Protein AF-A0A7C2PEN8-F1 (afdb_monomer)

Secondary structure (DSSP, 8-state):
--GGGSSSGGGT--TT--EEEEEEES--HHHHHHHHHTTGGG-SS-EEEEEESSS----TTEEEEEEEESSTHHHHHHHHHHHHTT-EEEEEEESS-TTHHHHTTPPEEEEEEEEPPPHHHHHHHHS---HHHHHHHHHHHHHHHTTTTEEEEE--SSEEEEEESS-HHHHHHHTTGGGGTTS--SEEEEEE---S--TTHHHHS-S-EEETTEEEEEEE--TTHHHHHHHHHHTT---SS--HHHHHHHHHHHHHHTT--HHHHHHHHH---HHHHHTS-HHHHHHHHHHHHSTTGGG----SSEEEEEEETTEEEEEE-TT--S--EEEE-SSEEEEESSHHHHHHHHHHHT---EEE-PPTT-EEEEEEETTEEEEPPTT-----

Solvent-accessible surface area (backbone atoms only — not comparable to full-atom values): 19687 Å² total; per-residue (Å²): 134,56,76,74,74,42,81,13,57,100,80,62,56,40,90,50,42,37,22,42,36,32,42,35,9,69,72,58,52,66,36,45,51,58,19,45,55,73,36,44,88,37,26,67,41,7,4,17,34,32,34,32,38,74,37,76,80,85,53,87,49,41,28,30,35,31,36,39,24,66,45,80,75,47,49,64,56,50,51,51,51,42,43,73,73,46,42,44,77,81,41,78,44,73,51,47,52,80,66,39,40,70,79,66,68,47,61,53,40,35,35,30,38,34,30,60,51,59,48,68,55,35,34,71,77,68,73,35,66,52,51,65,61,46,48,46,50,51,52,36,52,47,23,57,75,32,63,86,44,36,40,71,48,13,43,5,48,26,35,46,46,48,73,33,50,39,43,56,70,54,37,40,58,43,52,46,52,72,80,55,51,89,47,76,44,40,33,39,38,40,26,26,31,34,67,91,59,68,72,69,44,35,77,57,62,32,31,41,50,42,55,33,57,31,37,28,44,66,31,54,54,51,79,28,34,67,48,29,44,51,35,32,49,76,70,70,48,79,75,50,76,78,45,48,60,57,41,53,44,50,50,53,50,50,41,42,80,65,42,41,25,47,52,55,48,26,49,41,32,38,53,71,55,73,70,58,51,70,68,43,54,73,68,56,39,51,53,50,49,54,50,55,63,35,81,50,45,53,29,39,47,48,41,47,37,24,27,38,41,34,34,49,73,52,37,37,43,32,38,36,12,49,81,46,68,34,62,51,26,36,26,37,44,85,43,34,35,28,42,17,43,40,57,66,39,35,51,43,25,30,57,64,68,73,50,82,55,57,71,50,60,78,57,58,23,38,65,51,40,32,39,52,55,95,41,28,41,40,78,58,60,54,82,46,49,52,76,134

Nearest PDB structures (foldseek):
  6s6s-assembly1_C  TM=6.925E-01  e=1.659E-14  Azospirillum brasilense
  1gph-assembly1_1  TM=7.525E-01  e=3.246E-08  Bacillus subtilis
  1ao0-assembly1_A  TM=6.985E-01  e=8.978E-09  Bacillus subtilis
  1mbz-assembly1_A  TM=6.688E-01  e=8.425E-04  Streptomyces clavuligerus
  1mbz-assembly2_B  TM=5.431E-01  e=5.597E-04  Streptomyces clavuligerus

Structure (mmCIF, N/CA/C/O backbone):
data_AF-A0A7C2PEN8-F1
#
_entry.id   AF-A0A7C2PEN8-F1
#
loop_
_atom_site.group_PDB
_atom_site.id
_atom_site.type_symbol
_atom_site.label_atom_id
_atom_site.label_alt_id
_atom_site.label_comp_id
_atom_site.label_asym_id
_atom_site.label_entity_id
_atom_site.label_seq_id
_atom_site.pdbx_PDB_ins_code
_atom_site.Cartn_x
_atom_site.Cartn_y
_atom_site.Cartn_z
_atom_site.occupancy
_atom_site.B_iso_or_equiv
_atom_site.auth_seq_id
_atom_site.auth_comp_id
_atom_site.auth_asym_id
_atom_site.auth_atom_id
_atom_site.pdbx_PDB_model_num
ATOM 1 N N . MET A 1 1 ? 34.109 -19.626 6.515 1.00 43.69 1 MET A N 1
ATOM 2 C CA . MET A 1 1 ? 32.708 -19.527 6.976 1.00 43.69 1 MET A CA 1
ATOM 3 C C . MET A 1 1 ? 31.931 -20.636 6.295 1.00 43.69 1 MET A C 1
ATOM 5 O O . MET A 1 1 ? 32.072 -20.780 5.089 1.00 43.69 1 MET A O 1
ATOM 9 N N . ASP A 1 2 ? 31.216 -21.450 7.067 1.00 35.22 2 ASP A N 1
ATOM 10 C CA . ASP A 1 2 ? 30.315 -22.501 6.573 1.00 35.22 2 ASP A CA 1
ATOM 11 C C . ASP A 1 2 ? 29.058 -21.840 5.971 1.00 35.22 2 ASP A C 1
ATOM 13 O O . ASP A 1 2 ? 28.597 -20.821 6.486 1.00 35.22 2 ASP A O 1
ATOM 17 N N . VAL A 1 3 ? 28.484 -22.410 4.911 1.00 39.25 3 VAL A N 1
ATOM 18 C CA . VAL A 1 3 ? 27.187 -21.993 4.347 1.00 39.25 3 VAL A CA 1
ATOM 19 C C . VAL A 1 3 ? 26.079 -22.006 5.408 1.00 39.25 3 VAL A C 1
ATOM 21 O O . VAL A 1 3 ? 25.191 -21.166 5.364 1.00 39.25 3 VAL A O 1
ATOM 24 N N . ARG A 1 4 ? 26.175 -22.874 6.425 1.00 40.88 4 ARG A N 1
ATOM 25 C CA . ARG A 1 4 ? 25.249 -22.906 7.578 1.00 40.88 4 ARG A CA 1
ATOM 26 C C . ARG A 1 4 ? 25.415 -21.725 8.540 1.00 40.88 4 ARG A C 1
ATOM 28 O O . ARG A 1 4 ? 24.554 -21.476 9.372 1.00 40.88 4 ARG A O 1
ATOM 35 N N . THR A 1 5 ? 26.533 -21.007 8.436 1.00 43.69 5 THR A N 1
ATOM 36 C CA . THR A 1 5 ? 26.801 -19.749 9.157 1.00 43.69 5 THR A CA 1
ATOM 37 C C . THR A 1 5 ? 26.599 -18.514 8.278 1.00 43.69 5 THR A C 1
ATOM 39 O O . THR A 1 5 ? 26.733 -17.391 8.759 1.00 43.69 5 THR A O 1
ATOM 42 N N . PHE A 1 6 ? 26.277 -18.706 6.995 1.00 39.22 6 PHE A N 1
ATOM 43 C CA . PHE A 1 6 ? 25.885 -17.636 6.086 1.00 39.22 6 PHE A CA 1
ATOM 44 C C . PHE A 1 6 ? 24.429 -17.241 6.388 1.00 39.22 6 PHE A C 1
ATOM 46 O O . PHE A 1 6 ? 23.617 -18.091 6.740 1.00 39.22 6 PHE A O 1
ATOM 53 N N . SER A 1 7 ? 24.130 -15.940 6.342 1.00 43.09 7 SER A N 1
ATOM 54 C CA . SER A 1 7 ? 22.918 -15.302 6.890 1.00 43.09 7 SER A CA 1
ATOM 55 C C . SER A 1 7 ? 21.627 -16.133 6.773 1.00 43.09 7 SER A C 1
ATOM 57 O O . SER A 1 7 ? 21.144 -16.367 5.667 1.00 43.09 7 SER A O 1
ATOM 59 N N . GLY A 1 8 ? 21.039 -16.522 7.911 1.00 47.31 8 GLY A N 1
ATOM 60 C CA . GLY A 1 8 ? 19.825 -17.346 7.922 1.00 47.31 8 GLY A CA 1
ATOM 61 C C . GLY A 1 8 ? 19.482 -18.049 9.242 1.00 47.31 8 GLY A C 1
ATOM 62 O O . GLY A 1 8 ? 18.342 -18.448 9.456 1.00 47.31 8 GLY A O 1
ATOM 63 N N . GLY A 1 9 ? 20.453 -18.220 10.143 1.00 48.16 9 GLY A N 1
ATOM 64 C CA . GLY A 1 9 ? 20.255 -19.075 11.321 1.00 48.16 9 GLY A CA 1
ATOM 65 C C . GLY A 1 9 ? 20.032 -20.547 10.940 1.00 48.16 9 GLY A C 1
ATOM 66 O O . GLY A 1 9 ? 20.192 -20.920 9.779 1.00 48.16 9 GLY A O 1
ATOM 67 N N . GLU A 1 10 ? 19.664 -21.387 11.913 1.00 43.03 10 GLU A N 1
ATOM 68 C CA . GLU A 1 10 ? 19.486 -22.842 11.724 1.00 43.03 10 GLU A CA 1
ATOM 69 C C . GLU A 1 10 ? 18.451 -23.217 10.646 1.00 43.03 10 GLU A C 1
ATOM 71 O O . GLU A 1 10 ? 18.551 -24.289 10.056 1.00 43.03 10 GLU A O 1
ATOM 76 N N . GLU A 1 11 ? 17.501 -22.326 10.345 1.00 54.38 11 GLU A N 1
ATOM 77 C CA . GLU A 1 11 ? 16.441 -22.541 9.347 1.00 54.38 11 GLU A CA 1
ATOM 78 C C . GLU A 1 11 ? 16.718 -21.866 7.989 1.00 54.38 11 GLU A C 1
ATOM 80 O O . GLU A 1 11 ? 15.897 -21.954 7.078 1.00 54.38 11 GLU A O 1
ATOM 85 N N . GLY A 1 12 ? 17.853 -21.175 7.823 1.00 50.31 12 GLY A N 1
ATOM 86 C CA . GLY A 1 12 ? 18.184 -20.483 6.569 1.00 50.31 12 GLY A CA 1
ATOM 87 C C . GLY A 1 12 ? 17.328 -19.240 6.271 1.00 50.31 12 GLY A C 1
ATOM 88 O O . GLY A 1 12 ? 17.309 -18.768 5.136 1.00 50.31 12 GLY A O 1
ATOM 89 N N . LEU A 1 13 ? 16.631 -18.687 7.269 1.00 51.97 13 LEU A N 1
ATOM 90 C CA . LEU A 1 13 ? 15.812 -17.478 7.160 1.00 51.97 13 LEU A CA 1
ATOM 91 C C . LEU A 1 13 ? 16.583 -16.243 7.643 1.00 51.97 13 LEU A C 1
ATOM 93 O O . LEU A 1 13 ? 16.791 -16.068 8.848 1.00 51.97 13 LEU A O 1
ATOM 97 N N . PRO A 1 14 ? 17.039 -15.355 6.741 1.00 50.53 14 PRO A N 1
ATOM 98 C CA . PRO A 1 14 ? 17.752 -14.163 7.167 1.00 50.53 14 PRO A CA 1
ATOM 99 C C . PRO A 1 14 ? 16.828 -13.288 8.035 1.00 50.53 14 PRO A C 1
ATOM 101 O O . PRO A 1 14 ? 15.656 -13.104 7.680 1.00 50.53 14 PRO A O 1
ATOM 104 N N . PRO A 1 15 ? 17.329 -12.718 9.149 1.00 52.47 15 PRO A N 1
ATOM 105 C CA . PRO A 1 15 ? 16.596 -11.720 9.922 1.00 52.47 15 PRO A CA 1
ATOM 106 C C . PRO A 1 15 ? 16.022 -10.637 8.997 1.00 52.47 15 PRO A C 1
ATOM 108 O O . PRO A 1 15 ? 16.726 -10.127 8.126 1.00 52.47 15 PRO A O 1
ATOM 111 N N . GLY A 1 16 ? 14.738 -10.304 9.154 1.00 60.62 16 GLY A N 1
ATOM 112 C CA . GLY A 1 16 ? 14.060 -9.327 8.293 1.00 60.62 16 GLY A CA 1
ATOM 113 C C . GLY A 1 16 ? 13.452 -9.898 7.006 1.00 60.62 16 GLY A C 1
ATOM 114 O O . GLY A 1 16 ? 13.086 -9.129 6.120 1.00 60.62 16 GLY A O 1
ATOM 115 N N . ALA A 1 17 ? 13.345 -11.221 6.844 1.00 68.94 17 ALA A N 1
ATOM 116 C CA . ALA A 1 17 ? 12.368 -11.784 5.908 1.00 68.94 17 ALA A CA 1
ATOM 117 C C . ALA A 1 17 ? 10.949 -11.395 6.356 1.00 68.94 17 ALA A C 1
ATOM 119 O O . ALA A 1 17 ? 10.693 -11.317 7.549 1.00 68.94 17 ALA A O 1
ATOM 120 N N . CYS A 1 18 ? 10.049 -11.107 5.416 1.00 87.12 18 CYS A N 1
ATOM 121 C CA . CYS A 1 18 ? 8.628 -10.875 5.681 1.00 87.12 18 CYS A CA 1
ATOM 122 C C . CYS A 1 18 ? 7.778 -11.790 4.795 1.00 87.12 18 CYS A C 1
ATOM 124 O O . CYS A 1 18 ? 8.170 -12.132 3.671 1.00 87.12 18 CYS A O 1
ATOM 126 N N . GLY A 1 19 ? 6.615 -12.190 5.299 1.00 92.81 19 GLY A N 1
ATOM 127 C CA . GLY A 1 19 ? 5.589 -12.870 4.515 1.00 92.81 19 GLY A CA 1
ATOM 128 C C . GLY A 1 19 ? 4.660 -11.841 3.885 1.00 92.81 19 GLY A C 1
ATOM 129 O O . GLY A 1 19 ? 4.230 -10.926 4.579 1.00 92.81 19 GLY A O 1
ATOM 130 N N . LEU A 1 20 ? 4.355 -11.976 2.596 1.00 96.06 20 LEU A N 1
ATOM 131 C CA . LEU A 1 20 ? 3.268 -11.226 1.971 1.00 96.06 20 LEU A CA 1
ATOM 132 C C . LEU A 1 20 ? 2.483 -12.116 1.011 1.00 96.06 20 LEU A C 1
ATOM 134 O O . LEU A 1 20 ? 3.065 -12.967 0.334 1.00 96.06 20 LEU A O 1
ATOM 138 N N . LEU A 1 21 ? 1.169 -11.915 0.975 1.00 98.38 21 LEU A N 1
ATOM 139 C CA . LEU A 1 21 ? 0.254 -12.516 0.009 1.00 98.38 21 LEU A CA 1
ATOM 140 C C . LEU A 1 21 ? -0.832 -11.494 -0.320 1.00 98.38 21 LEU A C 1
ATOM 142 O O . LEU A 1 21 ? -1.573 -11.071 0.562 1.00 98.38 21 LEU A O 1
ATOM 146 N N . THR A 1 22 ? -0.935 -11.126 -1.590 1.00 98.69 22 THR A N 1
ATOM 147 C CA . THR A 1 22 ? -2.035 -10.323 -2.120 1.00 98.69 22 THR A CA 1
ATOM 148 C C . THR A 1 22 ? -2.874 -11.178 -3.055 1.00 98.69 22 THR A C 1
ATOM 150 O O . THR A 1 22 ? -2.320 -11.846 -3.927 1.00 98.69 22 THR A O 1
ATOM 153 N N . ALA A 1 23 ? -4.194 -11.133 -2.906 1.00 98.50 23 ALA A N 1
ATOM 154 C CA . ALA A 1 23 ? -5.132 -11.645 -3.896 1.00 98.50 23 ALA A CA 1
ATOM 155 C C . ALA A 1 23 ? -5.961 -10.486 -4.451 1.00 98.50 23 ALA A C 1
ATOM 157 O O . ALA A 1 23 ? -6.425 -9.640 -3.687 1.00 98.50 23 ALA A O 1
ATOM 158 N N . ILE A 1 24 ? -6.147 -10.461 -5.767 1.00 98.12 24 ILE A N 1
ATOM 159 C CA . ILE A 1 24 ? -7.039 -9.534 -6.464 1.00 98.12 24 ILE A CA 1
ATOM 160 C C . ILE A 1 24 ? -7.975 -10.309 -7.387 1.00 98.12 24 ILE A C 1
ATOM 162 O O . ILE A 1 24 ? -7.590 -11.339 -7.947 1.00 98.12 24 ILE A O 1
ATOM 166 N N . GLY A 1 25 ? -9.190 -9.800 -7.561 1.00 96.62 25 GLY A N 1
ATOM 167 C CA . GLY A 1 25 ? -10.213 -10.415 -8.400 1.00 96.62 25 GLY A CA 1
ATOM 168 C C . GLY A 1 25 ? -11.212 -11.265 -7.615 1.00 96.62 25 GLY A C 1
ATOM 169 O O . GLY A 1 25 ? -11.560 -10.940 -6.483 1.00 96.62 25 GLY A O 1
ATOM 170 N N . GLN A 1 26 ? -11.676 -12.368 -8.203 1.00 95.19 26 GLN A N 1
ATOM 171 C CA . GLN A 1 26 ? -12.711 -13.233 -7.623 1.00 95.19 26 GLN A CA 1
ATOM 172 C C . GLN A 1 26 ? -12.131 -14.313 -6.697 1.00 95.19 26 GLN A C 1
ATOM 174 O O . GLN A 1 26 ? -11.996 -15.471 -7.091 1.00 95.19 26 GLN A O 1
ATOM 179 N N . PHE A 1 27 ? -11.799 -13.964 -5.455 1.00 96.12 27 PHE A N 1
ATOM 180 C CA . PHE A 1 27 ? -11.234 -14.912 -4.486 1.00 96.12 27 PHE A CA 1
ATOM 181 C C . PHE A 1 27 ? -12.193 -15.242 -3.335 1.00 96.12 27 PHE A C 1
ATOM 183 O O . PHE A 1 27 ? -13.106 -14.490 -3.006 1.00 96.12 27 PHE A O 1
ATOM 190 N N . LYS A 1 28 ? -11.946 -16.377 -2.669 1.00 96.62 28 LYS A N 1
ATOM 191 C CA . LYS A 1 28 ? -12.572 -16.718 -1.384 1.00 96.62 28 LYS A CA 1
ATOM 192 C C . LYS A 1 28 ? -11.660 -16.260 -0.253 1.00 96.62 28 LYS A C 1
ATOM 194 O O . LYS A 1 28 ? -10.567 -16.809 -0.104 1.00 96.62 28 LYS A O 1
ATOM 199 N N . LEU A 1 29 ? -12.110 -15.300 0.561 1.00 97.88 29 LEU A N 1
ATOM 200 C CA . LEU A 1 29 ? -11.296 -14.708 1.633 1.00 97.88 29 LEU A CA 1
ATOM 201 C C . LEU A 1 29 ? -10.659 -15.777 2.530 1.00 97.88 29 LEU A C 1
ATOM 203 O O . LEU A 1 29 ? -9.445 -15.777 2.707 1.00 97.88 29 LEU A O 1
ATOM 207 N N . GLY A 1 30 ? -11.446 -16.737 3.024 1.00 97.12 30 GLY A N 1
ATOM 208 C CA . GLY A 1 30 ? -10.927 -17.786 3.904 1.00 97.12 30 GLY A CA 1
ATOM 209 C C . GLY A 1 30 ? -9.836 -18.658 3.270 1.00 97.12 30 GLY A C 1
ATOM 210 O O . GLY A 1 30 ? -8.869 -19.005 3.943 1.00 97.12 30 GLY A O 1
ATOM 211 N N . SER A 1 31 ? -9.927 -18.952 1.968 1.00 97.06 31 SER A N 1
ATOM 212 C CA . SER A 1 31 ? -8.880 -19.691 1.248 1.00 97.06 31 SER A CA 1
ATOM 213 C C . SER A 1 31 ? -7.574 -18.895 1.185 1.00 97.06 31 SER A C 1
ATOM 215 O O . SER A 1 31 ? -6.500 -19.461 1.386 1.00 97.06 31 SER A O 1
ATOM 217 N N . VAL A 1 32 ? -7.658 -17.581 0.950 1.00 98.00 32 VAL A N 1
ATOM 218 C CA . VAL A 1 32 ? -6.484 -16.698 0.906 1.00 98.00 32 VAL A CA 1
ATOM 219 C C . VAL A 1 32 ? -5.868 -16.524 2.294 1.00 98.00 32 VAL A C 1
ATOM 221 O O . VAL A 1 32 ? -4.650 -16.601 2.421 1.00 98.00 32 VAL A O 1
ATOM 224 N N . LEU A 1 33 ? -6.683 -16.349 3.341 1.00 97.62 33 LEU A N 1
ATOM 225 C CA . LEU A 1 33 ? -6.193 -16.240 4.719 1.00 97.62 33 LEU A CA 1
ATOM 226 C C . LEU A 1 33 ? -5.444 -17.507 5.144 1.00 97.62 33 LEU A C 1
ATOM 228 O O . LEU A 1 33 ? -4.307 -17.408 5.598 1.00 97.62 33 LEU A O 1
ATOM 232 N N . ASN A 1 34 ? -6.019 -18.689 4.908 1.00 95.75 34 ASN A N 1
ATOM 233 C CA . ASN A 1 34 ? -5.360 -19.964 5.209 1.00 95.75 34 ASN A CA 1
ATOM 234 C C . ASN A 1 34 ? -4.034 -20.124 4.445 1.00 95.75 34 ASN A C 1
ATOM 236 O O . ASN A 1 34 ? -3.044 -20.595 4.999 1.00 95.75 34 ASN A O 1
ATOM 240 N N . ALA A 1 35 ? -3.981 -19.699 3.180 1.00 97.38 35 ALA A N 1
ATOM 241 C CA . ALA A 1 35 ? -2.743 -19.726 2.404 1.00 97.38 35 ALA A CA 1
ATOM 242 C C . ALA A 1 35 ? -1.695 -18.723 2.922 1.00 97.38 35 ALA A C 1
ATOM 244 O O . ALA A 1 35 ? -0.504 -19.039 2.960 1.00 97.38 35 ALA A O 1
ATOM 245 N N . ALA A 1 36 ? -2.118 -17.535 3.368 1.00 97.06 36 ALA A N 1
ATOM 246 C CA . ALA A 1 36 ? -1.229 -16.541 3.968 1.00 97.06 36 ALA A CA 1
ATOM 247 C C . ALA A 1 36 ? -0.573 -17.069 5.255 1.00 97.06 36 ALA A C 1
ATOM 249 O O . ALA A 1 36 ? 0.606 -16.802 5.492 1.00 97.06 36 ALA A O 1
ATOM 250 N N . GLN A 1 37 ? -1.280 -17.881 6.048 1.00 93.25 37 GLN A N 1
ATOM 251 C CA . GLN A 1 37 ? -0.739 -18.492 7.270 1.00 93.25 37 GLN A CA 1
ATOM 252 C C . GLN A 1 37 ? 0.480 -19.383 7.008 1.00 93.25 37 GLN A C 1
ATOM 254 O O . GLN A 1 37 ? 1.372 -19.460 7.852 1.00 93.25 37 GLN A O 1
ATOM 259 N N . CYS A 1 38 ? 0.605 -19.988 5.819 1.00 93.06 38 CYS A N 1
ATOM 260 C CA . CYS A 1 38 ? 1.808 -20.745 5.462 1.00 93.06 38 CYS A CA 1
ATOM 261 C C . CYS A 1 38 ? 3.079 -19.880 5.527 1.00 93.06 38 CYS A C 1
ATOM 263 O O . CYS A 1 38 ? 4.166 -20.394 5.793 1.00 93.06 38 CYS A O 1
ATOM 265 N N . LEU A 1 39 ? 2.957 -18.566 5.319 1.00 93.38 39 LEU A N 1
ATOM 266 C CA . LEU A 1 39 ? 4.057 -17.604 5.373 1.00 93.38 39 LEU A CA 1
ATOM 267 C C . LEU A 1 39 ? 4.324 -17.066 6.794 1.00 93.38 39 LEU A C 1
ATOM 269 O O . LEU A 1 39 ? 5.260 -16.287 6.961 1.00 93.38 39 LEU A O 1
ATOM 273 N N . GLN A 1 40 ? 3.562 -17.473 7.820 1.00 91.25 40 GLN A N 1
ATOM 274 C CA . GLN A 1 40 ? 3.685 -16.941 9.187 1.00 91.25 40 GLN A CA 1
ATOM 275 C C . GLN A 1 40 ? 5.089 -17.117 9.774 1.00 91.25 40 GLN A C 1
ATOM 277 O O . GLN A 1 40 ? 5.578 -16.224 10.452 1.00 91.25 40 GLN A O 1
ATOM 282 N N . TYR A 1 41 ? 5.773 -18.220 9.477 1.00 88.81 41 TYR A N 1
ATOM 283 C CA . TYR A 1 41 ? 7.158 -18.462 9.904 1.00 88.81 41 TYR A CA 1
ATOM 284 C C . TYR A 1 41 ? 8.171 -17.403 9.407 1.00 88.81 41 TYR A C 1
ATOM 286 O O . TYR A 1 41 ? 9.252 -17.277 9.974 1.00 88.81 41 TYR A O 1
ATOM 294 N N . ARG A 1 42 ? 7.822 -16.590 8.394 1.00 89.31 42 ARG A N 1
ATOM 295 C CA . ARG A 1 42 ? 8.624 -15.434 7.950 1.00 89.31 42 ARG A CA 1
ATOM 296 C C . ARG A 1 42 ? 8.377 -14.181 8.777 1.00 89.31 42 ARG A C 1
ATOM 298 O O . ARG A 1 42 ? 9.016 -13.175 8.526 1.00 89.31 42 ARG A O 1
ATOM 305 N N . GLY A 1 43 ? 7.438 -14.189 9.711 1.00 86.62 43 GLY A N 1
ATOM 306 C CA . GLY A 1 43 ? 7.149 -13.061 10.585 1.00 86.62 43 GLY A CA 1
ATOM 307 C C . GLY A 1 43 ? 7.181 -13.478 12.047 1.00 86.62 43 GLY A C 1
ATOM 308 O O . GLY A 1 43 ? 6.966 -14.637 12.394 1.00 86.62 43 GLY A O 1
ATOM 309 N N . ARG A 1 44 ? 7.427 -12.513 12.929 1.00 82.31 44 ARG A N 1
ATOM 310 C CA . ARG A 1 44 ? 7.367 -12.736 14.380 1.00 82.31 44 ARG A CA 1
ATOM 311 C C . ARG A 1 44 ? 6.370 -11.829 15.069 1.00 82.31 44 ARG A C 1
ATOM 313 O O . ARG A 1 44 ? 5.615 -12.300 15.912 1.00 82.31 44 ARG A O 1
ATOM 320 N N . THR A 1 45 ? 6.390 -10.544 14.736 1.00 84.56 45 THR A N 1
ATOM 321 C CA . THR A 1 45 ? 5.703 -9.513 15.515 1.00 84.56 45 THR A CA 1
ATOM 322 C C . THR A 1 45 ? 5.303 -8.386 14.573 1.00 84.56 45 THR A C 1
ATOM 324 O O . THR A 1 45 ? 6.152 -7.783 13.916 1.00 84.56 45 THR A O 1
ATOM 327 N N . GLY A 1 46 ? 4.008 -8.109 14.492 1.00 90.81 46 GLY A N 1
ATOM 328 C CA . GLY A 1 46 ? 3.449 -7.205 13.501 1.00 90.81 46 GLY A CA 1
ATOM 329 C C . GLY A 1 46 ? 2.882 -7.979 12.322 1.00 90.81 46 GLY A C 1
ATOM 330 O O . GLY A 1 46 ? 3.630 -8.549 11.527 1.00 90.81 46 GLY A O 1
ATOM 331 N N . ALA A 1 47 ? 1.566 -7.960 12.194 1.00 95.12 47 ALA A N 1
ATOM 332 C CA . ALA A 1 47 ? 0.865 -8.512 11.052 1.00 95.12 47 ALA A CA 1
ATOM 333 C C . ALA A 1 47 ? -0.346 -7.647 10.729 1.00 95.12 47 ALA A C 1
ATOM 335 O O . ALA A 1 47 ? -0.865 -6.915 11.582 1.00 95.12 47 ALA A O 1
ATOM 336 N N . GLY A 1 48 ? -0.789 -7.735 9.485 1.00 96.88 48 GLY A N 1
ATOM 337 C CA . GLY A 1 48 ? -1.924 -6.960 9.043 1.00 96.88 48 GLY A CA 1
ATOM 338 C C . GLY A 1 48 ? -2.548 -7.438 7.758 1.00 96.88 48 GLY A C 1
ATOM 339 O O . GLY A 1 48 ? -1.984 -8.239 7.008 1.00 96.88 48 GLY A O 1
ATOM 340 N N . LEU A 1 49 ? -3.746 -6.911 7.541 1.00 98.19 49 LEU A N 1
ATOM 341 C CA . LEU A 1 49 ? -4.598 -7.177 6.400 1.00 98.19 49 LEU A CA 1
ATOM 342 C C . LEU A 1 49 ? -5.194 -5.863 5.901 1.00 98.19 49 LEU A C 1
ATOM 344 O O . LEU A 1 49 ? -5.723 -5.102 6.705 1.00 98.19 49 LEU A O 1
ATOM 348 N N . THR A 1 50 ? -5.188 -5.621 4.597 1.00 98.56 50 THR A N 1
ATOM 349 C CA . THR A 1 50 ? -6.055 -4.608 3.977 1.00 98.56 50 THR A CA 1
ATOM 350 C C . THR A 1 50 ? -7.052 -5.315 3.087 1.00 98.56 50 THR A C 1
ATOM 352 O O . THR A 1 50 ? -6.654 -6.124 2.253 1.00 98.56 50 THR A O 1
ATOM 355 N N . LEU A 1 51 ? -8.334 -5.016 3.273 1.00 98.19 51 LEU A N 1
ATOM 356 C CA . LEU A 1 51 ? -9.434 -5.525 2.461 1.00 98.19 51 LEU A CA 1
ATOM 357 C C . LEU A 1 51 ? -10.041 -4.370 1.669 1.00 98.19 51 LEU A C 1
ATOM 359 O O . LEU A 1 51 ? -10.409 -3.358 2.269 1.00 98.19 51 LEU A O 1
ATOM 363 N N . LYS A 1 52 ? -10.181 -4.526 0.350 1.00 96.62 52 LYS A N 1
ATOM 364 C CA . LYS A 1 52 ? -10.946 -3.604 -0.502 1.00 96.62 52 LYS A CA 1
ATOM 365 C C . LYS A 1 52 ? -12.316 -4.189 -0.831 1.00 96.62 52 LYS A C 1
ATOM 367 O O . LYS A 1 52 ? -12.413 -5.371 -1.155 1.00 96.62 52 LYS A O 1
ATOM 372 N N . GLY A 1 53 ? -13.357 -3.361 -0.751 1.00 95.00 53 GLY A N 1
ATOM 373 C CA . GLY A 1 53 ? -14.762 -3.770 -0.847 1.00 95.00 53 GLY A CA 1
ATOM 374 C C . GLY A 1 53 ? -15.351 -4.230 0.491 1.00 95.00 53 GLY A C 1
ATOM 375 O O . GLY A 1 53 ? -16.421 -4.837 0.525 1.00 95.00 53 GLY A O 1
ATOM 376 N N . VAL A 1 54 ? -14.647 -3.983 1.604 1.00 95.50 54 VAL A N 1
ATOM 377 C CA . VAL A 1 54 ? -15.112 -4.357 2.951 1.00 95.50 54 VAL A CA 1
ATOM 378 C C . VAL A 1 54 ? -16.239 -3.442 3.429 1.00 95.50 54 VAL A C 1
ATOM 380 O O . VAL A 1 54 ? -17.146 -3.884 4.138 1.00 95.50 54 VAL A O 1
ATOM 383 N N . TYR A 1 55 ? -16.205 -2.187 2.982 1.00 94.94 55 TYR A N 1
ATOM 384 C CA . TYR A 1 55 ? -17.249 -1.197 3.192 1.00 94.94 55 TYR A CA 1
ATOM 385 C C . TYR A 1 55 ? -17.967 -0.908 1.873 1.00 94.94 55 TYR A C 1
ATOM 387 O O . TYR A 1 55 ? -17.325 -0.922 0.821 1.00 94.94 55 TYR A O 1
ATOM 395 N N . PRO A 1 56 ? -19.293 -0.683 1.896 1.00 89.00 56 PRO A N 1
ATOM 396 C CA . PRO A 1 56 ? -19.997 -0.240 0.705 1.00 89.00 56 PRO A CA 1
ATOM 397 C C . PRO A 1 56 ? -19.481 1.144 0.310 1.00 89.00 56 PRO A C 1
ATOM 399 O O . PRO A 1 56 ? -19.344 2.024 1.155 1.00 89.00 56 PRO A O 1
ATOM 402 N N . TYR A 1 57 ? -19.221 1.343 -0.977 1.00 86.31 57 TYR A N 1
ATOM 403 C CA . TYR A 1 57 ? -18.992 2.685 -1.488 1.00 86.31 57 TYR A CA 1
ATOM 404 C C . TYR A 1 57 ? -20.341 3.414 -1.548 1.00 86.31 57 TYR A C 1
ATOM 406 O O . TYR A 1 57 ? -21.238 3.004 -2.286 1.00 86.31 57 TYR A O 1
ATOM 414 N N . GLU A 1 58 ? -20.496 4.458 -0.733 1.00 88.12 58 GLU A N 1
ATOM 415 C CA . GLU A 1 58 ? -21.762 5.193 -0.597 1.00 88.12 58 GLU A CA 1
ATOM 416 C C . GLU A 1 58 ? -21.686 6.614 -1.175 1.00 88.12 58 GLU A C 1
ATOM 418 O O . GLU A 1 58 ? -22.636 7.057 -1.818 1.00 88.12 58 GLU A O 1
ATOM 423 N N . ALA A 1 59 ? -20.576 7.332 -0.962 1.00 88.31 59 ALA A N 1
ATOM 424 C CA . ALA A 1 59 ? -20.391 8.705 -1.432 1.00 88.31 59 ALA A CA 1
ATOM 425 C C . ALA A 1 59 ? -18.907 9.103 -1.507 1.00 88.31 59 ALA A C 1
ATOM 427 O O . ALA A 1 59 ? -18.079 8.606 -0.741 1.00 88.31 59 ALA A O 1
ATOM 428 N N . ASP A 1 60 ? -18.586 10.074 -2.367 1.00 87.44 60 ASP A N 1
ATOM 429 C CA . ASP A 1 60 ? -17.221 10.594 -2.547 1.00 87.44 60 ASP A CA 1
ATOM 430 C C . ASP A 1 60 ? -16.619 11.226 -1.289 1.00 87.44 60 ASP A C 1
ATOM 432 O O . ASP A 1 60 ? -15.408 11.203 -1.084 1.00 87.44 60 ASP A O 1
ATOM 436 N N . ASN A 1 61 ? -17.460 11.801 -0.435 1.00 92.25 61 ASN A N 1
ATOM 437 C CA . ASN A 1 61 ? -17.031 12.489 0.773 1.00 92.25 61 ASN A CA 1
ATOM 438 C C . ASN A 1 61 ? -17.110 11.619 2.034 1.00 92.25 61 ASN A C 1
ATOM 440 O O . ASN A 1 61 ? -16.797 12.136 3.104 1.00 92.25 61 ASN A O 1
ATOM 444 N N . LEU A 1 62 ? -17.531 10.351 1.936 1.00 96.38 62 LEU A N 1
ATOM 445 C CA . LEU A 1 62 ? -17.637 9.426 3.066 1.00 96.38 62 LEU A CA 1
ATOM 446 C C . LEU A 1 62 ? -16.425 8.489 3.126 1.00 96.38 62 LEU A C 1
ATOM 448 O O . LEU A 1 62 ? -16.092 7.814 2.157 1.00 96.38 62 LEU A O 1
ATOM 452 N N . PHE A 1 63 ? -15.813 8.405 4.304 1.00 97.50 63 PHE A N 1
ATOM 453 C CA . PHE A 1 63 ? -14.607 7.629 4.567 1.00 97.50 63 PHE A CA 1
ATOM 454 C C . PHE A 1 63 ? -14.741 6.783 5.833 1.00 97.50 63 PHE A C 1
ATOM 456 O O . PHE A 1 63 ? -15.523 7.078 6.741 1.00 97.50 63 PHE A O 1
ATOM 463 N N . HIS A 1 64 ? -13.939 5.725 5.905 1.00 97.88 64 HIS A N 1
ATOM 464 C CA . HIS A 1 64 ? -13.936 4.753 6.988 1.00 97.88 64 HIS A CA 1
ATOM 465 C C . HIS A 1 64 ? -12.605 4.796 7.730 1.00 97.88 64 HIS A C 1
ATOM 467 O O . HIS A 1 64 ? -11.560 4.375 7.228 1.00 97.88 64 HIS A O 1
ATOM 473 N N . PHE A 1 65 ? -12.641 5.331 8.948 1.00 98.44 65 PHE A N 1
ATOM 474 C CA . PHE A 1 65 ? -11.453 5.525 9.767 1.00 98.44 65 PHE A CA 1
ATOM 475 C C . PHE A 1 65 ? -11.302 4.386 10.752 1.00 98.44 65 PHE A C 1
ATOM 477 O O . PHE A 1 65 ? -12.219 4.099 11.518 1.00 98.44 65 PHE A O 1
ATOM 484 N N . HIS A 1 66 ? -10.130 3.761 10.767 1.00 98.44 66 HIS A N 1
ATOM 485 C CA . HIS A 1 66 ? -9.722 2.910 11.877 1.00 98.44 66 HIS A CA 1
ATOM 486 C C . HIS A 1 66 ? -8.708 3.682 12.703 1.00 98.44 66 HIS A C 1
ATOM 488 O O . HIS A 1 66 ? -7.619 3.998 12.215 1.00 98.44 66 HIS A O 1
ATOM 494 N N . ILE A 1 67 ? -9.083 4.000 13.939 1.00 98.06 67 ILE A N 1
ATOM 495 C CA . ILE A 1 67 ? -8.249 4.780 14.850 1.00 98.06 67 ILE A CA 1
ATOM 496 C C . ILE A 1 67 ? -7.905 3.920 16.053 1.00 98.06 67 ILE A C 1
ATOM 498 O O . ILE A 1 67 ? -8.796 3.338 16.674 1.00 98.06 67 ILE A O 1
ATOM 502 N N . MET A 1 68 ? -6.616 3.846 16.373 1.00 96.56 68 MET A N 1
ATOM 503 C CA . MET A 1 68 ? -6.128 3.314 17.640 1.00 96.56 68 MET A CA 1
ATOM 504 C C . MET A 1 68 ? -5.745 4.466 18.565 1.00 96.56 68 MET A C 1
ATOM 506 O O . MET A 1 68 ? -5.123 5.427 18.119 1.00 96.56 68 MET A O 1
ATOM 510 N N . PHE A 1 69 ? -6.088 4.345 19.841 1.00 95.88 69 PHE A N 1
ATOM 511 C CA . PHE A 1 69 ? -5.782 5.315 20.887 1.00 95.88 69 PHE A CA 1
ATOM 512 C C . PHE A 1 69 ? -4.926 4.661 21.965 1.00 95.88 69 PHE A C 1
ATOM 514 O O . PHE A 1 69 ? -5.171 3.508 22.341 1.00 95.88 69 PHE A O 1
ATOM 521 N N . ARG A 1 70 ? -3.959 5.415 22.495 1.00 90.56 70 ARG A N 1
ATOM 522 C CA . ARG A 1 70 ? -3.081 4.987 23.589 1.00 90.56 70 ARG A CA 1
ATOM 523 C C . ARG A 1 70 ? -3.886 4.563 24.813 1.00 90.56 70 ARG A C 1
ATOM 525 O O . ARG A 1 70 ? -3.623 3.513 25.388 1.00 90.56 70 ARG A O 1
ATOM 532 N N . ASP A 1 71 ? -4.884 5.357 25.188 1.00 87.56 71 ASP A N 1
ATOM 533 C CA . ASP A 1 71 ? -5.793 5.046 26.284 1.00 87.56 71 ASP A CA 1
ATOM 534 C C . ASP A 1 71 ? -7.157 5.736 26.100 1.00 87.56 71 ASP A C 1
ATOM 536 O O . ASP A 1 71 ? -7.406 6.434 25.117 1.00 87.56 71 ASP A O 1
ATOM 540 N N . SER A 1 72 ? -8.079 5.500 27.039 1.00 90.31 72 SER A N 1
ATOM 541 C CA . SER A 1 72 ? -9.460 5.988 26.916 1.00 90.31 72 SER A CA 1
ATOM 542 C C . SER A 1 72 ? -9.596 7.505 27.084 1.00 90.31 72 SER A C 1
ATOM 544 O O . SER A 1 72 ? -10.603 8.053 26.645 1.00 90.31 72 SER A O 1
ATOM 546 N N . SER A 1 73 ? -8.617 8.184 27.694 1.00 92.50 73 SER A N 1
ATOM 547 C CA . SER A 1 73 ? -8.648 9.643 27.862 1.00 92.50 73 SER A CA 1
ATOM 548 C C . SER A 1 73 ? -8.448 10.377 26.535 1.00 92.50 73 SER A C 1
ATOM 550 O O . SER A 1 73 ? -9.062 11.416 26.313 1.00 92.50 73 SER A O 1
ATOM 552 N N . MET A 1 74 ? -7.685 9.779 25.614 1.00 95.88 74 MET A N 1
ATOM 553 C CA . MET A 1 74 ? -7.394 10.357 24.298 1.00 95.88 74 MET A CA 1
ATOM 554 C C . MET A 1 74 ? -8.588 10.320 23.341 1.00 95.88 74 MET A C 1
ATOM 556 O O . MET A 1 74 ? -8.623 11.086 22.386 1.00 95.88 74 MET A O 1
ATOM 560 N N . ILE A 1 75 ? -9.578 9.454 23.583 1.00 95.75 75 ILE A N 1
ATOM 561 C CA . ILE A 1 75 ? -10.712 9.272 22.667 1.00 95.75 75 ILE A CA 1
ATOM 562 C C . ILE A 1 75 ? -11.504 10.576 22.539 1.00 95.75 75 ILE A C 1
ATOM 564 O O . ILE A 1 75 ? -11.590 11.130 21.450 1.00 95.75 75 ILE A O 1
ATOM 568 N N . THR A 1 76 ? -12.044 11.087 23.648 1.00 95.06 76 THR A N 1
ATOM 569 C CA . THR A 1 76 ? -12.885 12.294 23.632 1.00 95.06 76 THR A CA 1
ATOM 570 C C . THR A 1 76 ? -12.097 13.529 23.201 1.00 95.06 76 THR A C 1
ATOM 572 O O . THR A 1 76 ? -12.616 14.365 22.465 1.00 95.06 76 THR A O 1
ATOM 575 N N . GLU A 1 77 ? -10.842 13.650 23.641 1.00 95.94 77 GLU A N 1
ATOM 576 C CA . GLU A 1 77 ? -9.982 14.779 23.282 1.00 95.94 77 GLU A CA 1
ATOM 577 C C . GLU A 1 77 ? -9.746 14.842 21.770 1.00 95.94 77 GLU A C 1
ATOM 579 O O . GLU A 1 77 ? -9.970 15.877 21.142 1.00 95.94 77 GLU A O 1
ATOM 584 N N . LEU A 1 78 ? -9.331 13.726 21.171 1.00 97.38 78 LEU A N 1
ATOM 585 C CA . LEU A 1 78 ? -8.959 13.688 19.761 1.00 97.38 78 LEU A CA 1
ATOM 586 C C . LEU A 1 78 ? -10.172 13.607 18.831 1.00 97.38 78 LEU A C 1
ATOM 588 O O . LEU A 1 78 ? -10.095 14.103 17.710 1.00 97.38 78 LEU A O 1
ATOM 592 N N . GLU A 1 79 ? -11.305 13.071 19.292 1.00 96.31 79 GLU A N 1
ATOM 593 C CA . GLU A 1 79 ? -12.594 13.243 18.608 1.00 96.31 79 GLU A CA 1
ATOM 594 C C . GLU A 1 79 ? -12.953 14.728 18.506 1.00 96.31 79 GLU A C 1
ATOM 596 O O . GLU A 1 79 ? -13.229 15.202 17.408 1.00 96.31 79 GLU A O 1
ATOM 601 N N . GLY A 1 80 ? -12.828 15.487 19.600 1.00 95.88 80 GLY A N 1
ATOM 602 C CA . GLY A 1 80 ? -13.054 16.934 19.582 1.00 95.88 80 GLY A CA 1
ATOM 603 C C . GLY A 1 80 ? -12.074 17.686 18.675 1.00 95.88 80 GLY A C 1
ATOM 604 O O . GLY A 1 80 ? -12.457 18.642 18.002 1.00 95.88 80 GLY A O 1
ATOM 605 N N . VAL A 1 81 ? -10.809 17.256 18.593 1.00 95.62 81 VAL A N 1
ATOM 606 C CA . VAL A 1 81 ? -9.845 17.809 17.622 1.00 95.62 81 VAL A CA 1
ATOM 607 C C . VAL A 1 81 ? -10.307 17.567 16.186 1.00 95.62 81 VAL A C 1
ATOM 609 O O . VAL A 1 81 ? -10.273 18.498 15.382 1.00 95.62 81 VAL A O 1
ATOM 612 N N . LEU A 1 82 ? -10.733 16.345 15.861 1.00 94.75 82 LEU A N 1
ATOM 613 C CA . LEU A 1 82 ? -11.220 16.007 14.525 1.00 94.75 82 LEU A CA 1
ATOM 614 C C . LEU A 1 82 ? -12.502 16.788 14.202 1.00 94.75 82 LEU A C 1
ATOM 616 O O . LEU A 1 82 ? -12.586 17.400 13.146 1.00 94.75 82 LEU A O 1
ATOM 620 N N . GLU A 1 83 ? -13.460 16.899 15.116 1.00 94.56 83 GLU A N 1
ATOM 621 C CA . GLU A 1 83 ? -14.652 17.737 14.905 1.00 94.56 83 GLU A CA 1
ATOM 622 C C . GLU A 1 83 ? -14.287 19.209 14.660 1.00 94.56 83 GLU A C 1
ATOM 624 O O . GLU A 1 83 ? -14.811 19.837 13.740 1.00 94.56 83 GLU A O 1
ATOM 629 N N . ASN A 1 84 ? -13.317 19.748 15.406 1.00 92.81 84 ASN A N 1
ATOM 630 C CA . ASN A 1 84 ? -12.810 21.110 15.207 1.00 92.81 84 ASN A CA 1
ATOM 631 C C . ASN A 1 84 ? -12.098 21.305 13.861 1.00 92.81 84 ASN A C 1
ATOM 633 O O . ASN A 1 84 ? -12.028 22.423 13.356 1.00 92.81 84 ASN A O 1
ATOM 637 N N . TRP A 1 85 ? -11.564 20.237 13.266 1.00 91.12 85 TRP A N 1
ATOM 638 C CA . TRP A 1 85 ? -11.027 20.249 11.902 1.00 91.12 85 TRP A CA 1
ATOM 639 C C . TRP A 1 85 ? -12.130 20.108 10.835 1.00 91.12 85 TRP A C 1
ATOM 641 O O . TRP A 1 85 ? -11.823 20.025 9.648 1.00 91.12 85 TRP A O 1
ATOM 651 N N . GLY A 1 86 ? -13.402 20.081 11.249 1.00 88.12 86 GLY A N 1
ATOM 652 C CA . GLY A 1 86 ? -14.586 20.066 10.389 1.00 88.12 86 GLY A CA 1
ATOM 653 C C . GLY A 1 86 ? -15.097 18.670 10.025 1.00 88.12 86 GLY A C 1
ATOM 654 O O . GLY A 1 86 ? -15.990 18.539 9.185 1.00 88.12 86 GLY A O 1
ATOM 655 N N . TRP A 1 87 ? -14.552 17.620 10.636 1.00 90.94 87 TRP A N 1
ATOM 656 C CA . TRP A 1 87 ? -14.976 16.247 10.383 1.00 90.94 87 TRP A CA 1
ATOM 657 C C . TRP A 1 87 ? -16.333 15.975 11.018 1.00 90.94 87 TRP A C 1
ATOM 659 O O . TRP A 1 87 ? -16.605 16.418 12.134 1.00 90.94 87 TRP A O 1
ATOM 669 N N . ARG A 1 88 ? -17.179 15.201 10.332 1.00 92.56 88 ARG A N 1
ATOM 670 C CA . ARG A 1 88 ? -18.474 14.780 10.880 1.00 92.56 88 ARG A CA 1
ATOM 671 C C . ARG A 1 88 ? -18.509 13.273 11.041 1.00 92.56 88 ARG A C 1
ATOM 673 O O . ARG A 1 88 ? -18.388 12.542 10.061 1.00 92.56 88 ARG A O 1
ATOM 680 N N . PHE A 1 89 ? -18.689 12.819 12.274 1.00 95.00 89 PHE A N 1
ATOM 681 C CA . PHE A 1 89 ? -18.842 11.406 12.588 1.00 95.00 89 PHE A CA 1
ATOM 682 C C . PHE A 1 89 ? -20.295 10.971 12.384 1.00 95.00 89 PHE A C 1
ATOM 684 O O . PHE A 1 89 ? -21.186 11.383 13.121 1.00 95.00 89 PHE A O 1
ATOM 691 N N . GLU A 1 90 ? -20.536 10.110 11.398 1.00 94.81 90 GLU A N 1
ATOM 692 C CA . GLU A 1 90 ? -21.856 9.510 11.153 1.00 94.81 90 GLU A CA 1
ATOM 693 C C . GLU A 1 90 ? -22.073 8.224 11.958 1.00 94.81 90 GLU A C 1
ATOM 695 O O . GLU A 1 90 ? -23.198 7.761 12.135 1.00 94.81 90 GLU A O 1
ATOM 700 N N . GLY A 1 91 ? -20.991 7.614 12.438 1.00 95.00 91 GLY A N 1
ATOM 701 C CA . GLY A 1 91 ? -21.056 6.406 13.244 1.00 95.00 91 GLY A CA 1
ATOM 702 C C . GLY A 1 91 ? -19.715 6.060 13.868 1.00 95.00 91 GLY A C 1
ATOM 703 O O . GLY A 1 91 ? -18.663 6.384 13.319 1.00 95.00 91 GLY A O 1
ATOM 704 N N . LYS A 1 92 ? -19.775 5.376 15.011 1.00 96.50 92 LYS A N 1
ATOM 705 C CA . LYS A 1 92 ? -18.627 4.889 15.780 1.00 96.50 92 LYS A CA 1
ATOM 706 C C . LYS A 1 92 ? -18.938 3.493 16.301 1.00 96.50 92 LYS A C 1
ATOM 708 O O . LYS A 1 92 ? -19.907 3.317 17.036 1.00 96.50 92 LYS A O 1
ATOM 713 N N . ASN A 1 93 ? -18.094 2.523 15.973 1.00 96.25 93 ASN A N 1
ATOM 714 C CA . ASN A 1 93 ? -18.210 1.146 16.443 1.00 96.25 93 ASN A CA 1
ATOM 715 C C . ASN A 1 93 ? -16.858 0.655 16.977 1.00 96.25 93 ASN A C 1
ATOM 717 O O . ASN A 1 93 ? -15.821 1.007 16.413 1.00 96.25 93 ASN A O 1
ATOM 721 N N . PRO A 1 94 ? -16.815 -0.156 18.048 1.00 95.62 94 PRO A N 1
ATOM 722 C CA . PRO A 1 94 ? -15.590 -0.851 18.429 1.00 95.62 94 PRO A CA 1
ATOM 723 C C . PRO A 1 94 ? -15.083 -1.702 17.262 1.00 95.62 94 PRO A C 1
ATOM 725 O O . PRO A 1 94 ? -15.852 -2.463 16.681 1.00 95.62 94 PRO A O 1
ATOM 728 N N . LEU A 1 95 ? -13.797 -1.586 16.934 1.00 95.25 95 LEU A N 1
ATOM 729 C CA . LEU A 1 95 ? -13.205 -2.322 15.812 1.00 95.25 95 LEU A CA 1
ATOM 730 C C . LEU A 1 95 ? -12.862 -3.775 16.180 1.00 95.25 95 LEU A C 1
ATOM 732 O O . LEU A 1 95 ? -12.775 -4.632 15.306 1.00 95.25 95 LEU A O 1
ATOM 736 N N . ILE A 1 96 ? -12.661 -4.051 17.473 1.00 94.44 96 ILE A N 1
ATOM 737 C CA . ILE A 1 96 ? -12.319 -5.382 17.990 1.00 94.44 96 ILE A CA 1
ATOM 738 C C . ILE A 1 96 ? -13.311 -5.847 19.053 1.00 94.44 96 ILE A C 1
ATOM 740 O O . ILE A 1 96 ? -13.939 -5.042 19.754 1.00 94.44 96 ILE A O 1
ATOM 744 N N . GLN A 1 97 ? -13.419 -7.166 19.212 1.00 89.88 97 GLN A N 1
ATOM 745 C CA . GLN A 1 97 ? -14.298 -7.775 20.207 1.00 89.88 97 GLN A CA 1
ATOM 746 C C . GLN A 1 97 ? -13.856 -7.413 21.633 1.00 89.88 97 GLN A C 1
ATOM 748 O O . GLN A 1 97 ? -12.667 -7.401 21.953 1.00 89.88 97 GLN A O 1
ATOM 753 N N . LYS A 1 98 ? -14.822 -7.193 22.538 1.00 90.19 98 LYS A N 1
ATOM 754 C CA . LYS A 1 98 ? -14.545 -6.739 23.916 1.00 90.19 98 LYS A CA 1
ATOM 755 C C . LYS A 1 98 ? -13.551 -7.636 24.670 1.00 90.19 98 LYS A C 1
ATOM 757 O O . LYS A 1 98 ? -12.745 -7.129 25.444 1.00 90.19 98 LYS A O 1
ATOM 762 N N . LYS A 1 99 ? -13.604 -8.952 24.444 1.00 92.50 99 LYS A N 1
ATOM 763 C CA . LYS A 1 99 ? -12.703 -9.932 25.074 1.00 92.50 99 LYS A CA 1
ATOM 764 C C . LYS A 1 99 ? -11.230 -9.719 24.686 1.00 92.50 99 LYS A C 1
ATOM 766 O O . LYS A 1 99 ? -10.357 -9.857 25.537 1.00 92.50 99 LYS A O 1
ATOM 771 N N . CYS A 1 100 ? -10.972 -9.290 23.448 1.00 93.12 100 CYS A N 1
ATOM 772 C CA . CYS A 1 100 ? -9.626 -9.147 22.899 1.00 93.12 100 CYS A CA 1
ATOM 773 C C . CYS A 1 100 ? -8.846 -7.991 23.537 1.00 93.12 100 CYS A C 1
ATOM 775 O O . CYS A 1 100 ? -7.624 -8.058 23.582 1.00 93.12 100 CYS A O 1
ATOM 777 N N . TYR A 1 101 ? -9.525 -6.977 24.095 1.00 91.00 101 TYR A N 1
ATOM 778 C CA . TYR A 1 101 ? -8.849 -5.921 24.863 1.00 91.00 101 TYR A CA 1
ATOM 779 C C . TYR A 1 101 ? -8.062 -6.472 26.050 1.00 91.00 101 TYR A C 1
ATOM 781 O O . TYR A 1 101 ? -6.974 -5.988 26.316 1.00 91.00 101 TYR A O 1
ATOM 789 N N . ASN A 1 102 ? -8.594 -7.483 26.740 1.00 89.94 102 ASN A N 1
ATOM 790 C CA . ASN A 1 102 ? -7.937 -8.053 27.915 1.00 89.94 102 ASN A CA 1
ATOM 791 C C . ASN A 1 102 ? -7.019 -9.222 27.541 1.00 89.94 102 ASN A C 1
ATOM 793 O O . ASN A 1 102 ? -5.951 -9.362 28.118 1.00 89.94 102 ASN A O 1
ATOM 797 N N . GLU A 1 103 ? -7.440 -10.066 26.593 1.00 92.38 103 GLU A N 1
ATOM 798 C CA . GLU A 1 103 ? -6.686 -11.260 26.182 1.00 92.38 103 GLU A CA 1
ATOM 799 C C . GLU A 1 103 ? -5.351 -10.910 25.510 1.00 92.38 103 GLU A C 1
ATOM 801 O O . GLU A 1 103 ? -4.355 -11.592 25.730 1.00 92.38 103 GLU A O 1
ATOM 806 N N . TYR A 1 104 ? -5.331 -9.821 24.739 1.00 89.00 104 TYR A N 1
ATOM 807 C CA . TYR A 1 104 ? -4.178 -9.391 23.950 1.00 89.00 104 TYR A CA 1
ATOM 808 C C . TYR A 1 104 ? -3.616 -8.030 24.387 1.00 89.00 104 TYR A C 1
ATOM 810 O O . TYR A 1 104 ? -2.757 -7.495 23.697 1.00 89.00 104 TYR A O 1
ATOM 818 N N . ASP A 1 105 ? -4.107 -7.443 25.486 1.00 90.00 105 ASP A N 1
ATOM 819 C CA . ASP A 1 105 ? -3.730 -6.085 25.927 1.00 90.00 105 ASP A CA 1
ATOM 820 C C . ASP A 1 105 ? -3.823 -5.047 24.785 1.00 90.00 105 ASP A C 1
ATOM 822 O O . ASP A 1 105 ? -2.895 -4.296 24.480 1.00 90.00 105 ASP A O 1
ATOM 826 N N . MET A 1 106 ? -4.946 -5.073 24.057 1.00 92.06 106 MET A N 1
ATOM 827 C CA . MET A 1 106 ? -5.110 -4.246 22.859 1.00 92.06 106 MET A CA 1
ATOM 828 C C . MET A 1 106 ? -5.357 -2.775 23.218 1.00 92.06 106 MET A C 1
ATOM 830 O O . MET A 1 106 ? -6.177 -2.489 24.103 1.00 92.06 106 MET A O 1
ATOM 834 N N . PRO A 1 107 ? -4.785 -1.824 22.454 1.00 92.31 107 PRO A N 1
ATOM 835 C CA . PRO A 1 107 ? -5.183 -0.425 22.544 1.00 92.31 107 PRO A CA 1
ATOM 836 C C . PRO A 1 107 ? -6.659 -0.262 22.161 1.00 92.31 107 PRO A C 1
ATOM 838 O O . PRO A 1 107 ? -7.262 -1.119 21.506 1.00 92.31 107 PRO A O 1
ATOM 841 N N . LYS A 1 108 ? -7.264 0.863 22.552 1.00 94.12 108 LYS A N 1
ATOM 842 C CA . LYS A 1 108 ? -8.651 1.152 22.170 1.00 94.12 108 LYS A CA 1
ATOM 843 C C . LYS A 1 108 ? -8.712 1.420 20.674 1.00 94.12 108 LYS A C 1
ATOM 845 O O . LYS A 1 108 ? -8.044 2.330 20.198 1.00 94.12 108 LYS A O 1
ATOM 850 N N . MET A 1 109 ? -9.503 0.631 19.949 1.00 96.50 109 MET A N 1
ATOM 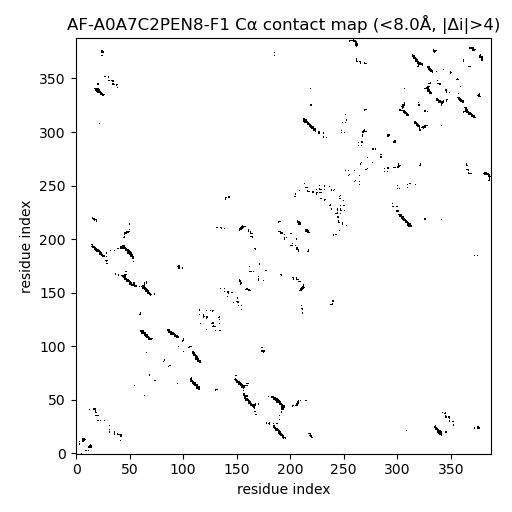851 C CA . MET A 1 109 ? -9.623 0.734 18.498 1.00 96.50 109 MET A CA 1
ATOM 852 C C . MET A 1 109 ? -11.080 0.890 18.085 1.00 96.50 109 MET A C 1
ATOM 854 O O . MET A 1 109 ? -11.940 0.100 18.485 1.00 96.50 109 MET A O 1
ATOM 858 N N . PHE A 1 110 ? -11.345 1.887 17.252 1.00 97.75 110 PHE A N 1
ATOM 859 C CA . PHE A 1 110 ? -12.686 2.196 16.775 1.00 97.75 110 PHE A CA 1
ATOM 860 C C . PHE A 1 110 ? -12.702 2.359 15.260 1.00 97.75 110 PHE A C 1
ATOM 862 O O . PHE A 1 110 ? -11.779 2.914 14.663 1.00 97.75 110 PHE A O 1
ATOM 869 N N . HIS A 1 111 ? -13.783 1.859 14.669 1.00 97.88 111 HIS A N 1
ATOM 870 C CA . HIS A 1 111 ? -14.213 2.170 13.318 1.00 97.88 111 HIS A CA 1
ATOM 871 C C . HIS A 1 111 ? -15.126 3.391 13.366 1.00 97.88 111 HIS A C 1
ATOM 873 O O . HIS A 1 111 ? -16.135 3.381 14.075 1.00 97.88 111 HIS A O 1
ATOM 879 N N . TYR A 1 112 ? -14.798 4.409 12.583 1.00 98.00 112 TYR A N 1
ATOM 880 C CA . TYR A 1 112 ? -15.638 5.575 12.372 1.00 98.00 112 TYR A CA 1
ATOM 881 C C . TYR A 1 112 ? -16.072 5.669 10.914 1.00 98.00 112 TYR A C 1
ATOM 883 O O . TYR A 1 112 ? -15.259 5.479 10.010 1.00 98.00 112 TYR A O 1
ATOM 891 N N . ARG A 1 113 ? -17.341 6.013 10.692 1.00 97.75 113 ARG A N 1
ATOM 892 C CA . ARG A 1 113 ? -17.818 6.547 9.410 1.00 97.75 113 ARG A CA 1
ATOM 893 C C . ARG A 1 113 ? -17.734 8.061 9.498 1.00 97.75 113 ARG A C 1
ATOM 895 O O . ARG A 1 113 ? -18.307 8.639 10.424 1.00 97.75 113 ARG A O 1
ATOM 902 N N . VAL A 1 114 ? -16.984 8.678 8.595 1.00 96.38 114 VAL A N 1
ATOM 903 C CA . VAL A 1 114 ? -16.636 10.097 8.683 1.00 96.38 114 VAL A CA 1
ATOM 904 C C . VAL A 1 114 ? -16.835 10.767 7.339 1.00 96.38 114 VAL A C 1
ATOM 906 O O . VAL A 1 114 ? -16.338 10.263 6.336 1.00 96.38 114 VAL A O 1
ATOM 909 N N . THR A 1 115 ? -17.510 11.912 7.316 1.00 96.31 115 THR A N 1
ATOM 910 C CA . THR A 1 115 ? -17.554 12.753 6.118 1.00 96.31 115 THR A CA 1
ATOM 911 C C . THR A 1 115 ? -16.596 13.926 6.228 1.00 96.31 115 THR A C 1
ATOM 913 O O . THR A 1 115 ? -16.435 14.506 7.310 1.00 96.31 115 THR A O 1
ATOM 916 N N . THR A 1 116 ? -16.000 14.315 5.103 1.00 94.50 116 THR A N 1
ATOM 917 C CA . THR A 1 116 ? -15.225 15.559 5.020 1.00 94.50 116 THR A CA 1
ATOM 918 C C . THR A 1 116 ? -16.128 16.787 5.201 1.00 94.50 116 THR A C 1
ATOM 920 O O . THR A 1 116 ? -17.349 16.693 5.010 1.00 94.50 116 THR A O 1
ATOM 923 N N . PRO A 1 117 ? -15.553 17.961 5.527 1.00 93.69 117 PRO A N 1
ATOM 924 C CA . PRO A 1 117 ? -16.270 19.223 5.402 1.00 93.69 117 PRO A CA 1
ATOM 925 C C . PRO A 1 117 ? -16.790 19.438 3.966 1.00 93.69 117 PRO A C 1
ATOM 927 O O . PRO A 1 117 ? -16.299 18.803 3.023 1.00 93.69 117 PRO A O 1
ATOM 930 N N . PRO A 1 118 ? -17.760 20.347 3.769 1.00 91.94 118 PRO A N 1
ATOM 931 C CA . PRO A 1 118 ? -18.117 20.851 2.446 1.00 91.94 118 PRO A CA 1
ATOM 932 C C . PRO A 1 118 ? -16.891 21.333 1.655 1.00 91.94 118 PRO A C 1
ATOM 934 O O . PRO A 1 118 ? -15.936 21.856 2.227 1.00 91.94 118 PRO A O 1
ATOM 937 N N . ALA A 1 119 ? -16.935 21.207 0.326 1.00 92.12 119 ALA A N 1
ATOM 938 C CA . ALA A 1 119 ? -15.818 21.586 -0.546 1.00 92.12 119 ALA A CA 1
ATOM 939 C C . ALA A 1 119 ? -15.393 23.056 -0.397 1.00 92.12 119 ALA A C 1
ATOM 941 O O . ALA A 1 119 ? -14.208 23.358 -0.490 1.00 92.12 119 ALA A O 1
ATOM 942 N N . GLU A 1 120 ? -16.340 23.957 -0.128 1.00 92.88 120 GLU A N 1
ATOM 943 C CA . GLU A 1 120 ? -16.068 25.378 0.119 1.00 92.88 120 GLU A CA 1
ATOM 944 C C . GLU A 1 120 ? -15.221 25.587 1.383 1.00 92.88 120 GLU A C 1
ATOM 946 O O . GLU A 1 120 ? -14.252 26.346 1.352 1.00 92.88 120 GLU A O 1
ATOM 951 N N . ASP A 1 121 ? -15.530 24.856 2.458 1.00 92.62 121 ASP A N 1
ATOM 952 C CA . ASP A 1 121 ? -14.785 24.918 3.717 1.00 92.62 121 ASP A CA 1
ATOM 953 C C . ASP A 1 121 ? -13.375 24.343 3.536 1.00 92.62 121 ASP A C 1
ATOM 955 O O . ASP A 1 121 ? -12.399 24.980 3.927 1.00 92.62 121 ASP A O 1
ATOM 959 N N . MET A 1 122 ? -13.252 23.185 2.871 1.00 94.44 122 MET A N 1
ATOM 960 C CA . MET A 1 122 ? -11.949 22.577 2.563 1.00 94.44 122 MET A CA 1
ATOM 961 C C . MET A 1 122 ? -11.082 23.493 1.684 1.00 94.44 122 MET A C 1
ATOM 963 O O . MET A 1 122 ? -9.873 23.619 1.902 1.00 94.44 122 MET A O 1
ATOM 967 N N . LEU A 1 123 ? -11.688 24.175 0.708 1.00 93.38 123 LEU A N 1
ATOM 968 C CA . LEU A 1 123 ? -10.985 25.125 -0.149 1.00 93.38 123 LEU A CA 1
ATOM 969 C C . LEU A 1 123 ? -10.530 26.357 0.644 1.00 93.38 123 LEU A C 1
ATOM 971 O O . LEU A 1 123 ? -9.409 26.824 0.451 1.00 93.38 123 LEU A O 1
ATOM 975 N N . TYR A 1 124 ? -11.365 26.858 1.554 1.00 93.06 124 TYR A N 1
ATOM 976 C CA . TYR A 1 124 ? -11.043 28.009 2.393 1.00 93.06 124 TYR A CA 1
ATOM 977 C C . TYR A 1 124 ? -9.914 27.715 3.393 1.00 93.06 124 TYR A C 1
ATOM 979 O O . TYR A 1 124 ? -9.003 28.531 3.542 1.00 93.06 124 TYR A O 1
ATOM 987 N N . THR A 1 125 ? -9.944 26.561 4.068 1.00 91.12 125 THR A N 1
ATOM 988 C CA . THR A 1 125 ? -8.967 26.229 5.120 1.00 91.12 125 THR A CA 1
ATOM 989 C C . THR A 1 125 ? -7.677 25.632 4.579 1.00 91.12 125 THR A C 1
ATOM 991 O O . THR A 1 125 ? -6.601 25.887 5.120 1.00 91.12 125 THR A O 1
ATOM 994 N N . ASP A 1 126 ? -7.771 24.823 3.524 1.00 92.94 126 ASP A N 1
ATOM 995 C CA . ASP A 1 126 ? -6.684 23.951 3.087 1.00 92.94 126 ASP A CA 1
ATOM 996 C C . ASP A 1 126 ? -6.318 24.097 1.611 1.00 92.94 126 ASP A C 1
ATOM 998 O O . ASP A 1 126 ? -5.330 23.488 1.196 1.00 92.94 126 ASP A O 1
ATOM 1002 N N . GLN A 1 127 ? -7.058 24.919 0.854 1.00 94.50 127 GLN A N 1
ATOM 1003 C CA . GLN A 1 127 ? -6.905 25.107 -0.594 1.00 94.50 127 GLN A CA 1
ATOM 1004 C C . GLN A 1 127 ? -7.048 23.796 -1.380 1.00 94.50 127 GLN A C 1
ATOM 1006 O O . GLN A 1 127 ? -6.400 23.591 -2.405 1.00 94.50 127 GLN A O 1
ATOM 1011 N N . ILE A 1 128 ? -7.904 22.897 -0.889 1.00 93.56 128 ILE A N 1
ATOM 1012 C CA . ILE A 1 128 ? -8.174 21.588 -1.485 1.00 93.56 128 ILE A CA 1
ATOM 1013 C C . ILE A 1 128 ? -9.679 21.450 -1.689 1.00 93.56 128 ILE A C 1
ATOM 1015 O O . ILE A 1 128 ? -10.446 21.612 -0.747 1.00 93.56 128 ILE A O 1
ATOM 1019 N N . SER A 1 129 ? -10.101 21.120 -2.907 1.00 91.00 129 SER A N 1
ATOM 1020 C CA . SER A 1 129 ? -11.503 20.810 -3.218 1.00 91.00 129 SER A CA 1
ATOM 1021 C C . SER A 1 129 ? -11.788 19.308 -3.287 1.00 91.00 129 SER A C 1
ATOM 1023 O O . SER A 1 129 ? -12.935 18.905 -3.117 1.00 91.00 129 SER A O 1
ATOM 1025 N N . ASP A 1 130 ? -10.761 18.488 -3.528 1.00 94.12 130 ASP A N 1
ATOM 1026 C CA . ASP A 1 130 ? -10.877 17.034 -3.623 1.00 94.12 130 ASP A CA 1
ATOM 1027 C C . ASP A 1 130 ? -10.916 16.385 -2.223 1.00 94.12 130 ASP A C 1
ATOM 1029 O O . ASP A 1 130 ? -9.941 16.504 -1.468 1.00 94.12 130 ASP A O 1
ATOM 1033 N N . PRO A 1 131 ? -12.002 15.670 -1.860 1.00 95.00 131 PRO A N 1
ATOM 1034 C CA . PRO A 1 131 ? -12.115 15.022 -0.557 1.00 95.00 131 PRO A CA 1
ATOM 1035 C C . PRO A 1 131 ? -10.962 14.055 -0.271 1.00 95.00 131 PRO A C 1
ATOM 1037 O O . PRO A 1 131 ? -10.411 14.072 0.826 1.00 95.00 131 PRO A O 1
ATOM 1040 N N . MET A 1 132 ? -10.530 13.250 -1.248 1.00 94.62 132 MET A N 1
ATOM 1041 C CA . MET A 1 132 ? -9.459 12.266 -1.044 1.00 94.62 132 MET A CA 1
ATOM 1042 C C . MET A 1 132 ? -8.121 12.936 -0.700 1.00 94.62 132 MET A C 1
ATOM 1044 O O . MET A 1 132 ? -7.412 12.505 0.213 1.00 94.62 132 MET A O 1
ATOM 1048 N N . MET A 1 133 ? -7.764 14.012 -1.397 1.00 94.62 133 MET A N 1
ATOM 1049 C CA . MET A 1 133 ? -6.573 14.807 -1.117 1.00 94.62 133 MET A CA 1
ATOM 1050 C C . MET A 1 133 ? -6.653 15.454 0.271 1.00 94.62 133 MET A C 1
ATOM 1052 O O . MET A 1 133 ? -5.656 15.447 1.001 1.00 94.62 133 MET A O 1
ATOM 1056 N N . PHE A 1 134 ? -7.836 15.932 0.676 1.00 95.44 134 PHE A N 1
ATOM 1057 C CA . PHE A 1 134 ? -8.070 16.461 2.021 1.00 95.44 134 PHE A CA 1
ATOM 1058 C C . PHE A 1 134 ? -7.852 15.382 3.092 1.00 95.44 134 PHE A C 1
ATOM 1060 O O . PHE A 1 134 ? -7.096 15.609 4.041 1.00 95.44 134 PHE A O 1
ATOM 1067 N N . ILE A 1 135 ? -8.413 14.178 2.904 1.00 95.88 135 ILE A N 1
ATOM 1068 C CA . ILE A 1 135 ? -8.191 13.026 3.792 1.00 95.88 135 ILE A CA 1
ATOM 1069 C C . ILE A 1 135 ? -6.702 12.720 3.922 1.00 95.88 135 ILE A C 1
ATOM 1071 O O . ILE A 1 135 ? -6.182 12.637 5.035 1.00 95.88 135 ILE A O 1
ATOM 1075 N N . ARG A 1 136 ? -5.995 12.572 2.795 1.00 95.88 136 ARG A N 1
ATOM 1076 C CA . ARG A 1 136 ? -4.564 12.231 2.782 1.00 95.88 136 ARG A CA 1
ATOM 1077 C C . ARG A 1 136 ? -3.739 13.261 3.559 1.00 95.88 136 ARG A C 1
ATOM 1079 O O . ARG A 1 136 ? -2.883 12.865 4.354 1.00 95.88 136 ARG A O 1
ATOM 1086 N N . LYS A 1 137 ? -4.021 14.557 3.379 1.00 95.44 137 LYS A N 1
ATOM 1087 C CA . LYS A 1 137 ? -3.357 15.651 4.104 1.00 95.44 137 LYS A CA 1
ATOM 1088 C C . LYS A 1 137 ? -3.659 15.596 5.601 1.00 95.44 137 LYS A C 1
ATOM 1090 O O . LYS A 1 137 ? -2.739 15.495 6.408 1.00 95.44 137 LYS A O 1
ATOM 1095 N N . LYS A 1 138 ? -4.935 15.601 5.985 1.00 96.69 138 LYS A N 1
ATOM 1096 C CA . LYS A 1 138 ? -5.337 15.705 7.393 1.00 96.69 138 LYS A CA 1
ATOM 1097 C C . LYS A 1 138 ? -5.026 14.459 8.215 1.00 96.69 138 LYS A C 1
ATOM 1099 O O . LYS A 1 138 ? -4.631 14.584 9.368 1.00 96.69 138 LYS A O 1
ATOM 1104 N N . VAL A 1 139 ? -5.130 13.264 7.636 1.00 97.81 139 VAL A N 1
ATOM 1105 C CA . VAL A 1 139 ? -4.700 12.026 8.308 1.00 97.81 139 VAL A CA 1
ATOM 1106 C C . VAL A 1 139 ? -3.189 12.031 8.542 1.00 97.81 139 VAL A C 1
ATOM 1108 O O . VAL A 1 139 ? -2.730 11.616 9.605 1.00 97.81 139 VAL A O 1
ATOM 1111 N N . THR A 1 140 ? -2.413 12.543 7.581 1.00 96.38 140 THR A N 1
ATOM 1112 C CA . THR A 1 140 ? -0.962 12.721 7.738 1.00 96.38 140 THR A CA 1
ATOM 1113 C C . THR A 1 140 ? -0.655 13.711 8.866 1.00 96.38 140 THR A C 1
ATOM 1115 O O . THR A 1 140 ? 0.105 13.374 9.771 1.00 96.38 140 THR A O 1
ATOM 1118 N N . GLU A 1 141 ? -1.301 14.883 8.878 1.00 96.69 141 GLU A N 1
ATOM 1119 C CA . GLU A 1 141 ? -1.166 15.884 9.951 1.00 96.69 141 GLU A CA 1
ATOM 1120 C C . GLU A 1 141 ? -1.531 15.311 11.329 1.00 96.69 141 GLU A C 1
ATOM 1122 O O . GLU A 1 141 ? -0.780 15.492 12.288 1.00 96.69 141 GLU A O 1
ATOM 1127 N N . PHE A 1 142 ? -2.650 14.585 11.429 1.00 97.94 142 PHE A N 1
ATOM 1128 C CA . PHE A 1 142 ? -3.097 13.948 12.669 1.00 97.94 142 PHE A CA 1
ATOM 1129 C C . PHE A 1 142 ? -2.056 12.957 13.194 1.00 97.94 142 PHE A C 1
ATOM 1131 O O . PHE A 1 142 ? -1.629 13.055 14.342 1.00 97.94 142 PHE A O 1
ATOM 1138 N N . ASN A 1 143 ? -1.616 12.027 12.346 1.00 96.56 143 ASN A N 1
ATOM 1139 C CA . ASN A 1 143 ? -0.683 10.973 12.735 1.00 96.56 143 ASN A CA 1
ATOM 1140 C C . ASN A 1 143 ? 0.691 11.521 13.145 1.00 96.56 143 ASN A C 1
ATOM 1142 O O . ASN A 1 143 ? 1.307 10.980 14.058 1.00 96.56 143 ASN A O 1
ATOM 1146 N N . ILE A 1 144 ? 1.156 12.603 12.512 1.00 94.12 144 ILE A N 1
ATOM 1147 C CA . ILE A 1 144 ? 2.396 13.284 12.908 1.00 94.12 144 ILE A CA 1
ATOM 1148 C C . ILE A 1 144 ? 2.211 13.989 14.256 1.00 94.12 144 ILE A C 1
ATOM 1150 O O . ILE A 1 144 ? 3.055 13.865 15.143 1.00 94.12 144 ILE A O 1
ATOM 1154 N N . LYS A 1 145 ? 1.113 14.735 14.420 1.00 96.50 145 LYS A N 1
ATOM 1155 C CA . LYS A 1 145 ? 0.879 15.568 15.605 1.00 96.50 145 LYS A CA 1
ATOM 1156 C C . LYS A 1 145 ? 0.602 14.749 16.866 1.00 96.50 145 LYS A C 1
ATOM 1158 O O . LYS A 1 145 ? 1.032 15.148 17.943 1.00 96.50 145 LYS A O 1
ATOM 1163 N N . TYR A 1 146 ? -0.092 13.622 16.728 1.00 96.00 146 TYR A N 1
ATOM 1164 C CA . TYR A 1 146 ? -0.546 12.777 17.836 1.00 96.00 146 TYR A CA 1
ATOM 1165 C C . TYR A 1 146 ? 0.164 11.420 17.869 1.00 96.00 146 TYR A C 1
ATOM 1167 O O . TYR A 1 146 ? -0.399 10.442 18.352 1.00 96.00 146 TYR A O 1
ATOM 1175 N N . LEU A 1 147 ? 1.409 11.363 17.383 1.00 91.25 147 LEU A N 1
ATOM 1176 C CA . LEU A 1 147 ? 2.220 10.146 17.231 1.00 91.25 147 LEU A CA 1
ATOM 1177 C C . LEU A 1 147 ? 2.254 9.245 18.485 1.00 91.25 147 LEU A C 1
ATOM 1179 O O . LEU A 1 147 ? 2.334 8.019 18.375 1.00 91.25 147 LEU A O 1
ATOM 1183 N N . ASP A 1 148 ? 2.207 9.852 19.671 1.00 90.44 148 ASP A N 1
ATOM 1184 C CA . ASP A 1 148 ? 2.275 9.158 20.959 1.00 90.44 148 ASP A CA 1
ATOM 1185 C C . ASP A 1 148 ? 0.906 8.850 21.579 1.00 90.44 148 ASP A C 1
ATOM 1187 O O . ASP A 1 148 ? 0.832 8.113 22.560 1.00 90.44 148 ASP A O 1
ATOM 1191 N N . ASP A 1 149 ? -0.181 9.353 20.994 1.00 94.75 149 ASP A N 1
ATOM 1192 C CA . ASP A 1 149 ? -1.518 9.317 21.589 1.00 94.75 149 ASP A CA 1
ATOM 1193 C C . ASP A 1 149 ? -2.540 8.575 20.731 1.00 94.75 149 ASP A C 1
ATOM 1195 O O . ASP A 1 149 ? -3.398 7.872 21.273 1.00 94.75 149 ASP A O 1
ATOM 1199 N N . ALA A 1 150 ? -2.449 8.681 19.405 1.00 96.19 150 ALA A N 1
ATOM 1200 C CA . ALA A 1 150 ? -3.335 7.978 18.493 1.00 96.19 150 ALA A CA 1
ATOM 1201 C C . ALA A 1 150 ? -2.744 7.793 17.095 1.00 96.19 150 ALA A C 1
ATOM 1203 O O . ALA A 1 150 ? -1.835 8.496 16.659 1.00 96.19 150 ALA A O 1
ATOM 1204 N N . ARG A 1 151 ? -3.326 6.850 16.355 1.00 96.50 151 ARG A N 1
ATOM 1205 C CA . ARG A 1 151 ? -3.013 6.620 14.946 1.00 96.50 151 ARG A CA 1
ATOM 1206 C C . ARG A 1 151 ? -4.274 6.283 14.173 1.00 96.50 151 ARG A C 1
ATOM 1208 O O . ARG A 1 151 ? -4.956 5.312 14.493 1.00 96.50 151 ARG A O 1
ATOM 1215 N N . ILE A 1 152 ? -4.524 7.029 13.105 1.00 98.12 152 ILE A N 1
ATOM 1216 C CA . ILE A 1 152 ? -5.441 6.647 12.034 1.00 98.12 152 ILE A CA 1
ATOM 1217 C C . ILE A 1 152 ? -4.652 5.744 11.081 1.00 98.12 152 ILE A C 1
ATOM 1219 O O . ILE A 1 152 ? -3.730 6.201 10.403 1.00 98.12 152 ILE A O 1
ATOM 1223 N N . PHE A 1 153 ? -4.969 4.452 11.065 1.00 97.75 153 PHE A N 1
ATOM 1224 C CA . PHE A 1 153 ? -4.234 3.442 10.292 1.00 97.75 153 PHE A CA 1
ATOM 1225 C C . PHE A 1 153 ? -5.020 2.870 9.104 1.00 97.75 153 PHE A C 1
ATOM 1227 O O . PHE A 1 153 ? -4.482 2.088 8.326 1.00 97.75 153 PHE A O 1
ATOM 1234 N N . SER A 1 154 ? -6.280 3.275 8.958 1.00 98.19 154 SER A N 1
ATOM 1235 C CA . SER A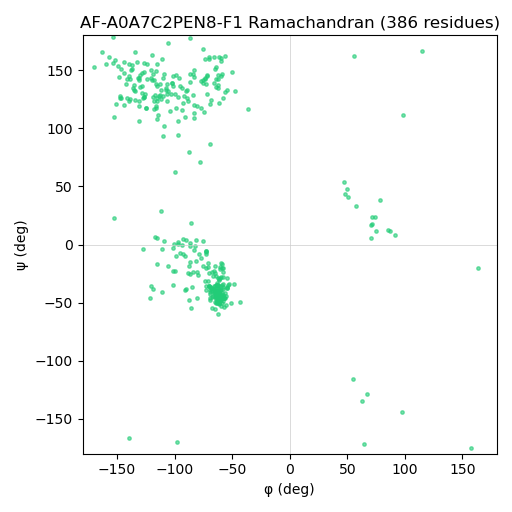 1 154 ? -7.112 3.061 7.773 1.00 98.19 154 SER A CA 1
ATOM 1236 C C . SER A 1 154 ? -7.954 4.310 7.559 1.00 98.19 154 SER A C 1
ATOM 1238 O O . SER A 1 154 ? -8.447 4.860 8.544 1.00 98.19 154 SER A O 1
ATOM 1240 N N . SER A 1 155 ? -8.105 4.758 6.312 1.00 97.75 155 SER A N 1
ATOM 1241 C CA . SER A 1 155 ? -8.842 5.988 5.985 1.00 97.75 155 SER A CA 1
ATOM 1242 C C . SER A 1 155 ? -9.461 6.006 4.579 1.00 97.75 155 SER A C 1
ATOM 1244 O O . SER A 1 155 ? -9.675 7.082 4.026 1.00 97.75 155 SER A O 1
ATOM 1246 N N . GLY A 1 156 ? -9.714 4.844 3.970 1.00 96.69 156 GLY A N 1
ATOM 1247 C CA . GLY A 1 156 ? -10.308 4.757 2.630 1.00 96.69 156 GLY A CA 1
ATOM 1248 C C . GLY A 1 156 ? -11.834 4.784 2.622 1.00 96.69 156 GLY A C 1
ATOM 1249 O O . GLY A 1 156 ? -12.473 4.849 3.672 1.00 96.69 156 GLY A O 1
ATOM 1250 N N . GLN A 1 157 ? -12.416 4.755 1.424 1.00 95.69 157 GLN A N 1
ATOM 1251 C CA . GLN A 1 157 ? -13.874 4.808 1.229 1.00 95.69 157 GLN A CA 1
ATOM 1252 C C . GLN A 1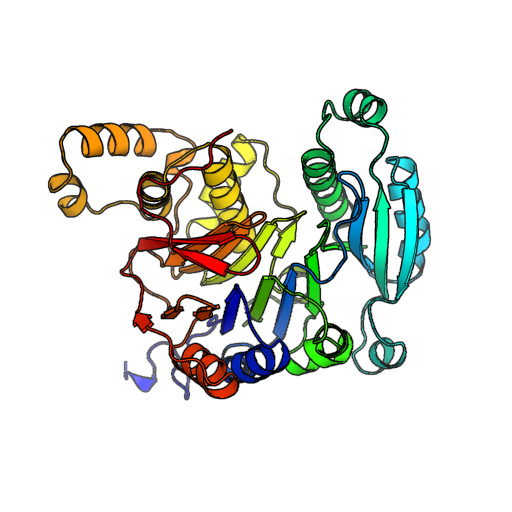 157 ? -14.498 3.412 1.287 1.00 95.69 157 GLN A C 1
ATOM 1254 O O . GLN A 1 157 ? -15.457 3.185 2.014 1.00 95.69 157 GLN A O 1
ATOM 1259 N N . ASP A 1 158 ? -13.909 2.459 0.566 1.00 94.94 158 ASP A N 1
ATOM 1260 C CA . ASP A 1 158 ? -14.340 1.059 0.499 1.00 94.94 158 ASP A CA 1
ATOM 1261 C C . ASP A 1 158 ? -13.293 0.090 1.084 1.00 94.94 158 ASP A C 1
ATOM 1263 O O . ASP A 1 158 ? -13.453 -1.135 1.021 1.00 94.94 158 ASP A O 1
ATOM 1267 N N . THR A 1 159 ? -12.211 0.625 1.661 1.00 95.44 159 THR A N 1
ATOM 1268 C CA . THR A 1 159 ? -11.088 -0.146 2.204 1.00 95.44 159 THR A CA 1
ATOM 1269 C C . THR A 1 159 ? -11.031 -0.119 3.729 1.00 95.44 159 THR A C 1
ATOM 1271 O O . THR A 1 159 ? -11.343 0.874 4.388 1.00 95.44 159 THR A O 1
ATOM 1274 N N . GLY A 1 160 ? -10.577 -1.232 4.302 1.00 97.81 160 GLY A N 1
ATOM 1275 C CA . GLY A 1 160 ? -10.313 -1.373 5.728 1.00 97.81 160 GLY A CA 1
ATOM 1276 C C . GLY A 1 160 ? -8.976 -2.060 5.951 1.00 97.81 160 GLY A C 1
ATOM 1277 O O . GLY A 1 160 ? -8.748 -3.157 5.444 1.00 97.81 160 GLY A O 1
ATOM 1278 N N . THR A 1 161 ? -8.097 -1.415 6.712 1.00 98.44 161 THR A N 1
ATOM 1279 C CA . THR A 1 161 ? -6.800 -1.966 7.121 1.00 98.44 161 THR A CA 1
ATOM 1280 C C . THR A 1 161 ? -6.848 -2.374 8.586 1.00 98.44 161 THR A C 1
ATOM 1282 O O . THR A 1 161 ? -7.304 -1.608 9.428 1.00 98.44 161 THR A O 1
ATOM 1285 N N . PHE A 1 162 ? -6.387 -3.579 8.897 1.00 97.88 162 PHE A N 1
ATOM 1286 C CA . PHE A 1 162 ? -6.454 -4.232 10.199 1.00 97.88 162 PHE A CA 1
ATOM 1287 C C . PHE A 1 162 ? -5.039 -4.636 10.598 1.00 97.88 162 PHE A C 1
ATOM 1289 O O . PHE A 1 162 ? -4.404 -5.407 9.886 1.00 97.88 162 PHE A O 1
ATOM 1296 N N . LEU A 1 163 ? -4.521 -4.089 11.698 1.00 95.50 163 LEU A N 1
ATOM 1297 C CA . LEU A 1 163 ? -3.113 -4.220 12.081 1.00 95.50 163 LEU A CA 1
ATOM 1298 C C . LEU A 1 163 ? -3.005 -4.550 13.562 1.00 95.50 163 LEU A C 1
ATOM 1300 O O . LEU A 1 163 ? -3.664 -3.919 14.391 1.00 95.50 163 LEU A O 1
ATOM 1304 N N . THR A 1 164 ? -2.123 -5.480 13.907 1.00 94.56 164 THR A N 1
ATOM 1305 C CA . THR A 1 164 ? -1.698 -5.671 15.295 1.00 94.56 164 THR A CA 1
ATOM 1306 C C . THR A 1 164 ? -0.186 -5.814 15.393 1.00 94.56 164 THR A C 1
ATOM 1308 O O . THR A 1 164 ? 0.491 -6.066 14.397 1.00 94.56 164 THR A O 1
ATOM 1311 N N . ALA A 1 165 ? 0.346 -5.703 16.611 1.00 92.00 165 ALA A N 1
ATOM 1312 C CA . ALA A 1 165 ? 1.717 -6.100 16.919 1.00 92.00 165 ALA A CA 1
ATOM 1313 C C . ALA A 1 165 ? 1.898 -7.634 17.014 1.00 92.00 165 ALA A C 1
ATOM 1315 O O . ALA A 1 165 ? 2.995 -8.098 17.307 1.00 92.00 165 ALA A O 1
ATOM 1316 N N . PHE A 1 166 ? 0.864 -8.439 16.763 1.00 92.75 166 PHE A N 1
ATOM 1317 C CA . PHE A 1 166 ? 0.891 -9.896 16.917 1.00 92.75 166 PHE A CA 1
ATOM 1318 C C . PHE A 1 166 ? 1.141 -10.616 15.589 1.00 92.75 166 PHE A C 1
ATOM 1320 O O . PHE A 1 166 ? 1.523 -10.010 14.586 1.00 92.75 166 PHE A O 1
ATOM 1327 N N . GLN A 1 167 ? 0.981 -11.937 15.608 1.00 93.81 167 GLN A N 1
ATOM 1328 C CA . GLN A 1 167 ? 1.015 -12.781 14.421 1.00 93.81 167 GLN A CA 1
ATOM 1329 C C . GLN A 1 167 ? -0.283 -12.647 13.609 1.00 93.81 167 GLN A C 1
ATOM 1331 O O . GLN A 1 167 ? -1.272 -12.062 14.064 1.00 93.81 167 GLN A O 1
ATOM 1336 N N . LEU A 1 168 ? -0.284 -13.181 12.386 1.00 95.50 168 LEU A N 1
ATOM 1337 C CA . LEU A 1 168 ? -1.427 -13.103 11.481 1.00 95.50 168 LEU A CA 1
ATOM 1338 C C . LEU A 1 168 ? -2.660 -13.792 12.074 1.00 95.50 168 LEU A C 1
ATOM 1340 O O . LEU A 1 168 ? -3.743 -13.222 12.021 1.00 95.50 168 LEU A O 1
ATOM 1344 N N . ASP A 1 169 ? -2.501 -14.964 12.689 1.00 95.19 169 ASP A N 1
ATOM 1345 C CA . ASP A 1 169 ? -3.615 -15.715 13.285 1.00 95.19 169 ASP A CA 1
ATOM 1346 C C . ASP A 1 169 ? -4.324 -14.925 14.380 1.00 95.19 169 ASP A C 1
ATOM 1348 O O . ASP A 1 169 ? -5.553 -14.881 14.430 1.00 95.19 169 ASP A O 1
ATOM 1352 N N . ASP A 1 170 ? -3.551 -14.272 15.243 1.00 95.62 170 ASP A N 1
ATOM 1353 C CA . ASP A 1 170 ? -4.095 -13.422 16.293 1.00 95.62 170 ASP A CA 1
ATOM 1354 C C . ASP A 1 170 ? -4.722 -12.161 15.707 1.00 95.62 170 ASP A C 1
ATOM 1356 O O . ASP A 1 170 ? -5.815 -11.786 16.112 1.00 95.62 170 ASP A O 1
ATOM 1360 N N . THR A 1 171 ? -4.109 -11.562 14.683 1.00 96.56 171 THR A N 1
ATOM 1361 C CA . THR A 1 171 ? -4.699 -10.430 13.948 1.00 96.56 171 THR A CA 1
ATOM 1362 C C . THR A 1 171 ? -6.059 -10.804 13.354 1.00 96.56 171 THR A C 1
ATOM 1364 O O . THR A 1 171 ? -7.033 -10.072 13.528 1.00 96.56 171 THR A O 1
ATOM 1367 N N . ILE A 1 172 ? -6.159 -11.972 12.713 1.00 97.00 172 ILE A N 1
ATOM 1368 C CA . ILE A 1 172 ? -7.404 -12.493 12.137 1.00 97.00 172 ILE A CA 1
ATOM 1369 C C . ILE A 1 172 ? -8.473 -12.679 13.219 1.00 97.00 172 ILE A C 1
ATOM 1371 O O . ILE A 1 172 ? -9.624 -12.303 12.999 1.00 97.00 172 ILE A O 1
ATOM 1375 N N . LYS A 1 173 ? -8.106 -13.228 14.385 1.00 96.19 173 LYS A N 1
ATOM 1376 C CA . LYS A 1 173 ? -9.029 -13.450 15.511 1.00 96.19 173 LYS A CA 1
ATOM 1377 C C . LYS A 1 173 ? -9.477 -12.147 16.169 1.00 96.19 173 LYS A C 1
ATOM 1379 O O . LYS A 1 173 ? -10.663 -11.983 16.439 1.00 96.19 173 LYS A O 1
ATOM 1384 N N . VAL A 1 174 ? -8.544 -11.232 16.430 1.00 96.94 174 VAL A N 1
ATOM 1385 C CA . VAL A 1 174 ? -8.785 -9.958 17.127 1.00 96.94 174 VAL A CA 1
ATOM 1386 C C . VAL A 1 174 ? -9.799 -9.097 16.375 1.00 96.94 174 VAL A C 1
ATOM 1388 O O . VAL A 1 174 ? -10.711 -8.541 16.990 1.00 96.94 174 VAL A O 1
ATOM 1391 N N . PHE A 1 175 ? -9.664 -9.025 15.049 1.00 97.00 175 PHE A N 1
ATOM 1392 C CA . PHE A 1 175 ? -10.563 -8.267 14.176 1.00 97.00 175 PHE A CA 1
ATOM 1393 C C . PHE A 1 175 ? -11.711 -9.098 13.596 1.00 97.00 175 PHE A C 1
ATOM 1395 O O . PHE A 1 175 ? -12.523 -8.563 12.844 1.00 97.00 175 PHE A O 1
ATOM 1402 N N . ASP A 1 176 ? -11.778 -10.391 13.927 1.00 96.44 176 ASP A N 1
ATOM 1403 C CA . ASP A 1 176 ? -12.766 -11.336 13.402 1.00 96.44 176 ASP A CA 1
ATOM 1404 C C . ASP A 1 176 ? -12.908 -11.233 11.875 1.00 96.44 176 ASP A C 1
ATOM 1406 O O . ASP A 1 176 ? -13.981 -10.983 11.331 1.00 96.44 176 ASP A O 1
ATOM 1410 N N . ILE A 1 177 ? -11.783 -11.342 11.162 1.00 97.50 177 ILE A N 1
ATOM 1411 C CA . ILE A 1 177 ? -11.714 -11.031 9.724 1.00 97.50 177 ILE A CA 1
ATOM 1412 C C . ILE A 1 177 ? -12.645 -11.930 8.895 1.00 97.50 177 ILE A C 1
ATOM 1414 O O . ILE A 1 177 ? -13.168 -11.506 7.863 1.00 97.50 177 ILE A O 1
ATOM 1418 N N . TYR A 1 178 ? -12.904 -13.156 9.355 1.00 96.31 178 TYR A N 1
ATOM 1419 C CA . TYR A 1 178 ? -13.807 -14.085 8.679 1.00 96.31 178 TYR A CA 1
ATOM 1420 C C . TYR A 1 178 ? -15.242 -13.558 8.553 1.00 96.31 178 TYR A C 1
ATOM 1422 O O . TYR A 1 178 ? -15.937 -13.984 7.629 1.00 96.31 178 TYR A O 1
ATOM 1430 N N . GLN A 1 179 ? -15.665 -12.591 9.379 1.00 95.56 179 GLN A N 1
ATOM 1431 C CA . GLN A 1 179 ? -16.973 -11.934 9.253 1.00 95.56 179 GLN A CA 1
ATOM 1432 C C . GLN A 1 179 ? -17.175 -11.236 7.892 1.00 95.56 179 GLN A C 1
ATOM 1434 O O . GLN A 1 179 ? -18.306 -10.971 7.489 1.00 95.56 179 GLN A O 1
ATOM 1439 N N . TYR A 1 180 ? -16.089 -10.939 7.168 1.00 96.00 180 TYR A N 1
ATOM 1440 C CA . TYR A 1 180 ? -16.127 -10.296 5.854 1.00 96.00 180 TYR A CA 1
ATOM 1441 C C . TYR A 1 180 ? -16.139 -11.291 4.683 1.00 96.00 180 TYR A C 1
ATOM 1443 O O . TYR A 1 180 ? -16.085 -10.865 3.533 1.00 96.00 180 TYR A O 1
ATOM 1451 N N . SER A 1 181 ? -16.217 -12.602 4.940 1.00 94.44 181 SER A N 1
ATOM 1452 C CA . SER A 1 181 ? -16.107 -13.632 3.891 1.00 94.44 181 SER A CA 1
ATOM 1453 C C . SER A 1 181 ? -17.233 -13.595 2.854 1.00 94.44 181 SER A C 1
ATOM 1455 O O . SER A 1 181 ? -17.003 -13.986 1.714 1.00 94.44 181 SER A O 1
ATOM 1457 N N . ASP A 1 182 ? -18.416 -13.103 3.233 1.00 91.31 182 ASP A N 1
ATOM 1458 C CA . ASP A 1 182 ? -19.582 -12.977 2.345 1.00 91.31 182 ASP A CA 1
ATOM 1459 C C . ASP A 1 182 ? -19.634 -11.623 1.609 1.00 91.31 182 ASP A C 1
ATOM 1461 O O . ASP A 1 182 ? -20.603 -11.316 0.913 1.00 91.31 182 ASP A O 1
ATOM 1465 N N . ARG A 1 183 ? -18.617 -10.768 1.783 1.00 91.75 183 ARG A N 1
ATOM 1466 C CA . ARG A 1 183 ? -18.517 -9.477 1.090 1.00 91.75 183 ARG A CA 1
ATOM 1467 C C . ARG A 1 183 ? -17.927 -9.669 -0.307 1.00 91.75 183 ARG A C 1
ATOM 1469 O O . ARG A 1 183 ? -17.071 -10.523 -0.524 1.00 91.75 183 ARG A O 1
ATOM 1476 N N . ASN A 1 184 ? -18.324 -8.801 -1.236 1.00 90.44 184 ASN A N 1
ATOM 1477 C CA . ASN A 1 184 ? -17.731 -8.720 -2.573 1.00 90.44 184 ASN A CA 1
ATOM 1478 C C . ASN A 1 184 ? -16.388 -7.981 -2.511 1.00 90.44 184 ASN A C 1
ATOM 1480 O O . ASN A 1 184 ? -16.276 -6.832 -2.936 1.00 90.44 184 ASN A O 1
ATOM 1484 N N . LEU A 1 185 ? -15.383 -8.634 -1.932 1.00 95.75 185 LEU A N 1
ATOM 1485 C CA . LEU A 1 185 ? -14.035 -8.088 -1.858 1.00 95.75 185 LEU A CA 1
ATOM 1486 C C . LEU A 1 185 ? -13.374 -8.129 -3.236 1.00 95.75 185 LEU A C 1
ATOM 1488 O O . LEU A 1 185 ? -13.474 -9.121 -3.954 1.00 95.75 185 LEU A O 1
ATOM 1492 N N . SER A 1 186 ? -12.672 -7.058 -3.589 1.00 95.81 186 SER A N 1
ATOM 1493 C CA . SER A 1 186 ? -11.927 -6.961 -4.849 1.00 95.81 186 SER A CA 1
ATOM 1494 C C . SER A 1 186 ? -10.431 -7.194 -4.661 1.00 95.81 186 SER A C 1
ATOM 1496 O O . SER A 1 186 ? -9.748 -7.625 -5.595 1.00 95.81 186 SER A O 1
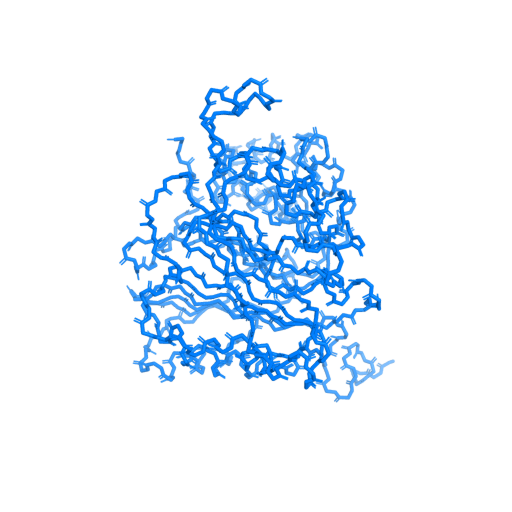ATOM 1498 N N . SER A 1 187 ? -9.927 -6.978 -3.442 1.00 97.69 187 SER A N 1
ATOM 1499 C CA . SER A 1 187 ? -8.576 -7.360 -3.053 1.00 97.69 187 SER A CA 1
ATOM 1500 C C . SER A 1 187 ? -8.415 -7.629 -1.558 1.00 97.69 187 SER A C 1
ATOM 1502 O O . SER A 1 187 ? -9.161 -7.120 -0.716 1.00 97.69 187 SER A O 1
ATOM 1504 N N . VAL A 1 188 ? -7.398 -8.427 -1.237 1.00 98.38 188 VAL A N 1
ATOM 1505 C CA . VAL A 1 188 ? -6.854 -8.602 0.111 1.00 98.38 188 VAL A CA 1
ATOM 1506 C C . VAL A 1 188 ? -5.334 -8.558 0.047 1.00 98.38 188 VAL A C 1
ATOM 1508 O O . VAL A 1 188 ? -4.736 -9.234 -0.786 1.00 98.38 188 VAL A O 1
ATOM 1511 N N . GLN A 1 189 ? -4.707 -7.794 0.937 1.00 98.56 189 GLN A N 1
ATOM 1512 C CA . GLN A 1 189 ? -3.259 -7.774 1.142 1.00 98.56 189 GLN A CA 1
ATOM 1513 C C . GLN A 1 189 ? -2.953 -8.261 2.553 1.00 98.56 189 GLN A C 1
ATOM 1515 O O . GLN A 1 189 ? -3.364 -7.609 3.505 1.00 98.56 189 GLN A O 1
ATOM 1520 N N . ALA A 1 190 ? -2.230 -9.367 2.697 1.00 98.12 190 ALA A N 1
ATOM 1521 C CA . ALA A 1 190 ? -1.736 -9.877 3.972 1.00 98.12 190 ALA A CA 1
ATOM 1522 C C . ALA A 1 190 ? -0.228 -9.640 4.090 1.00 98.12 190 ALA A C 1
ATOM 1524 O O . ALA A 1 190 ? 0.514 -9.871 3.130 1.00 98.12 190 ALA A O 1
ATOM 1525 N N . HIS A 1 191 ? 0.232 -9.222 5.269 1.00 97.12 191 HIS A N 1
ATOM 1526 C CA . HIS A 1 191 ? 1.655 -9.051 5.563 1.00 97.12 191 HIS A CA 1
ATOM 1527 C C . HIS A 1 191 ? 2.004 -9.491 6.981 1.00 97.12 191 HIS A C 1
ATOM 1529 O O . HIS A 1 191 ? 1.239 -9.278 7.921 1.00 97.12 191 HIS A O 1
ATOM 1535 N N . MET A 1 192 ? 3.182 -10.099 7.120 1.00 93.62 192 MET A N 1
ATOM 1536 C CA . MET A 1 192 ? 3.763 -10.509 8.392 1.00 93.62 192 MET A CA 1
ATOM 1537 C C . MET A 1 192 ? 5.199 -10.026 8.457 1.00 93.62 192 MET A C 1
ATOM 1539 O O . MET A 1 192 ? 6.033 -10.360 7.609 1.00 93.62 192 MET A O 1
ATOM 1543 N N . ARG A 1 193 ? 5.486 -9.265 9.506 1.00 87.06 193 ARG A N 1
ATOM 1544 C CA . ARG A 1 193 ? 6.747 -8.570 9.698 1.00 87.06 193 ARG A CA 1
ATOM 1545 C C . ARG A 1 193 ? 7.679 -9.341 10.624 1.00 87.06 193 ARG A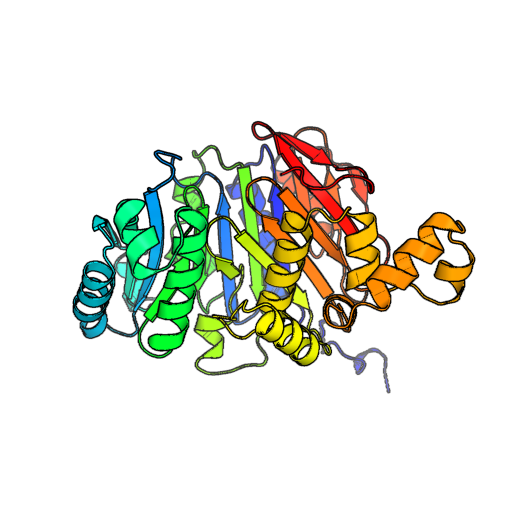 C 1
ATOM 1547 O O . ARG A 1 193 ? 7.270 -9.945 11.620 1.00 87.06 193 ARG A O 1
ATOM 1554 N N . TRP A 1 194 ? 8.972 -9.233 10.340 1.00 81.38 194 TRP A N 1
ATOM 1555 C CA . TRP A 1 194 ? 10.038 -9.568 11.276 1.00 81.38 194 TRP A CA 1
ATOM 1556 C C . TRP A 1 194 ? 10.749 -8.289 11.727 1.00 81.38 194 TRP A C 1
ATOM 1558 O O . TRP A 1 194 ? 11.644 -7.801 11.033 1.00 81.38 194 TRP A O 1
ATOM 1568 N N . PRO A 1 195 ? 10.339 -7.679 12.850 1.00 71.25 195 PRO A N 1
ATOM 1569 C CA . PRO A 1 195 ? 10.870 -6.386 13.233 1.00 71.25 195 PRO A CA 1
ATOM 1570 C C . PRO A 1 195 ? 12.287 -6.521 13.783 1.00 71.25 195 PRO A C 1
ATOM 1572 O O . PRO A 1 195 ? 12.588 -7.407 14.579 1.00 71.25 195 PRO A O 1
ATOM 1575 N N . THR A 1 196 ? 13.141 -5.579 13.400 1.00 63.75 196 THR A N 1
ATOM 1576 C CA . THR A 1 196 ? 14.403 -5.272 14.091 1.00 63.75 196 THR A CA 1
ATOM 1577 C C . THR A 1 196 ? 14.225 -4.159 15.133 1.00 63.75 196 THR A C 1
ATOM 1579 O O . THR A 1 196 ? 15.130 -3.891 15.916 1.00 63.75 196 THR A O 1
ATOM 1582 N N . SER A 1 197 ? 13.051 -3.517 15.157 1.00 61.38 197 SER A N 1
ATOM 1583 C CA . SER A 1 197 ? 12.688 -2.402 16.039 1.00 61.38 197 SER A CA 1
ATOM 1584 C C . SER A 1 197 ? 11.922 -2.861 17.284 1.00 61.38 197 SER A C 1
ATOM 1586 O O . SER A 1 197 ? 11.029 -3.700 17.169 1.00 61.38 197 SER A O 1
ATOM 1588 N N . SER A 1 198 ? 12.167 -2.224 18.430 1.00 60.62 198 SER A N 1
ATOM 1589 C CA . SER A 1 198 ? 11.371 -2.352 19.662 1.00 60.62 198 SER A CA 1
ATOM 1590 C C . SER A 1 198 ? 10.494 -1.108 19.916 1.00 60.62 198 SER A C 1
ATOM 1592 O O . SER A 1 198 ? 10.577 -0.109 19.198 1.00 60.62 198 SER A O 1
ATOM 1594 N N . GLY A 1 199 ? 9.617 -1.160 20.928 1.00 67.94 199 GLY A N 1
ATOM 1595 C CA . GLY A 1 199 ? 8.825 -0.004 21.373 1.00 67.94 199 GLY A CA 1
ATOM 1596 C C . GLY A 1 199 ? 7.795 0.473 20.342 1.00 67.94 199 GLY A C 1
ATOM 1597 O O . GLY A 1 199 ? 7.016 -0.328 19.830 1.00 67.94 199 GLY A O 1
ATOM 1598 N N . ARG A 1 200 ? 7.794 1.777 20.016 1.00 67.44 200 ARG A N 1
ATOM 1599 C CA . ARG A 1 200 ? 6.827 2.413 19.088 1.00 67.44 200 ARG A CA 1
ATOM 1600 C C . ARG A 1 200 ? 6.732 1.697 17.736 1.00 67.44 200 ARG A C 1
ATOM 1602 O O . ARG A 1 200 ? 5.650 1.581 17.164 1.00 67.44 200 ARG A O 1
ATOM 1609 N N . GLY A 1 201 ? 7.850 1.145 17.259 1.00 66.19 201 GLY A N 1
ATOM 1610 C CA . GLY A 1 201 ? 7.913 0.402 16.001 1.00 66.19 201 GLY A CA 1
ATOM 1611 C C . GLY A 1 201 ? 7.006 -0.834 15.945 1.00 66.19 201 GLY A C 1
ATOM 1612 O O . GLY A 1 201 ? 6.754 -1.326 14.848 1.00 66.19 201 GLY A O 1
ATOM 1613 N N . LEU A 1 202 ? 6.496 -1.325 17.082 1.00 78.00 202 LEU A N 1
ATOM 1614 C CA . LEU A 1 202 ? 5.578 -2.468 17.154 1.00 78.00 202 LEU A CA 1
ATOM 1615 C C . LEU A 1 202 ? 4.167 -2.152 16.652 1.00 78.00 202 LEU A C 1
ATOM 1617 O O . LEU A 1 202 ? 3.560 -3.009 16.023 1.00 78.00 202 LEU A O 1
ATOM 1621 N N . TRP A 1 203 ? 3.668 -0.937 16.889 1.00 85.38 203 TRP A N 1
ATOM 1622 C CA . TRP A 1 203 ? 2.314 -0.520 16.493 1.00 85.38 203 TRP A CA 1
ATOM 1623 C C . TRP A 1 203 ? 2.303 0.431 15.297 1.00 85.38 203 TRP A C 1
ATOM 1625 O O . TRP A 1 203 ? 1.286 0.544 14.620 1.00 85.38 203 TRP A O 1
ATOM 1635 N N . TRP A 1 204 ? 3.439 1.068 14.997 1.00 85.81 204 TRP A N 1
ATOM 1636 C CA . TRP A 1 204 ? 3.616 1.907 13.809 1.00 85.81 204 TRP A CA 1
ATOM 1637 C C . TRP A 1 204 ? 4.120 1.120 12.594 1.00 85.81 204 TRP A C 1
ATOM 1639 O O . TRP A 1 204 ? 3.651 1.337 11.481 1.00 85.81 204 TRP A O 1
ATOM 1649 N N . GLY A 1 205 ? 5.024 0.162 12.807 1.00 82.81 205 GLY A N 1
ATOM 1650 C CA . GLY A 1 205 ? 5.679 -0.586 11.735 1.00 82.81 205 GLY A CA 1
ATOM 1651 C C . GLY A 1 205 ? 4.937 -1.774 11.094 1.00 82.81 205 GLY A C 1
ATOM 1652 O O . GLY A 1 205 ? 5.431 -2.222 10.058 1.00 82.81 205 GLY A O 1
ATOM 1653 N N . PRO A 1 206 ? 3.838 -2.347 11.639 1.00 91.81 206 PRO A N 1
ATOM 1654 C CA . PRO A 1 206 ? 3.075 -3.370 10.922 1.00 91.81 206 PRO A CA 1
ATOM 1655 C C . PRO A 1 206 ? 2.542 -2.848 9.586 1.00 91.81 206 PRO A C 1
ATOM 1657 O O . PRO A 1 206 ? 2.196 -1.670 9.469 1.00 91.81 206 PRO A O 1
ATOM 1660 N N . GLN A 1 207 ? 2.465 -3.740 8.600 1.00 94.69 207 GLN A N 1
ATOM 1661 C CA . GLN A 1 207 ? 1.901 -3.469 7.279 1.00 94.69 207 GLN A CA 1
ATOM 1662 C C . GLN A 1 207 ? 0.706 -4.413 7.028 1.00 94.69 207 GLN A C 1
ATOM 1664 O O . GLN A 1 207 ? 0.593 -5.414 7.739 1.00 94.69 207 GLN A O 1
ATOM 1669 N N . PRO A 1 208 ? -0.176 -4.143 6.047 1.00 97.50 208 PRO A N 1
ATOM 1670 C CA . PRO A 1 208 ? -0.100 -3.069 5.054 1.00 97.50 208 PRO A CA 1
ATOM 1671 C C . PRO A 1 208 ? -0.121 -1.650 5.642 1.00 97.50 208 PRO A C 1
ATOM 1673 O O . PRO A 1 208 ? -0.769 -1.401 6.655 1.00 97.50 208 PRO A O 1
ATOM 1676 N N . ILE A 1 209 ? 0.600 -0.715 5.020 1.00 97.06 209 ILE A N 1
ATOM 1677 C CA . ILE A 1 209 ? 0.480 0.718 5.339 1.00 97.06 209 ILE A CA 1
ATOM 1678 C C . ILE A 1 209 ? -0.563 1.305 4.398 1.00 97.06 209 ILE A C 1
ATOM 1680 O O . ILE A 1 209 ? -0.436 1.121 3.188 1.00 97.06 209 ILE A O 1
ATOM 1684 N N . ALA A 1 210 ? -1.561 2.005 4.942 1.00 97.25 210 ALA A N 1
ATOM 1685 C CA . ALA A 1 210 ? -2.664 2.563 4.171 1.00 97.25 210 ALA A CA 1
ATOM 1686 C C . ALA A 1 210 ? -2.921 4.048 4.467 1.00 97.25 210 ALA A C 1
ATOM 1688 O O . ALA A 1 210 ? -2.778 4.501 5.604 1.00 97.25 210 ALA A O 1
ATOM 1689 N N . LEU A 1 211 ? -3.330 4.785 3.430 1.00 97.50 211 LEU A N 1
ATOM 1690 C CA . LEU A 1 211 ? -3.726 6.192 3.491 1.00 97.50 211 LEU A CA 1
ATOM 1691 C C . LEU A 1 211 ? -4.736 6.495 2.370 1.00 97.50 211 LEU A C 1
ATOM 1693 O O . LEU A 1 211 ? -4.384 6.527 1.188 1.00 97.50 211 LEU A O 1
ATOM 1697 N N . GLY A 1 212 ? -5.998 6.732 2.732 1.00 96.00 212 GLY A N 1
ATOM 1698 C CA . GLY A 1 212 ? -7.087 6.811 1.757 1.00 96.00 212 GLY A CA 1
ATOM 1699 C C . GLY A 1 212 ? -7.274 5.472 1.036 1.00 96.00 212 GLY A C 1
ATOM 1700 O O . GLY A 1 212 ? -7.211 4.410 1.654 1.00 96.00 212 GLY A O 1
ATOM 1701 N N . ASN A 1 213 ? -7.430 5.518 -0.287 1.00 94.75 213 ASN A N 1
ATOM 1702 C CA . ASN A 1 213 ? -7.545 4.325 -1.140 1.00 94.75 213 ASN A CA 1
ATOM 1703 C C . ASN A 1 213 ? -6.186 3.743 -1.584 1.00 94.75 213 ASN A C 1
ATOM 1705 O O . ASN A 1 213 ? -6.114 3.007 -2.570 1.00 94.75 213 ASN A O 1
ATOM 1709 N N . VAL A 1 214 ? -5.100 4.095 -0.890 1.00 97.56 214 VAL A N 1
ATOM 1710 C CA . VAL A 1 214 ? -3.759 3.554 -1.143 1.00 97.56 214 VAL A CA 1
ATOM 1711 C C . VAL A 1 214 ? -3.391 2.605 -0.021 1.00 97.56 214 VAL A C 1
ATOM 1713 O O . VAL A 1 214 ? -3.522 2.971 1.147 1.00 97.56 214 VAL A O 1
ATOM 1716 N N . SER A 1 215 ? -2.885 1.424 -0.358 1.00 98.19 215 SER A N 1
ATOM 1717 C CA . SER A 1 215 ? -2.320 0.487 0.608 1.00 98.19 215 SER A CA 1
ATOM 1718 C C . SER A 1 215 ? -1.120 -0.247 0.027 1.00 98.19 215 SER A C 1
ATOM 1720 O O . SER A 1 215 ? -1.064 -0.512 -1.170 1.00 98.19 215 SER A O 1
ATOM 1722 N N . GLY A 1 216 ? -0.136 -0.588 0.853 1.00 98.12 216 GLY A N 1
ATOM 1723 C CA . GLY A 1 216 ? 1.052 -1.278 0.367 1.00 98.12 216 GLY A CA 1
ATOM 1724 C C . GLY A 1 216 ? 1.659 -2.255 1.355 1.00 98.12 216 GLY A C 1
ATOM 1725 O O . GLY A 1 216 ? 1.581 -2.070 2.571 1.00 98.12 216 GLY A O 1
ATOM 1726 N N . THR A 1 217 ? 2.299 -3.286 0.809 1.00 97.81 217 THR A N 1
ATOM 1727 C CA . THR A 1 217 ? 3.127 -4.246 1.542 1.00 97.81 217 THR A CA 1
ATOM 1728 C C . THR A 1 217 ? 4.527 -4.304 0.943 1.00 97.81 217 THR A C 1
ATOM 1730 O O . THR A 1 217 ? 4.703 -4.211 -0.268 1.00 97.81 217 THR A O 1
ATOM 1733 N N . HIS A 1 218 ? 5.532 -4.445 1.799 1.00 95.12 218 HIS A N 1
ATOM 1734 C CA . HIS A 1 218 ? 6.945 -4.457 1.450 1.00 95.12 218 HIS A CA 1
ATOM 1735 C C . HIS A 1 218 ? 7.663 -5.535 2.269 1.00 95.12 218 HIS A C 1
ATOM 1737 O O . HIS A 1 218 ? 7.591 -5.584 3.499 1.00 95.12 218 HIS A O 1
ATOM 1743 N N . ASN A 1 219 ? 8.349 -6.431 1.570 1.00 92.44 219 ASN A N 1
ATOM 1744 C CA . ASN A 1 219 ? 9.259 -7.419 2.124 1.00 92.44 219 ASN A CA 1
ATOM 1745 C C . ASN A 1 219 ? 10.678 -7.008 1.747 1.00 92.44 219 ASN A C 1
ATOM 1747 O O . ASN A 1 219 ? 11.101 -7.225 0.611 1.00 92.44 219 ASN A O 1
ATOM 1751 N N . GLY A 1 220 ? 11.402 -6.420 2.694 1.00 89.38 220 GLY A N 1
ATOM 1752 C CA . GLY A 1 220 ? 12.684 -5.831 2.371 1.00 89.38 220 GLY A CA 1
ATOM 1753 C C . GLY A 1 220 ? 13.150 -4.764 3.342 1.00 89.38 220 GLY A C 1
ATOM 1754 O O . GLY A 1 220 ? 12.530 -4.529 4.377 1.00 89.38 220 GLY A O 1
ATOM 1755 N N . HIS A 1 221 ? 14.270 -4.152 2.981 1.00 88.19 221 HIS A N 1
ATOM 1756 C CA . HIS A 1 221 ? 14.762 -2.932 3.599 1.00 88.19 221 HIS A CA 1
ATOM 1757 C C . HIS A 1 221 ? 15.500 -2.112 2.543 1.00 88.19 221 HIS A C 1
ATOM 1759 O O . HIS A 1 221 ? 16.419 -2.625 1.894 1.00 88.19 221 HIS A O 1
ATOM 1765 N N . LEU A 1 222 ? 15.106 -0.852 2.384 1.00 89.00 222 LEU A N 1
ATOM 1766 C CA . LEU A 1 222 ? 15.749 0.049 1.437 1.00 89.00 222 LEU A CA 1
ATOM 1767 C C . LEU A 1 222 ? 16.928 0.756 2.100 1.00 89.00 222 LEU A C 1
ATOM 1769 O O . LEU A 1 222 ? 16.763 1.472 3.080 1.00 89.00 222 LEU A O 1
ATOM 1773 N N . SER A 1 223 ? 18.113 0.629 1.510 1.00 89.56 223 SER A N 1
ATOM 1774 C CA . SER A 1 223 ? 19.273 1.455 1.863 1.00 89.56 223 SER A CA 1
ATOM 1775 C C . SER A 1 223 ? 19.199 2.865 1.266 1.00 89.56 223 SER A C 1
ATOM 1777 O O . SER A 1 223 ? 19.980 3.739 1.640 1.00 89.56 223 SER A O 1
ATOM 1779 N N . SER A 1 224 ? 18.268 3.097 0.336 1.00 90.44 224 SER A N 1
ATOM 1780 C CA . SER A 1 224 ? 17.943 4.407 -0.236 1.00 90.44 224 SER A CA 1
ATOM 1781 C C . SER A 1 224 ? 16.910 5.202 0.573 1.00 90.44 224 SER A C 1
ATOM 1783 O O . SER A 1 224 ? 16.590 6.324 0.185 1.00 90.44 224 SER A O 1
ATOM 1785 N N . ASP A 1 225 ? 16.431 4.677 1.704 1.00 87.94 225 ASP A N 1
ATOM 1786 C CA . ASP A 1 225 ? 15.356 5.239 2.535 1.00 87.94 225 ASP A CA 1
ATOM 17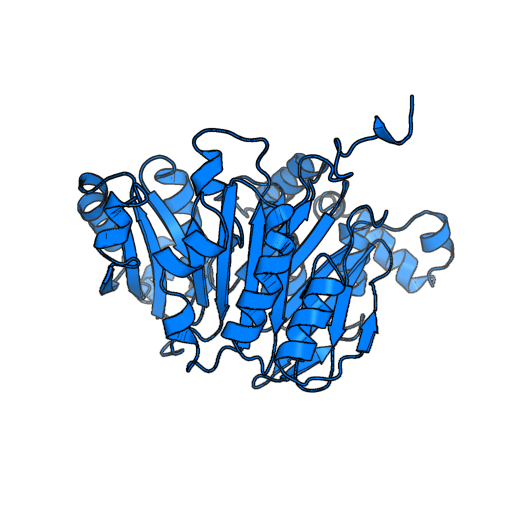87 C C . ASP A 1 225 ? 15.442 6.762 2.766 1.00 87.94 225 ASP A C 1
ATOM 1789 O O . ASP A 1 225 ? 14.482 7.490 2.510 1.00 87.94 225 ASP A O 1
ATOM 1793 N N . LYS A 1 226 ? 16.606 7.279 3.170 1.00 89.00 226 LYS A N 1
ATOM 1794 C CA . LYS A 1 226 ? 16.822 8.714 3.404 1.00 89.00 226 LYS A CA 1
ATOM 1795 C C . LYS A 1 226 ? 16.770 9.537 2.123 1.00 89.00 226 LYS A C 1
ATOM 1797 O O . LYS A 1 226 ? 16.279 10.660 2.143 1.00 89.00 226 LYS A O 1
ATOM 1802 N N . SER A 1 227 ? 17.297 9.006 1.020 1.00 93.94 227 SER A N 1
ATOM 1803 C CA . SER A 1 227 ? 17.257 9.692 -0.277 1.00 93.94 227 SER A CA 1
ATOM 1804 C C . SER A 1 227 ? 15.816 9.839 -0.759 1.00 93.94 227 SER A C 1
ATOM 1806 O O . SER A 1 227 ? 15.427 10.930 -1.176 1.00 93.94 227 SER A O 1
ATOM 1808 N N . ASN A 1 228 ? 15.039 8.762 -0.642 1.00 94.62 228 ASN A N 1
ATOM 1809 C CA . ASN A 1 228 ? 13.624 8.708 -0.994 1.00 94.62 228 ASN A CA 1
ATOM 1810 C C . ASN A 1 228 ? 12.812 9.688 -0.127 1.00 94.62 228 ASN A C 1
ATOM 1812 O O . ASN A 1 228 ? 12.071 10.520 -0.647 1.00 94.62 228 ASN A O 1
ATOM 1816 N N . ALA A 1 229 ? 13.026 9.678 1.195 1.00 92.19 229 ALA A N 1
ATOM 1817 C CA . ALA A 1 229 ? 12.352 10.591 2.119 1.00 92.19 229 ALA A CA 1
ATOM 1818 C C . ALA A 1 229 ? 12.634 12.075 1.815 1.00 92.19 229 ALA A C 1
ATOM 1820 O O . ALA A 1 229 ? 11.699 12.871 1.794 1.00 92.19 229 ALA A O 1
ATOM 1821 N N . ILE A 1 230 ? 13.889 12.442 1.517 1.00 92.75 230 ILE A N 1
ATOM 1822 C CA . ILE A 1 230 ? 14.253 13.818 1.128 1.00 92.75 230 ILE A CA 1
ATOM 1823 C C . ILE A 1 230 ? 13.534 14.232 -0.161 1.00 92.75 230 ILE A C 1
ATOM 1825 O O . ILE A 1 230 ? 13.048 15.354 -0.263 1.00 92.75 230 ILE A O 1
ATOM 1829 N N . ALA A 1 231 ? 13.449 13.341 -1.150 1.00 96.06 231 ALA A N 1
ATOM 1830 C CA . ALA A 1 231 ? 12.776 13.637 -2.411 1.00 96.06 231 ALA A CA 1
ATOM 1831 C C . ALA A 1 231 ? 11.272 13.874 -2.215 1.00 96.06 231 ALA A C 1
ATOM 1833 O O . ALA A 1 231 ? 10.715 14.823 -2.762 1.00 96.06 231 ALA A O 1
ATOM 1834 N N . LEU A 1 232 ? 10.626 13.050 -1.387 1.00 96.31 232 LEU A N 1
ATOM 1835 C CA . LEU A 1 232 ? 9.222 13.229 -1.018 1.00 96.31 232 LEU A CA 1
ATOM 1836 C C . LEU A 1 232 ? 8.998 14.522 -0.225 1.00 96.31 232 LEU A C 1
ATOM 1838 O O . LEU A 1 232 ? 8.047 15.245 -0.510 1.00 96.31 232 LEU A O 1
ATOM 1842 N N . GLU A 1 233 ? 9.891 14.865 0.706 1.00 94.00 233 GLU A N 1
ATOM 1843 C CA . GLU A 1 233 ? 9.847 16.137 1.436 1.00 94.00 233 GLU A CA 1
ATOM 1844 C C . GLU A 1 233 ? 9.947 17.339 0.484 1.00 94.00 233 GLU A C 1
ATOM 1846 O O . GLU A 1 233 ? 9.154 18.274 0.588 1.00 94.00 233 GLU A O 1
ATOM 1851 N N . GLN A 1 234 ? 10.853 17.291 -0.500 1.00 94.69 234 GLN A N 1
ATOM 1852 C CA . GLN A 1 234 ? 10.987 18.324 -1.535 1.00 94.69 234 GLN A CA 1
ATOM 1853 C C . GLN A 1 234 ? 9.732 18.465 -2.411 1.00 94.69 234 GLN A C 1
ATOM 1855 O O . GLN A 1 234 ? 9.449 19.556 -2.900 1.00 94.69 234 GLN A O 1
ATOM 1860 N N . LEU A 1 235 ? 8.966 17.384 -2.580 1.00 95.69 235 LEU A N 1
ATOM 1861 C CA . LEU A 1 235 ? 7.663 17.383 -3.250 1.00 95.69 235 LEU A CA 1
ATOM 1862 C C . LEU A 1 235 ? 6.503 17.817 -2.334 1.00 95.69 235 LEU A C 1
ATOM 1864 O O . LEU A 1 235 ? 5.357 17.848 -2.778 1.00 95.69 235 LEU A O 1
ATOM 1868 N N . GLY A 1 236 ? 6.764 18.121 -1.058 1.00 94.00 236 GLY A N 1
ATOM 1869 C CA . GLY A 1 236 ? 5.730 18.427 -0.066 1.00 94.00 236 GLY A CA 1
ATOM 1870 C C . GLY A 1 236 ? 4.909 17.207 0.374 1.00 94.00 236 GLY A C 1
ATOM 1871 O O . GLY A 1 236 ? 3.824 17.358 0.933 1.00 94.00 236 GLY A O 1
ATOM 1872 N N . ILE A 1 237 ? 5.402 15.990 0.129 1.00 94.75 237 ILE A N 1
ATOM 1873 C CA . ILE A 1 237 ? 4.739 14.731 0.477 1.00 94.75 237 ILE A CA 1
ATOM 1874 C C . ILE A 1 237 ? 5.314 14.219 1.799 1.00 94.75 237 ILE A C 1
ATOM 1876 O O . ILE A 1 237 ? 6.318 13.512 1.838 1.00 94.75 237 ILE A O 1
ATOM 1880 N N . ALA A 1 238 ? 4.652 14.549 2.905 1.00 93.38 238 ALA A N 1
ATOM 1881 C CA . ALA A 1 238 ? 5.087 14.107 4.226 1.00 93.38 238 ALA A CA 1
ATOM 1882 C C . ALA A 1 238 ? 4.849 12.602 4.454 1.00 93.38 238 ALA A C 1
ATOM 1884 O O . ALA A 1 238 ? 3.855 12.025 3.990 1.00 93.38 238 ALA A O 1
ATOM 1885 N N . LEU A 1 239 ? 5.760 11.983 5.206 1.00 92.50 239 LEU A N 1
ATOM 1886 C CA . LEU A 1 239 ? 5.603 10.646 5.778 1.00 92.50 239 LEU A CA 1
ATOM 1887 C C . LEU A 1 239 ? 4.876 10.752 7.125 1.00 92.50 239 LEU A C 1
ATOM 1889 O O . LEU A 1 239 ? 5.155 11.661 7.902 1.00 92.50 239 LEU A O 1
ATOM 1893 N N . HIS A 1 240 ? 3.968 9.823 7.413 1.00 89.50 240 HIS A N 1
ATOM 1894 C CA . HIS A 1 240 ? 3.203 9.776 8.661 1.00 89.50 240 HIS A CA 1
ATOM 1895 C C . HIS A 1 240 ? 3.502 8.540 9.516 1.00 89.50 240 HIS A C 1
ATOM 1897 O O . HIS A 1 240 ? 3.169 8.528 10.696 1.00 89.50 240 HIS A O 1
ATOM 1903 N N . VAL A 1 241 ? 4.110 7.501 8.939 1.00 90.62 241 VAL A N 1
ATOM 1904 C CA . VAL A 1 241 ? 4.613 6.321 9.660 1.00 90.62 241 VAL A CA 1
ATOM 1905 C C . VAL A 1 241 ? 6.127 6.418 9.846 1.00 90.62 241 VAL A C 1
ATOM 1907 O O . VAL A 1 241 ? 6.650 5.984 10.871 1.00 90.62 241 VAL A O 1
ATOM 1910 N N . GLY A 1 242 ? 6.832 6.996 8.869 1.00 88.81 242 GLY A N 1
ATOM 1911 C CA . GLY A 1 242 ? 8.277 7.217 8.920 1.00 88.81 242 GLY A CA 1
ATOM 1912 C C . GLY A 1 242 ? 9.087 5.956 8.618 1.00 88.81 242 GLY A C 1
ATOM 1913 O O . GLY A 1 242 ? 10.106 5.708 9.257 1.00 88.81 242 GLY A O 1
ATOM 1914 N N . THR A 1 243 ? 8.620 5.135 7.671 1.00 89.06 243 THR A N 1
ATOM 1915 C CA . THR A 1 243 ? 9.326 3.918 7.232 1.00 89.06 243 THR A CA 1
ATOM 1916 C C . THR A 1 243 ? 9.763 4.023 5.777 1.00 89.06 243 THR A C 1
ATOM 1918 O O . THR A 1 243 ? 9.139 4.716 4.975 1.00 89.06 243 THR A O 1
ATOM 1921 N N . ASP A 1 244 ? 10.803 3.272 5.426 1.00 91.62 244 ASP A N 1
ATOM 1922 C CA . ASP A 1 244 ? 11.248 3.079 4.043 1.00 91.62 244 ASP A CA 1
ATOM 1923 C C . ASP A 1 244 ? 10.127 2.570 3.119 1.00 91.62 244 ASP A C 1
ATOM 1925 O O . ASP A 1 244 ? 9.984 3.000 1.978 1.00 91.62 244 ASP A O 1
ATOM 1929 N N . SER A 1 245 ? 9.286 1.694 3.657 1.00 93.50 245 SER A N 1
ATOM 1930 C CA . SER A 1 245 ? 8.143 1.086 2.985 1.00 93.50 245 SER A CA 1
ATOM 1931 C C . SER A 1 245 ? 7.097 2.139 2.618 1.00 93.50 245 SER A C 1
ATOM 1933 O O . SER A 1 245 ? 6.613 2.169 1.492 1.00 93.50 245 SER A O 1
ATOM 1935 N N . GLU A 1 246 ? 6.788 3.048 3.548 1.00 94.75 246 GLU A N 1
ATOM 1936 C CA . GLU A 1 246 ? 5.879 4.165 3.286 1.00 94.75 246 GLU A CA 1
ATOM 1937 C C . GLU A 1 246 ? 6.416 5.092 2.189 1.00 94.75 246 GLU A C 1
ATOM 1939 O O . GLU A 1 246 ? 5.648 5.518 1.323 1.00 94.75 246 GLU A O 1
ATOM 1944 N N . ALA A 1 247 ? 7.723 5.381 2.210 1.00 95.69 247 ALA A N 1
ATOM 1945 C CA . ALA A 1 247 ? 8.355 6.195 1.181 1.00 95.69 247 ALA A CA 1
ATOM 1946 C C . ALA A 1 247 ? 8.167 5.555 -0.203 1.00 95.69 247 ALA A C 1
ATOM 1948 O O . ALA A 1 247 ? 7.620 6.200 -1.093 1.00 95.69 247 ALA A O 1
ATOM 1949 N N . LEU A 1 248 ? 8.477 4.262 -0.348 1.00 96.62 248 LEU A N 1
ATOM 1950 C CA . LEU A 1 248 ? 8.259 3.525 -1.595 1.00 96.62 248 LEU A CA 1
ATOM 1951 C C . LEU A 1 248 ? 6.800 3.597 -2.075 1.00 96.62 248 LEU A C 1
ATOM 1953 O O . LEU A 1 248 ? 6.540 3.829 -3.254 1.00 96.62 248 LEU A O 1
ATOM 1957 N N . PHE A 1 249 ? 5.823 3.425 -1.182 1.00 97.69 249 PHE A N 1
ATOM 1958 C CA . PHE A 1 249 ? 4.408 3.459 -1.573 1.00 97.69 249 PHE A CA 1
ATOM 1959 C C . PHE A 1 249 ? 3.985 4.848 -2.062 1.00 97.69 249 PHE A C 1
ATOM 1961 O O . PHE A 1 249 ? 3.238 4.960 -3.037 1.00 97.69 249 PHE A O 1
ATOM 1968 N N . LYS A 1 250 ? 4.495 5.911 -1.429 1.00 97.00 250 LYS A N 1
ATOM 1969 C CA . LYS A 1 250 ? 4.255 7.299 -1.846 1.00 97.00 250 LYS A CA 1
ATOM 1970 C C . LYS A 1 250 ? 4.960 7.645 -3.156 1.00 97.00 250 LYS A C 1
ATOM 1972 O O . LYS A 1 250 ? 4.367 8.359 -3.958 1.00 97.00 250 LYS A O 1
ATOM 1977 N N . GLU A 1 251 ? 6.152 7.111 -3.410 1.00 97.69 251 GLU A N 1
ATOM 1978 C CA . GLU A 1 251 ? 6.848 7.248 -4.697 1.00 97.69 251 GLU A CA 1
ATOM 1979 C C . GLU A 1 251 ? 6.050 6.596 -5.828 1.00 97.69 251 GLU A C 1
ATOM 1981 O O . GLU A 1 251 ? 5.776 7.240 -6.838 1.00 97.69 251 GLU A O 1
ATOM 1986 N N . ILE A 1 252 ? 5.590 5.353 -5.639 1.00 98.00 252 ILE A N 1
ATOM 1987 C CA . ILE A 1 252 ? 4.746 4.667 -6.628 1.00 98.00 252 ILE A CA 1
ATOM 1988 C C . ILE A 1 252 ? 3.439 5.430 -6.852 1.00 98.00 252 ILE A C 1
ATOM 1990 O O . ILE A 1 252 ? 3.053 5.646 -7.999 1.00 98.00 252 ILE A O 1
ATOM 1994 N N . ASN A 1 253 ? 2.787 5.908 -5.787 1.00 97.50 253 ASN A N 1
ATOM 1995 C CA . ASN A 1 253 ? 1.608 6.761 -5.920 1.00 97.50 253 ASN A CA 1
ATOM 1996 C C . ASN A 1 253 ? 1.922 8.027 -6.730 1.00 97.50 253 ASN A C 1
ATOM 1998 O O . ASN A 1 253 ? 1.176 8.363 -7.646 1.00 97.50 253 ASN A O 1
ATOM 2002 N N . TYR A 1 254 ? 3.003 8.736 -6.402 1.00 97.62 254 TYR A N 1
ATOM 2003 C CA . TYR A 1 254 ? 3.409 9.950 -7.106 1.00 97.62 254 TYR A CA 1
ATOM 2004 C C . TYR A 1 254 ? 3.617 9.689 -8.599 1.00 97.62 254 TYR A C 1
ATOM 2006 O O . TYR A 1 254 ? 3.088 10.429 -9.422 1.00 97.62 254 TYR A O 1
ATOM 2014 N N . LEU A 1 255 ? 4.316 8.611 -8.960 1.00 98.00 255 LEU A N 1
ATOM 2015 C CA . LEU A 1 255 ? 4.564 8.280 -10.360 1.00 98.00 255 LEU A CA 1
ATOM 2016 C C . LEU A 1 255 ? 3.278 7.884 -11.105 1.00 98.00 255 LEU A C 1
ATOM 2018 O O . LEU A 1 255 ? 3.059 8.299 -12.241 1.00 98.00 255 LEU A O 1
ATOM 2022 N N . VAL A 1 256 ? 2.378 7.138 -10.461 1.00 97.75 256 VAL A N 1
ATOM 2023 C CA . VAL A 1 256 ? 1.094 6.769 -11.072 1.00 97.75 256 VAL A CA 1
ATOM 2024 C C . VAL A 1 256 ? 0.244 8.007 -11.362 1.00 97.75 256 VAL A C 1
ATOM 2026 O O . VAL A 1 256 ? -0.228 8.166 -12.484 1.00 97.75 256 VAL A O 1
ATOM 2029 N N . TYR A 1 257 ? 0.052 8.905 -10.390 1.00 95.88 257 TYR A N 1
ATOM 2030 C CA . TYR A 1 257 ? -0.731 10.131 -10.615 1.00 95.88 257 TYR A CA 1
ATOM 2031 C C . TYR A 1 257 ? 0.026 11.188 -11.433 1.00 95.88 257 TYR A C 1
ATOM 2033 O O . TYR A 1 257 ? -0.607 12.057 -12.023 1.00 95.88 257 TYR A O 1
ATOM 2041 N N . GLY A 1 258 ? 1.354 11.091 -11.519 1.00 95.94 258 GLY A N 1
ATOM 2042 C CA . GLY A 1 258 ? 2.187 11.894 -12.415 1.00 95.94 258 GLY A CA 1
ATOM 2043 C C . GLY A 1 258 ? 2.074 11.497 -13.891 1.00 95.94 258 GLY A C 1
ATOM 2044 O O . GLY A 1 258 ? 2.625 12.186 -14.743 1.00 95.94 258 GLY A O 1
ATOM 2045 N N . GLY A 1 259 ? 1.362 10.408 -14.208 1.00 96.81 259 GLY A N 1
ATOM 2046 C CA . GLY A 1 259 ? 1.136 9.972 -15.586 1.00 96.81 259 GLY A CA 1
ATOM 2047 C C . GLY A 1 259 ? 2.361 9.332 -16.241 1.00 96.81 259 GLY A C 1
ATOM 2048 O O . GLY A 1 259 ? 2.451 9.321 -17.470 1.00 96.81 259 GLY A O 1
ATOM 2049 N N . TYR A 1 260 ? 3.290 8.797 -15.445 1.00 97.88 260 TYR A N 1
ATOM 2050 C CA . TYR A 1 260 ? 4.408 8.005 -15.955 1.00 97.88 260 TYR A CA 1
ATOM 2051 C C . TYR A 1 260 ? 3.912 6.622 -16.395 1.00 97.88 260 TYR A C 1
ATOM 2053 O O . TYR A 1 260 ? 3.014 6.036 -15.782 1.00 97.88 260 TYR A O 1
ATOM 2061 N N . THR A 1 261 ? 4.493 6.100 -17.469 1.00 98.00 261 THR A N 1
ATOM 2062 C CA . THR A 1 261 ? 4.269 4.718 -17.905 1.00 98.00 261 THR A CA 1
ATOM 2063 C C . THR A 1 261 ? 4.918 3.727 -16.940 1.00 98.00 261 THR A C 1
ATOM 2065 O O . THR A 1 261 ? 5.856 4.075 -16.219 1.00 98.00 261 THR A O 1
ATOM 2068 N N . LEU A 1 262 ? 4.475 2.467 -16.936 1.00 97.50 262 LEU A N 1
ATOM 2069 C CA . LEU A 1 262 ? 5.114 1.429 -16.112 1.00 97.50 262 LEU A CA 1
ATOM 2070 C C . LEU A 1 262 ? 6.598 1.248 -16.462 1.00 97.50 262 LEU A C 1
ATOM 2072 O O . LEU A 1 262 ? 7.414 1.000 -15.574 1.00 97.50 262 LEU A O 1
ATOM 2076 N N . GLN A 1 263 ? 6.955 1.408 -17.739 1.00 96.62 263 GLN A N 1
ATOM 2077 C CA . GLN A 1 263 ? 8.344 1.376 -18.194 1.00 96.62 263 GLN A CA 1
ATOM 2078 C C . GLN A 1 263 ? 9.172 2.528 -17.612 1.00 96.62 263 GLN A C 1
ATOM 2080 O O . GLN A 1 263 ? 10.263 2.303 -17.090 1.00 96.62 263 GLN A O 1
ATOM 2085 N N . GLU A 1 264 ? 8.650 3.753 -17.649 1.00 97.69 264 GLU A N 1
ATOM 2086 C CA . GLU A 1 264 ? 9.320 4.915 -17.060 1.00 97.69 264 GLU A CA 1
ATOM 2087 C C . GLU A 1 264 ? 9.434 4.781 -15.538 1.00 97.69 264 GLU A C 1
ATOM 2089 O O . GLU A 1 264 ? 10.480 5.081 -14.967 1.00 97.69 264 GLU A O 1
ATOM 2094 N N . MET A 1 265 ? 8.396 4.264 -14.875 1.00 97.62 265 MET A N 1
ATOM 2095 C CA . MET A 1 265 ? 8.440 3.954 -13.446 1.00 97.62 265 MET A CA 1
ATOM 2096 C C . MET A 1 265 ? 9.560 2.962 -13.124 1.00 97.62 265 MET A C 1
ATOM 2098 O O . MET A 1 265 ? 10.334 3.202 -12.199 1.00 97.62 265 MET A O 1
ATOM 2102 N N . GLU A 1 266 ? 9.689 1.884 -13.906 1.00 95.44 266 GLU A N 1
ATOM 2103 C CA . GLU A 1 266 ? 10.776 0.905 -13.785 1.00 95.44 266 GLU A CA 1
ATOM 2104 C C . GLU A 1 266 ? 12.151 1.567 -13.929 1.00 95.44 266 GLU A C 1
ATOM 2106 O O . GLU A 1 266 ? 13.058 1.329 -13.125 1.00 95.44 266 GLU A O 1
ATOM 2111 N N . TRP A 1 267 ? 12.309 2.423 -14.936 1.00 95.88 267 TRP A N 1
ATOM 2112 C CA . TRP A 1 267 ? 13.543 3.163 -15.176 1.00 95.88 267 TRP A CA 1
ATOM 2113 C C . TRP A 1 267 ? 13.913 4.098 -14.029 1.00 95.88 267 TRP A C 1
ATOM 2115 O O . TRP A 1 267 ? 15.087 4.174 -13.659 1.00 95.88 267 TRP A O 1
ATOM 2125 N N . ILE A 1 268 ? 12.924 4.780 -13.454 1.00 96.62 268 ILE A N 1
ATOM 2126 C CA . ILE A 1 268 ? 13.111 5.685 -12.323 1.00 96.62 268 ILE A CA 1
ATOM 2127 C C . ILE A 1 268 ? 13.520 4.884 -11.083 1.00 96.62 268 ILE A C 1
ATOM 2129 O O . ILE A 1 268 ? 14.574 5.157 -10.509 1.00 96.62 268 ILE A O 1
ATOM 2133 N N . ILE A 1 269 ? 12.746 3.871 -10.686 1.00 95.00 269 ILE A N 1
ATOM 2134 C CA . ILE A 1 269 ? 12.948 3.239 -9.376 1.00 95.00 269 ILE A CA 1
ATOM 2135 C C . ILE A 1 269 ? 14.093 2.222 -9.366 1.00 95.00 269 ILE A C 1
ATOM 2137 O O . ILE A 1 269 ? 14.937 2.252 -8.464 1.00 95.00 269 ILE A O 1
ATOM 2141 N N . SER A 1 270 ? 14.167 1.342 -10.368 1.00 92.12 270 SER A N 1
ATOM 2142 C CA . SER A 1 270 ? 15.129 0.231 -10.395 1.00 92.12 270 SER A CA 1
ATOM 2143 C C . SER A 1 270 ? 16.477 0.642 -10.985 1.00 92.12 270 SER A C 1
ATOM 2145 O O . SER A 1 270 ? 17.504 0.056 -10.634 1.00 92.12 270 SER A O 1
ATOM 2147 N N . ARG A 1 271 ? 16.482 1.683 -11.834 1.00 91.38 271 ARG A N 1
ATOM 2148 C CA . ARG A 1 271 ? 17.585 2.062 -12.737 1.00 91.38 271 ARG A CA 1
ATOM 2149 C C . ARG A 1 271 ? 18.006 0.921 -13.659 1.00 91.38 271 ARG A C 1
ATOM 2151 O O . ARG A 1 271 ? 17.702 -0.248 -13.445 1.00 91.38 271 ARG A O 1
ATOM 2158 N N . LYS A 1 272 ? 18.710 1.286 -14.723 1.00 90.44 272 LYS A N 1
ATOM 2159 C CA . LYS A 1 272 ? 19.245 0.351 -15.707 1.00 90.44 272 LYS A CA 1
ATOM 2160 C C . LYS A 1 272 ? 20.758 0.335 -15.655 1.00 90.44 272 LYS A C 1
ATOM 2162 O O . LYS A 1 272 ? 21.396 1.381 -15.504 1.00 90.44 272 LYS A O 1
ATOM 2167 N N . PHE A 1 273 ? 21.333 -0.858 -15.748 1.00 90.44 273 PHE A N 1
ATOM 2168 C CA . PHE A 1 273 ? 22.771 -1.019 -15.866 1.00 90.44 273 PHE A CA 1
ATOM 2169 C C . PHE A 1 273 ? 23.257 -0.401 -17.189 1.00 90.44 273 PHE A C 1
ATOM 2171 O O . PHE A 1 273 ? 22.506 -0.365 -18.166 1.00 90.44 273 PHE A O 1
ATOM 2178 N N . PRO A 1 274 ? 24.515 0.069 -17.274 1.00 92.88 274 PRO A N 1
ATOM 2179 C CA . PRO A 1 274 ? 25.027 0.706 -18.489 1.00 92.88 274 PRO A CA 1
ATOM 2180 C C . PRO A 1 274 ? 24.864 -0.139 -19.763 1.00 92.88 274 PRO A C 1
ATOM 2182 O O . PRO A 1 274 ? 24.597 0.400 -20.833 1.00 92.88 274 PRO A O 1
ATOM 2185 N N . ASN A 1 275 ? 24.978 -1.464 -19.651 1.00 92.81 275 ASN A N 1
ATOM 2186 C CA . ASN A 1 275 ? 24.736 -2.399 -20.750 1.00 92.81 275 ASN A CA 1
ATOM 2187 C C . ASN A 1 275 ? 23.254 -2.483 -21.147 1.00 92.81 275 ASN A C 1
ATOM 2189 O O . ASN A 1 275 ? 22.972 -2.588 -22.333 1.00 92.81 275 ASN A O 1
ATOM 2193 N N . GLU A 1 276 ? 22.314 -2.409 -20.202 1.00 92.62 276 GLU A N 1
ATOM 2194 C CA . GLU A 1 276 ? 20.882 -2.326 -20.522 1.00 92.62 276 GLU A CA 1
ATOM 2195 C C . GLU A 1 276 ? 20.559 -1.010 -21.245 1.00 92.62 276 GLU A C 1
ATOM 2197 O O . GLU A 1 276 ? 19.842 -1.017 -22.241 1.00 92.62 276 GLU A O 1
ATOM 2202 N N . VAL A 1 277 ? 21.138 0.112 -20.799 1.00 94.38 277 VAL A N 1
ATOM 2203 C CA . VAL A 1 277 ? 20.958 1.431 -21.438 1.00 94.38 277 VAL A CA 1
ATOM 2204 C C . VAL A 1 277 ? 21.548 1.459 -22.854 1.00 94.38 277 VAL A C 1
ATOM 2206 O O . VAL A 1 277 ? 20.982 2.074 -23.759 1.00 94.38 277 VAL A O 1
ATOM 2209 N N . ALA A 1 278 ? 22.662 0.761 -23.084 1.00 94.69 278 ALA A N 1
ATOM 2210 C CA . ALA A 1 278 ? 23.264 0.632 -24.412 1.00 94.69 278 ALA A CA 1
ATOM 2211 C C . ALA A 1 278 ? 22.389 -0.160 -25.404 1.00 94.69 278 ALA A C 1
ATOM 2213 O O . ALA A 1 278 ? 22.543 0.013 -26.611 1.00 94.69 278 ALA A O 1
ATOM 2214 N N . LEU A 1 279 ? 21.475 -1.004 -24.909 1.00 95.69 279 LEU A N 1
ATOM 2215 C CA . LEU A 1 279 ? 20.536 -1.786 -25.724 1.00 95.69 279 LEU A CA 1
ATOM 2216 C C . LEU A 1 279 ? 19.202 -1.069 -25.977 1.00 95.69 279 LEU A C 1
ATOM 2218 O O . LEU A 1 279 ? 18.407 -1.547 -26.783 1.00 95.69 279 LEU A O 1
ATOM 2222 N N . MET A 1 280 ? 18.948 0.054 -25.303 1.00 96.31 280 MET A N 1
ATOM 2223 C CA . MET A 1 280 ? 17.770 0.883 -25.562 1.00 96.31 280 MET A CA 1
ATOM 2224 C C . MET A 1 280 ? 17.821 1.492 -26.963 1.00 96.31 280 MET A C 1
ATOM 2226 O O . MET A 1 280 ? 18.907 1.784 -27.479 1.00 96.31 280 MET A O 1
ATOM 2230 N N . THR A 1 281 ? 16.638 1.732 -27.533 1.00 97.25 281 THR A N 1
ATOM 2231 C CA . THR A 1 281 ? 16.484 2.595 -28.709 1.00 97.25 281 THR A CA 1
ATOM 2232 C C . THR A 1 281 ? 16.978 4.010 -28.390 1.00 97.25 281 THR A C 1
ATOM 2234 O O . THR A 1 281 ? 17.097 4.382 -27.220 1.00 97.25 281 THR A O 1
ATOM 2237 N N . ASP A 1 282 ? 17.293 4.809 -29.410 1.00 97.31 282 ASP A N 1
ATOM 2238 C CA . ASP A 1 282 ? 17.769 6.178 -29.174 1.00 97.31 282 ASP A CA 1
ATOM 2239 C C . ASP A 1 282 ? 16.704 7.038 -28.464 1.00 97.31 282 ASP A C 1
ATOM 2241 O O . ASP A 1 282 ? 17.046 7.781 -27.546 1.00 97.31 282 ASP A O 1
ATOM 2245 N N . GLU A 1 283 ? 15.422 6.854 -28.804 1.00 96.94 283 GLU A N 1
ATOM 2246 C CA . GLU A 1 283 ? 14.281 7.521 -28.153 1.00 96.94 283 GLU A CA 1
ATOM 2247 C C . GLU A 1 283 ? 14.152 7.120 -26.674 1.00 96.94 283 GLU A C 1
ATOM 2249 O O . GLU A 1 283 ? 14.127 7.980 -25.791 1.00 96.94 283 GLU A O 1
ATOM 2254 N N . ASP A 1 284 ? 14.167 5.815 -26.378 1.00 97.25 284 ASP A N 1
ATOM 2255 C CA . ASP A 1 284 ? 14.114 5.317 -24.999 1.00 97.25 284 ASP A CA 1
ATOM 2256 C C . ASP A 1 284 ? 15.311 5.799 -24.176 1.00 97.25 284 ASP A C 1
ATOM 2258 O O . ASP A 1 284 ? 15.175 6.123 -22.997 1.00 97.25 284 ASP A O 1
ATOM 2262 N N . ARG A 1 285 ? 16.503 5.855 -24.782 1.00 97.69 285 ARG A N 1
ATOM 2263 C CA . ARG A 1 285 ? 17.724 6.287 -24.098 1.00 97.69 285 ARG A CA 1
ATOM 2264 C C . ARG A 1 285 ? 17.685 7.774 -23.766 1.00 97.69 285 ARG A C 1
ATOM 2266 O O . ARG A 1 285 ? 18.120 8.154 -22.675 1.00 97.69 285 ARG A O 1
ATOM 2273 N N . GLU A 1 286 ? 17.189 8.605 -24.680 1.00 97.94 286 GLU A N 1
ATOM 2274 C CA . GLU A 1 286 ? 16.997 10.037 -24.444 1.00 97.94 286 GLU A CA 1
ATOM 2275 C C . GLU A 1 286 ? 16.006 10.250 -23.298 1.00 97.94 286 GLU A C 1
ATOM 2277 O O . GLU A 1 286 ? 16.345 10.903 -22.307 1.00 97.94 286 GLU A O 1
ATOM 2282 N N . ARG A 1 287 ? 14.844 9.587 -23.361 1.00 97.75 287 ARG A N 1
ATOM 2283 C CA . ARG A 1 287 ? 13.820 9.668 -22.317 1.00 97.75 287 ARG A CA 1
ATOM 2284 C C . ARG A 1 287 ? 14.309 9.145 -20.965 1.00 97.75 287 ARG A C 1
ATOM 2286 O O . ARG A 1 287 ? 14.094 9.782 -19.935 1.00 97.75 287 ARG A O 1
ATOM 2293 N N . TYR A 1 288 ? 15.013 8.015 -20.946 1.00 97.69 288 TYR A N 1
ATOM 2294 C CA . TYR A 1 288 ? 15.651 7.482 -19.741 1.00 97.69 288 TYR A CA 1
ATOM 2295 C C . TYR A 1 288 ? 16.631 8.495 -19.141 1.00 97.69 288 TYR A C 1
ATOM 2297 O O . TYR A 1 288 ? 16.643 8.720 -17.930 1.00 97.69 288 TYR A O 1
ATOM 2305 N N . THR A 1 289 ? 17.451 9.130 -19.978 1.00 97.12 289 THR A N 1
ATOM 2306 C CA . THR A 1 289 ? 18.431 10.126 -19.529 1.00 97.12 289 THR A CA 1
ATOM 2307 C C . THR A 1 289 ? 17.742 11.348 -18.932 1.00 97.12 289 THR A C 1
ATOM 2309 O O . THR A 1 289 ? 18.137 11.787 -17.857 1.00 97.12 289 THR A O 1
ATOM 2312 N N . GLU A 1 290 ? 16.675 11.845 -19.557 1.00 97.88 290 GLU A N 1
ATOM 2313 C CA . GLU A 1 290 ? 15.862 12.948 -19.031 1.00 97.88 290 GLU A CA 1
ATOM 2314 C C . GLU A 1 290 ? 15.311 12.623 -17.630 1.00 97.88 290 GLU A C 1
ATOM 2316 O O . GLU A 1 290 ? 15.571 13.347 -16.667 1.00 97.88 290 GLU A O 1
ATOM 2321 N N . LEU A 1 291 ? 14.632 11.479 -17.487 1.00 97.69 291 LEU A N 1
ATOM 2322 C CA . LEU A 1 291 ? 14.037 11.038 -16.220 1.00 97.69 291 LEU A CA 1
ATOM 2323 C C . LEU A 1 291 ? 15.080 10.778 -15.129 1.00 97.69 291 LEU A C 1
ATOM 2325 O O . LEU A 1 291 ? 14.816 10.953 -13.940 1.00 97.69 291 LEU A O 1
ATOM 2329 N N . THR A 1 292 ? 16.268 10.314 -15.513 1.00 95.38 292 THR A N 1
ATOM 2330 C CA . THR A 1 292 ? 17.353 10.021 -14.568 1.00 95.38 292 THR A CA 1
ATOM 2331 C C . THR A 1 292 ? 18.225 11.232 -14.239 1.00 95.38 292 THR A C 1
ATOM 2333 O O . THR A 1 292 ? 18.928 11.199 -13.226 1.00 95.38 292 THR A O 1
ATOM 2336 N N . ALA A 1 293 ? 18.141 12.306 -15.026 1.00 96.62 293 ALA A N 1
ATOM 2337 C CA . ALA A 1 293 ? 18.776 13.590 -14.751 1.00 96.62 293 ALA A CA 1
ATOM 2338 C C . ALA A 1 293 ? 17.944 14.486 -13.818 1.00 96.62 293 ALA A C 1
ATOM 2340 O O . ALA A 1 293 ? 18.520 15.338 -13.138 1.00 96.62 293 ALA A O 1
ATOM 2341 N N . ASP A 1 294 ? 16.622 14.290 -13.748 1.00 97.50 294 ASP A N 1
ATOM 2342 C CA . ASP A 1 294 ? 15.756 15.035 -12.830 1.00 97.50 294 ASP A CA 1
ATOM 2343 C C . ASP A 1 294 ? 16.211 14.847 -11.362 1.00 97.50 294 ASP A C 1
ATOM 2345 O O . ASP A 1 294 ? 16.362 13.714 -10.895 1.00 97.50 294 ASP A O 1
ATOM 2349 N N . PRO A 1 295 ? 16.449 15.932 -10.600 1.00 95.69 295 PRO A N 1
ATOM 2350 C CA . PRO A 1 295 ? 17.040 15.852 -9.265 1.00 95.69 295 PRO A CA 1
ATOM 2351 C C . PRO A 1 295 ? 16.138 15.185 -8.217 1.00 95.69 295 PRO A C 1
ATOM 2353 O O . PRO A 1 295 ? 16.659 14.684 -7.217 1.00 95.69 295 PRO A O 1
ATOM 2356 N N . ILE A 1 296 ? 14.819 15.184 -8.424 1.00 96.44 296 ILE A N 1
ATOM 2357 C CA . ILE A 1 296 ? 13.843 14.516 -7.563 1.00 96.44 296 ILE A CA 1
ATOM 2358 C C . ILE A 1 296 ? 13.714 13.060 -7.987 1.00 96.44 296 ILE A C 1
ATOM 2360 O O . ILE A 1 296 ? 13.946 12.163 -7.176 1.00 96.44 296 ILE A O 1
ATOM 2364 N N . LEU A 1 297 ? 13.421 12.800 -9.264 1.00 97.25 297 LEU A N 1
ATOM 2365 C CA . LEU A 1 297 ? 13.228 11.435 -9.748 1.00 97.25 297 LEU A CA 1
ATOM 2366 C C . LEU A 1 297 ? 14.502 10.617 -9.602 1.00 97.25 297 LEU A C 1
ATOM 2368 O O . LEU A 1 297 ? 14.412 9.445 -9.262 1.00 97.25 297 LEU A O 1
ATOM 2372 N N . ASN A 1 298 ? 15.694 11.202 -9.775 1.00 94.44 298 ASN A N 1
ATOM 2373 C CA . ASN A 1 298 ? 16.976 10.530 -9.540 1.00 94.44 298 ASN A CA 1
ATOM 2374 C C . ASN A 1 298 ? 17.116 10.001 -8.102 1.00 94.44 298 ASN A C 1
ATOM 2376 O O . ASN A 1 298 ? 17.929 9.118 -7.846 1.00 94.44 298 ASN A O 1
ATOM 2380 N N . ARG A 1 299 ? 16.340 10.506 -7.140 1.00 95.19 299 ARG A N 1
ATOM 2381 C CA . ARG A 1 299 ? 16.382 10.038 -5.751 1.00 95.19 299 ARG A CA 1
ATOM 2382 C C . ARG A 1 299 ? 15.459 8.870 -5.468 1.00 95.19 299 ARG A C 1
ATOM 2384 O O . ARG A 1 299 ? 15.792 8.136 -4.545 1.00 95.19 299 ARG A O 1
ATOM 2391 N N . PHE A 1 300 ? 14.390 8.686 -6.244 1.00 95.38 300 PHE A N 1
ATOM 2392 C CA . PHE A 1 300 ? 13.455 7.568 -6.106 1.00 95.38 300 PHE A CA 1
ATOM 2393 C C . PHE A 1 300 ? 14.161 6.281 -6.519 1.00 95.38 300 PHE A C 1
ATOM 2395 O O . PHE A 1 300 ? 14.154 5.915 -7.691 1.00 95.38 300 PHE A O 1
ATOM 2402 N N . LYS A 1 301 ? 14.866 5.631 -5.592 1.00 91.06 301 LYS A N 1
ATOM 2403 C CA . LYS A 1 301 ? 15.606 4.394 -5.870 1.00 91.06 301 LYS A CA 1
ATOM 2404 C C . LYS A 1 301 ? 15.094 3.282 -4.977 1.00 91.06 301 LYS A C 1
ATOM 2406 O O . LYS A 1 301 ? 14.865 3.501 -3.790 1.00 91.06 301 LYS A O 1
ATOM 2411 N N . ILE A 1 302 ? 15.040 2.068 -5.516 1.00 91.25 302 ILE A N 1
ATOM 2412 C CA . ILE A 1 302 ? 14.859 0.839 -4.732 1.00 91.25 302 ILE A CA 1
ATOM 2413 C C . ILE A 1 302 ? 16.203 0.136 -4.521 1.00 91.25 302 ILE A C 1
ATOM 2415 O O . ILE A 1 302 ? 16.456 -0.960 -5.013 1.00 91.25 302 ILE A O 1
ATOM 2419 N N . SER A 1 303 ? 17.129 0.814 -3.836 1.00 89.06 303 SER A N 1
ATOM 2420 C CA . SER A 1 303 ? 18.417 0.207 -3.483 1.00 89.06 303 SER A CA 1
ATOM 2421 C C . SER A 1 303 ? 18.255 -0.630 -2.219 1.00 89.06 303 SER A C 1
ATOM 2423 O O . SER A 1 303 ? 17.894 -0.099 -1.174 1.00 89.06 303 SER A O 1
ATOM 2425 N N . GLY A 1 304 ? 18.543 -1.926 -2.310 1.00 88.75 304 GLY A N 1
ATOM 2426 C CA . GLY A 1 304 ? 18.395 -2.884 -1.213 1.00 88.75 304 GLY A CA 1
ATOM 2427 C C . GLY A 1 304 ? 17.329 -3.950 -1.497 1.00 88.75 304 GLY A C 1
ATOM 2428 O O . GLY A 1 304 ? 16.552 -3.807 -2.443 1.00 88.75 304 GLY A O 1
ATOM 2429 N N . PRO A 1 305 ? 17.293 -5.040 -0.707 1.00 91.12 305 PRO A N 1
ATOM 2430 C CA . PRO A 1 305 ? 16.375 -6.145 -0.953 1.00 91.12 305 PRO A CA 1
ATOM 2431 C C . PRO A 1 305 ? 14.923 -5.693 -0.874 1.00 91.12 305 PRO A C 1
ATOM 2433 O O . PRO A 1 305 ? 14.523 -5.213 0.183 1.00 91.12 305 PRO A O 1
ATOM 2436 N N . THR A 1 306 ? 14.147 -5.879 -1.946 1.00 91.56 306 THR A N 1
ATOM 2437 C CA . THR A 1 306 ? 12.779 -5.351 -2.060 1.00 91.56 306 THR A CA 1
ATOM 2438 C C . THR A 1 306 ? 11.889 -6.285 -2.866 1.00 91.56 306 THR A C 1
ATOM 2440 O O . THR A 1 306 ? 12.129 -6.575 -4.035 1.00 91.56 306 THR A O 1
ATOM 2443 N N . THR A 1 307 ? 10.770 -6.660 -2.268 1.00 94.56 307 THR A N 1
ATOM 2444 C CA . THR A 1 307 ? 9.556 -7.027 -2.995 1.00 94.56 307 THR A CA 1
ATOM 2445 C C . THR A 1 307 ? 8.432 -6.186 -2.431 1.00 94.56 307 THR A C 1
ATOM 2447 O O . THR A 1 307 ? 8.236 -6.192 -1.215 1.00 94.56 307 THR A O 1
ATOM 2450 N N . ALA A 1 308 ? 7.690 -5.478 -3.274 1.00 96.69 308 ALA A N 1
ATOM 2451 C CA . ALA A 1 308 ? 6.585 -4.651 -2.810 1.00 96.69 308 ALA A CA 1
ATOM 2452 C C . ALA A 1 308 ? 5.351 -4.791 -3.694 1.00 96.69 308 ALA A C 1
ATOM 2454 O O . ALA A 1 308 ? 5.451 -5.054 -4.891 1.00 96.69 308 ALA A O 1
ATOM 2455 N N . ILE A 1 309 ? 4.188 -4.603 -3.077 1.00 98.50 309 ILE A N 1
ATOM 2456 C CA . ILE A 1 309 ? 2.887 -4.550 -3.735 1.00 98.50 309 ILE A CA 1
ATOM 2457 C C . ILE A 1 309 ? 2.182 -3.302 -3.225 1.00 98.50 309 ILE A C 1
ATOM 2459 O O . ILE A 1 309 ? 1.928 -3.191 -2.028 1.00 98.50 309 ILE A O 1
ATOM 2463 N N . VAL A 1 310 ? 1.853 -2.386 -4.127 1.00 98.62 310 VAL A N 1
ATOM 2464 C CA . VAL A 1 310 ? 1.158 -1.131 -3.842 1.00 98.62 310 VAL A CA 1
ATOM 2465 C C . VAL A 1 310 ? -0.163 -1.136 -4.591 1.00 98.62 310 VAL A C 1
ATOM 2467 O O . VAL A 1 310 ? -0.193 -1.294 -5.808 1.00 98.62 310 VAL A O 1
ATOM 2470 N N . GLN A 1 311 ? -1.258 -0.969 -3.866 1.00 98.44 311 GLN A N 1
ATOM 2471 C CA . GLN A 1 311 ? -2.588 -0.788 -4.412 1.00 98.44 311 GLN A CA 1
ATOM 2472 C C . GLN A 1 311 ? -2.972 0.688 -4.326 1.00 98.44 311 GLN A C 1
ATOM 2474 O O . GLN A 1 311 ? -2.843 1.294 -3.267 1.00 98.44 311 GLN A O 1
ATOM 2479 N N . ILE A 1 312 ? -3.424 1.255 -5.440 1.00 97.50 312 ILE A N 1
ATOM 2480 C CA . ILE A 1 312 ? -3.876 2.639 -5.592 1.00 97.50 312 ILE A CA 1
ATOM 2481 C C . ILE A 1 312 ? -5.226 2.582 -6.297 1.00 97.50 312 ILE A C 1
ATOM 2483 O O . ILE A 1 312 ? -5.288 2.295 -7.493 1.00 97.50 312 ILE A O 1
ATOM 2487 N N . ASP A 1 313 ? -6.309 2.834 -5.566 1.00 94.88 313 ASP A N 1
ATOM 2488 C CA . ASP A 1 313 ? -7.668 2.630 -6.070 1.00 94.88 313 ASP A CA 1
ATOM 2489 C C . ASP A 1 313 ? -7.836 1.180 -6.584 1.00 94.88 313 ASP A C 1
ATOM 2491 O O . ASP A 1 313 ? -7.767 0.235 -5.796 1.00 94.88 313 ASP A O 1
ATOM 2495 N N . ASP A 1 314 ? -8.080 0.983 -7.883 1.00 96.00 314 ASP A N 1
ATOM 2496 C CA . ASP A 1 314 ? -8.178 -0.325 -8.560 1.00 96.00 314 ASP A CA 1
ATOM 2497 C C . ASP A 1 314 ? -6.884 -0.767 -9.262 1.00 96.00 314 ASP A C 1
ATOM 2499 O O . ASP A 1 314 ? -6.853 -1.811 -9.914 1.00 96.00 314 ASP A O 1
ATOM 2503 N N . LEU A 1 315 ? -5.813 0.018 -9.169 1.00 98.00 315 LEU A N 1
ATOM 2504 C CA . LEU A 1 315 ? -4.506 -0.336 -9.708 1.00 98.00 315 LEU A CA 1
ATOM 2505 C C . LEU A 1 315 ? -3.696 -1.076 -8.645 1.00 98.00 315 LEU A C 1
ATOM 2507 O O . LEU A 1 315 ? -3.555 -0.594 -7.527 1.00 98.00 315 LEU A O 1
ATOM 2511 N N . VAL A 1 316 ? -3.089 -2.199 -9.011 1.00 98.50 316 VAL A N 1
ATOM 2512 C CA . VAL A 1 316 ? -2.087 -2.889 -8.194 1.00 98.50 316 VAL A CA 1
ATOM 2513 C C . VAL A 1 316 ? -0.772 -2.913 -8.946 1.00 98.50 316 VAL A C 1
ATOM 2515 O O . VAL A 1 316 ? -0.681 -3.524 -10.004 1.00 98.50 316 VAL A O 1
ATOM 2518 N N . VAL A 1 317 ? 0.246 -2.262 -8.392 1.00 98.50 317 VAL A N 1
ATOM 2519 C CA . VAL A 1 317 ? 1.619 -2.245 -8.899 1.00 98.50 317 VAL A CA 1
ATOM 2520 C C . VAL A 1 317 ? 2.473 -3.111 -7.988 1.00 98.50 317 VAL A C 1
ATOM 2522 O O . VAL A 1 317 ? 2.553 -2.873 -6.785 1.00 98.50 317 VAL A O 1
ATOM 2525 N N . ALA A 1 318 ? 3.129 -4.110 -8.558 1.00 97.75 318 ALA A N 1
ATOM 2526 C CA . ALA A 1 318 ? 4.070 -4.962 -7.862 1.00 97.75 318 ALA A CA 1
ATOM 2527 C C . ALA A 1 318 ? 5.462 -4.854 -8.477 1.00 97.75 318 ALA A C 1
ATOM 2529 O O . ALA A 1 318 ? 5.600 -4.655 -9.683 1.00 97.75 318 ALA A O 1
ATOM 2530 N N . LEU A 1 319 ? 6.493 -4.980 -7.648 1.00 95.56 319 LEU A N 1
ATOM 2531 C CA . LEU A 1 319 ? 7.874 -4.766 -8.067 1.00 95.56 319 LEU A CA 1
ATOM 2532 C C . LEU A 1 319 ? 8.861 -5.627 -7.284 1.00 95.56 319 LEU A C 1
ATOM 2534 O O . LEU A 1 319 ? 8.630 -5.978 -6.122 1.00 95.56 319 LEU A O 1
ATOM 2538 N N . THR A 1 320 ? 9.989 -5.898 -7.929 1.00 93.94 320 THR A N 1
ATOM 2539 C CA . THR A 1 320 ? 11.185 -6.510 -7.338 1.00 93.94 320 THR A CA 1
ATOM 2540 C C . THR A 1 320 ? 12.353 -5.532 -7.397 1.00 93.94 320 THR A C 1
ATOM 2542 O O . THR A 1 320 ? 12.450 -4.763 -8.354 1.00 93.94 320 THR A O 1
ATOM 2545 N N . ASP A 1 321 ? 13.281 -5.597 -6.441 1.00 91.75 321 ASP A N 1
ATOM 2546 C CA . ASP A 1 321 ? 14.556 -4.889 -6.560 1.00 91.75 321 ASP A CA 1
ATOM 2547 C C . ASP A 1 321 ? 15.356 -5.345 -7.788 1.00 91.75 321 ASP A C 1
ATOM 2549 O O . ASP A 1 321 ? 15.170 -6.445 -8.317 1.00 91.75 321 ASP A O 1
ATOM 2553 N N . ARG A 1 322 ? 16.268 -4.478 -8.237 1.00 89.06 322 ARG A N 1
ATOM 2554 C CA . ARG A 1 322 ? 17.091 -4.679 -9.440 1.00 89.06 322 ARG A CA 1
ATOM 2555 C C . ARG A 1 322 ? 17.991 -5.918 -9.399 1.00 89.06 322 ARG A C 1
ATOM 2557 O O . ARG A 1 322 ? 18.470 -6.333 -10.447 1.00 89.06 322 ARG A O 1
ATOM 2564 N N . ASP A 1 323 ? 18.251 -6.457 -8.209 1.00 86.94 323 ASP A N 1
ATOM 2565 C CA . ASP A 1 323 ? 19.149 -7.586 -7.965 1.00 86.94 323 ASP A CA 1
ATOM 2566 C C . ASP A 1 323 ? 18.353 -8.856 -7.560 1.00 86.94 323 ASP A C 1
ATOM 2568 O O . ASP A 1 323 ? 18.943 -9.902 -7.292 1.00 86.94 323 ASP A O 1
ATOM 2572 N N . HIS A 1 324 ? 17.012 -8.777 -7.543 1.00 86.94 324 HIS A N 1
ATOM 2573 C CA . HIS A 1 324 ? 16.063 -9.826 -7.149 1.00 86.94 324 HIS A CA 1
ATOM 2574 C C . HIS A 1 324 ? 16.417 -10.498 -5.809 1.00 86.94 324 HIS A C 1
ATOM 2576 O O . HIS A 1 324 ? 16.347 -11.718 -5.647 1.00 86.94 324 HIS A O 1
ATOM 2582 N N . LEU A 1 325 ? 16.798 -9.693 -4.816 1.00 88.88 325 LEU A N 1
ATOM 2583 C CA . LEU A 1 325 ? 17.294 -10.166 -3.518 1.00 88.88 325 LEU A CA 1
ATOM 2584 C C . LEU A 1 325 ? 16.193 -10.756 -2.624 1.00 88.88 325 LEU A C 1
ATOM 2586 O O . LEU A 1 325 ? 16.481 -11.299 -1.551 1.00 88.88 325 LEU A O 1
ATOM 2590 N N . ARG A 1 326 ? 14.924 -10.632 -3.025 1.00 89.69 326 ARG A N 1
ATOM 2591 C CA . ARG A 1 326 ? 13.767 -11.199 -2.330 1.00 89.69 326 ARG A CA 1
ATOM 2592 C C . ARG A 1 326 ? 12.904 -12.012 -3.294 1.00 89.69 326 ARG A C 1
ATOM 2594 O O . ARG A 1 326 ? 12.634 -11.542 -4.392 1.00 89.69 326 ARG A O 1
ATOM 2601 N N . PRO A 1 327 ? 12.434 -13.202 -2.879 1.00 90.75 327 PRO A N 1
ATOM 2602 C CA . PRO A 1 327 ? 11.577 -14.025 -3.719 1.00 90.75 327 PRO A CA 1
ATOM 2603 C C . PRO A 1 327 ? 10.229 -13.345 -3.959 1.00 90.75 327 PRO A C 1
ATOM 2605 O O . PRO A 1 327 ? 9.629 -12.792 -3.029 1.00 90.75 327 PRO A O 1
ATOM 2608 N N . PHE A 1 328 ? 9.745 -13.448 -5.196 1.00 95.69 328 PHE A N 1
ATOM 2609 C CA . PHE A 1 328 ? 8.428 -12.972 -5.577 1.00 95.69 328 PHE A CA 1
ATOM 2610 C C . PHE A 1 328 ? 7.814 -13.833 -6.678 1.00 95.69 328 PHE A C 1
ATOM 2612 O O . PHE A 1 328 ? 8.423 -14.055 -7.724 1.00 95.69 328 PHE A O 1
ATOM 2619 N N . THR A 1 329 ? 6.590 -14.296 -6.440 1.00 97.81 329 THR A N 1
ATOM 2620 C CA . THR A 1 329 ? 5.868 -15.189 -7.343 1.00 97.81 329 THR A CA 1
ATOM 2621 C C . THR A 1 329 ? 4.471 -14.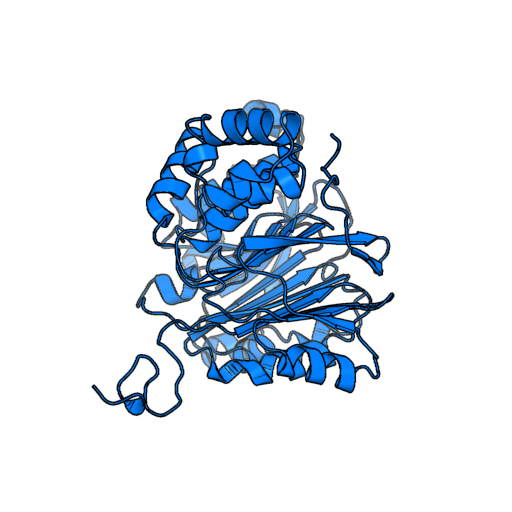656 -7.605 1.00 97.81 329 THR A C 1
ATOM 2623 O O . THR A 1 329 ? 3.762 -14.248 -6.682 1.00 97.81 329 THR A O 1
ATOM 2626 N N . ILE A 1 330 ? 4.067 -14.693 -8.873 1.00 98.62 330 ILE A N 1
ATOM 2627 C CA . ILE A 1 330 ? 2.740 -14.297 -9.329 1.00 98.62 330 ILE A CA 1
ATOM 2628 C C . ILE A 1 330 ? 2.059 -15.505 -9.967 1.00 98.62 330 ILE A C 1
ATOM 2630 O O . ILE A 1 330 ? 2.602 -16.118 -10.883 1.00 98.62 330 ILE A O 1
ATOM 2634 N N . GLY A 1 331 ? 0.853 -15.827 -9.504 1.00 98.44 331 GLY A N 1
ATOM 2635 C CA . GLY A 1 331 ? -0.068 -16.752 -10.160 1.00 98.44 331 GLY A CA 1
ATOM 2636 C C . GLY A 1 331 ? -1.271 -15.987 -10.685 1.00 98.44 331 GLY A C 1
ATOM 2637 O O . GLY A 1 331 ? -1.918 -15.286 -9.917 1.00 98.44 331 GLY A O 1
ATOM 2638 N N . THR A 1 332 ? -1.586 -16.094 -11.972 1.00 98.25 332 THR A N 1
ATOM 2639 C CA . THR A 1 332 ? -2.703 -15.344 -12.569 1.00 98.25 332 THR A CA 1
ATOM 2640 C C . THR A 1 332 ? -3.506 -16.178 -13.563 1.00 98.25 332 THR A C 1
ATOM 2642 O O . THR A 1 332 ? -2.948 -17.026 -14.269 1.00 98.25 332 THR A O 1
ATOM 2645 N N . ASN A 1 333 ? -4.815 -15.945 -13.608 1.00 96.50 333 ASN A N 1
ATOM 2646 C CA . ASN A 1 333 ? -5.725 -16.373 -14.667 1.00 96.50 333 ASN A CA 1
ATOM 2647 C C . ASN A 1 333 ? -6.736 -15.247 -14.971 1.00 96.50 333 ASN A C 1
ATOM 2649 O O . ASN A 1 333 ? -6.538 -14.103 -14.571 1.00 96.50 333 ASN A O 1
ATOM 2653 N N . ASP A 1 334 ? -7.805 -15.554 -15.700 1.00 94.62 334 ASP A N 1
ATOM 2654 C CA . ASP A 1 334 ? -8.861 -14.613 -16.089 1.00 94.62 334 ASP A CA 1
ATOM 2655 C C . ASP A 1 334 ? -9.796 -14.196 -14.940 1.00 94.62 334 ASP A C 1
ATOM 2657 O O . ASP A 1 334 ? -10.653 -13.337 -15.131 1.00 94.62 334 ASP A O 1
ATOM 2661 N N . ARG A 1 335 ? -9.653 -14.780 -13.746 1.00 95.31 335 ARG A N 1
ATOM 2662 C CA . ARG A 1 335 ? -10.524 -14.529 -12.588 1.00 95.31 335 ARG A CA 1
ATOM 2663 C C . ARG A 1 335 ? -9.782 -13.946 -11.397 1.00 95.31 335 ARG A C 1
ATOM 2665 O O . ARG A 1 335 ? -10.335 -13.101 -10.692 1.00 95.31 335 ARG A O 1
ATOM 2672 N N . ILE A 1 336 ? -8.560 -14.415 -11.151 1.00 97.44 336 ILE A N 1
ATOM 2673 C CA . ILE A 1 336 ? -7.757 -14.064 -9.983 1.00 97.44 336 ILE A CA 1
ATOM 2674 C C . ILE A 1 336 ? -6.296 -13.821 -10.339 1.00 97.44 336 ILE A C 1
ATOM 2676 O O . ILE A 1 336 ? -5.717 -14.462 -11.217 1.00 97.44 336 ILE A O 1
ATOM 2680 N N . THR A 1 337 ? -5.674 -12.949 -9.555 1.00 98.69 337 THR A N 1
ATOM 2681 C CA . THR A 1 337 ? -4.221 -12.824 -9.494 1.00 98.69 337 THR A CA 1
ATOM 2682 C C . THR A 1 337 ? -3.776 -12.894 -8.041 1.00 98.69 337 THR A C 1
ATOM 2684 O O . THR A 1 337 ? -4.307 -12.205 -7.172 1.00 98.69 337 THR A O 1
ATOM 2687 N N . LEU A 1 338 ? -2.785 -13.740 -7.791 1.00 98.75 338 LEU A N 1
ATOM 2688 C CA . LEU A 1 338 ? -2.149 -13.991 -6.509 1.00 98.75 338 LEU A CA 1
ATOM 2689 C C . LEU A 1 338 ? -0.696 -13.534 -6.608 1.00 98.75 338 LEU A C 1
ATOM 2691 O O . LEU A 1 338 ? 0.022 -13.967 -7.505 1.00 98.75 338 LEU A O 1
ATOM 2695 N N . LEU A 1 339 ? -0.260 -12.677 -5.694 1.00 98.62 339 LEU A N 1
ATOM 2696 C CA . LEU A 1 339 ? 1.099 -12.149 -5.642 1.00 98.62 339 LEU A CA 1
ATOM 2697 C C . LEU A 1 339 ? 1.674 -12.441 -4.260 1.00 98.62 339 LEU A C 1
ATOM 2699 O O . LEU A 1 339 ? 1.141 -11.954 -3.263 1.00 98.62 339 LEU A O 1
ATOM 2703 N N . ALA A 1 340 ? 2.737 -13.233 -4.176 1.00 97.94 340 ALA A N 1
ATOM 2704 C CA . ALA A 1 340 ? 3.249 -13.696 -2.893 1.00 97.94 340 ALA A CA 1
ATOM 2705 C C . ALA A 1 340 ? 4.770 -13.686 -2.827 1.00 97.94 340 ALA A C 1
ATOM 2707 O O . ALA A 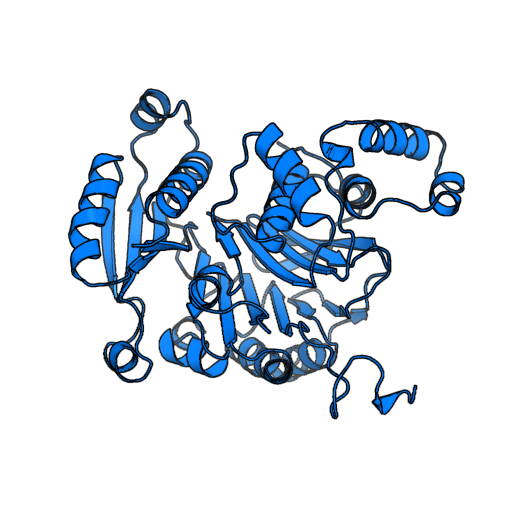1 340 ? 5.456 -13.836 -3.836 1.00 97.94 340 ALA A O 1
ATOM 2708 N N . SER A 1 341 ? 5.303 -13.600 -1.609 1.00 95.19 341 SER A N 1
ATOM 2709 C CA . SER A 1 341 ? 6.740 -13.754 -1.394 1.00 95.19 341 SER A CA 1
ATOM 2710 C C . SER A 1 341 ? 7.236 -15.195 -1.544 1.00 95.19 341 SER A C 1
ATOM 2712 O O . SER A 1 341 ? 8.444 -15.405 -1.472 1.00 95.19 341 SER A O 1
ATOM 2714 N N . GLU A 1 342 ? 6.347 -16.183 -1.728 1.00 94.50 342 GLU A N 1
ATOM 2715 C CA . GLU A 1 342 ? 6.696 -17.570 -2.075 1.00 94.50 342 GLU A CA 1
ATOM 2716 C C . GLU A 1 342 ? 5.631 -18.233 -2.934 1.00 94.50 342 GLU A C 1
ATOM 2718 O O . GLU A 1 342 ? 4.430 -18.103 -2.682 1.00 94.50 342 GLU A O 1
ATOM 2723 N N . GLU A 1 343 ? 6.089 -19.069 -3.861 1.00 96.44 343 GLU A N 1
ATOM 2724 C CA . GLU A 1 343 ? 5.235 -19.887 -4.715 1.00 96.44 343 GLU A CA 1
ATOM 2725 C C . GLU A 1 343 ? 4.257 -20.760 -3.922 1.00 96.44 343 GLU A C 1
ATOM 2727 O O . GLU A 1 343 ? 3.094 -20.869 -4.302 1.00 96.44 343 GLU A O 1
ATOM 2732 N N . ARG A 1 344 ? 4.660 -21.323 -2.772 1.00 95.62 344 ARG A N 1
ATOM 2733 C CA . ARG A 1 344 ? 3.759 -22.194 -1.997 1.00 95.62 344 ARG A CA 1
ATOM 2734 C C . ARG A 1 344 ? 2.496 -21.491 -1.507 1.00 95.62 344 ARG A C 1
ATOM 2736 O O . ARG A 1 344 ? 1.468 -22.146 -1.394 1.00 95.62 344 ARG A O 1
ATOM 2743 N N . ALA A 1 345 ? 2.543 -20.182 -1.251 1.00 96.94 345 ALA A N 1
ATOM 2744 C CA . ALA A 1 345 ? 1.351 -19.422 -0.877 1.00 96.94 345 ALA A CA 1
ATOM 2745 C C . ALA A 1 345 ? 0.418 -19.218 -2.082 1.00 96.94 345 ALA A C 1
ATOM 2747 O O . ALA A 1 345 ? -0.796 -19.356 -1.944 1.00 96.94 345 ALA A O 1
ATOM 2748 N N . VAL A 1 346 ? 0.981 -18.971 -3.272 1.00 98.31 346 VAL A N 1
ATOM 2749 C CA . VAL A 1 346 ? 0.224 -18.916 -4.536 1.00 98.31 346 VAL A CA 1
ATOM 2750 C C . VAL A 1 346 ? -0.447 -20.261 -4.812 1.00 98.31 346 VAL A C 1
ATOM 2752 O O . VAL A 1 346 ? -1.654 -20.312 -5.039 1.00 98.31 346 VAL A O 1
ATOM 2755 N N . VAL A 1 347 ? 0.313 -21.356 -4.733 1.00 98.06 347 VAL A N 1
ATOM 2756 C CA . VAL A 1 347 ? -0.186 -22.716 -4.974 1.00 98.06 347 VAL A CA 1
ATOM 2757 C C . VAL A 1 347 ? -1.250 -23.101 -3.950 1.00 98.06 347 VAL A C 1
ATOM 2759 O O . VAL A 1 347 ? -2.305 -23.591 -4.341 1.00 98.06 347 VAL A O 1
ATOM 2762 N N . ALA A 1 348 ? -1.023 -22.850 -2.657 1.00 98.06 348 ALA A N 1
ATOM 2763 C CA . ALA A 1 348 ? -1.991 -23.164 -1.607 1.00 98.06 348 ALA A CA 1
ATOM 2764 C C . ALA A 1 348 ? -3.312 -22.403 -1.798 1.00 98.06 348 ALA A C 1
ATOM 2766 O O . ALA A 1 348 ? -4.380 -23.009 -1.706 1.00 98.06 348 ALA A O 1
ATOM 2767 N N . ALA A 1 349 ? -3.252 -21.103 -2.109 1.00 98.00 349 ALA A N 1
ATOM 2768 C CA . ALA A 1 349 ? -4.442 -20.290 -2.351 1.00 98.00 349 ALA A CA 1
ATOM 2769 C C . ALA A 1 349 ? -5.208 -20.762 -3.596 1.00 98.00 349 ALA A C 1
ATOM 2771 O O . ALA A 1 349 ? -6.417 -20.982 -3.522 1.00 98.00 349 ALA A O 1
ATOM 2772 N N . ALA A 1 350 ? -4.511 -20.957 -4.720 1.00 98.06 350 ALA A N 1
ATOM 2773 C CA . ALA A 1 350 ? -5.116 -21.434 -5.962 1.00 98.06 350 ALA A CA 1
ATOM 2774 C C . ALA A 1 350 ? -5.757 -22.820 -5.778 1.00 98.06 350 ALA A C 1
ATOM 2776 O O . ALA A 1 350 ? -6.931 -23.011 -6.099 1.00 98.06 350 ALA A O 1
ATOM 2777 N N . PHE A 1 351 ? -5.034 -23.754 -5.152 1.00 97.75 351 PHE A N 1
ATOM 2778 C CA . PHE A 1 351 ? -5.527 -25.097 -4.850 1.00 97.75 351 PHE A CA 1
ATOM 2779 C C . PHE A 1 351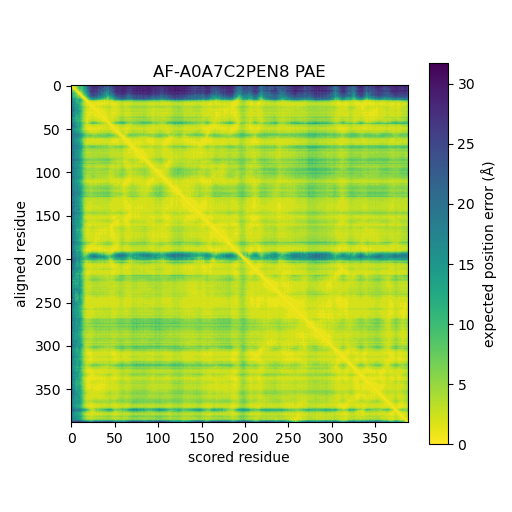 ? -6.775 -25.069 -3.961 1.00 97.75 351 PHE A C 1
ATOM 2781 O O . PHE A 1 351 ? -7.776 -25.705 -4.286 1.00 97.75 351 PHE A O 1
ATOM 2788 N N . ALA A 1 352 ? -6.763 -24.287 -2.876 1.00 96.75 352 ALA A N 1
ATOM 2789 C CA . ALA A 1 352 ? -7.901 -24.159 -1.964 1.00 96.75 352 ALA A CA 1
ATOM 2790 C C . ALA A 1 352 ? -9.144 -23.522 -2.614 1.00 96.75 352 ALA A C 1
ATOM 2792 O O . ALA A 1 352 ? -10.249 -23.639 -2.079 1.00 96.75 352 ALA A O 1
ATOM 2793 N N . MET A 1 353 ? -8.982 -22.831 -3.744 1.00 96.75 353 MET A N 1
ATOM 2794 C CA . MET A 1 353 ? -10.084 -22.270 -4.529 1.00 96.75 353 MET A CA 1
ATOM 2795 C C . MET A 1 353 ? -10.482 -23.146 -5.726 1.00 96.75 353 MET A C 1
ATOM 2797 O O . MET A 1 353 ? -11.540 -22.904 -6.303 1.00 96.75 353 MET A O 1
ATOM 2801 N N . GLY A 1 354 ? -9.703 -24.182 -6.058 1.00 97.00 354 GLY A N 1
ATOM 2802 C CA . GLY A 1 354 ? -9.898 -24.991 -7.265 1.00 97.00 354 GLY A CA 1
ATOM 2803 C C . GLY A 1 354 ? -9.528 -24.249 -8.553 1.00 97.00 354 GLY A C 1
ATOM 2804 O O . GLY A 1 354 ? -10.047 -24.575 -9.617 1.00 97.00 354 GLY A O 1
ATOM 2805 N N . GLU A 1 355 ? -8.661 -23.242 -8.455 1.00 97.06 355 GLU A N 1
ATOM 2806 C CA . GLU A 1 355 ? -8.249 -22.387 -9.565 1.00 97.06 355 GLU A CA 1
ATOM 2807 C C . GLU A 1 355 ? -6.945 -22.896 -10.185 1.00 97.06 355 GLU A C 1
ATOM 2809 O O . GLU A 1 355 ? -5.995 -23.240 -9.480 1.00 97.06 355 GLU A O 1
ATOM 2814 N N . ASN A 1 356 ? -6.881 -22.911 -11.516 1.00 96.94 356 ASN A N 1
ATOM 2815 C CA . ASN A 1 356 ? -5.639 -23.158 -12.240 1.00 96.94 356 ASN A CA 1
ATOM 2816 C C . ASN A 1 356 ? -5.048 -21.812 -12.669 1.00 96.94 356 ASN A C 1
ATOM 2818 O O . ASN A 1 356 ? -5.677 -21.072 -13.428 1.00 96.94 356 ASN A O 1
ATOM 2822 N N . VAL A 1 357 ? -3.859 -21.489 -12.165 1.00 97.94 357 VAL A N 1
ATOM 2823 C CA . VAL A 1 357 ? -3.190 -20.205 -12.398 1.00 97.94 357 VAL A CA 1
ATOM 2824 C C . VAL A 1 357 ? -1.869 -20.416 -13.121 1.00 97.94 357 VAL A C 1
ATOM 2826 O O . VAL A 1 357 ? -1.120 -21.348 -12.829 1.00 97.94 357 VAL A O 1
ATOM 2829 N N . LYS A 1 358 ? -1.542 -19.517 -14.050 1.00 98.06 358 LYS A N 1
ATOM 2830 C CA . LYS A 1 358 ? -0.210 -19.475 -14.650 1.00 98.06 358 LYS A CA 1
ATOM 2831 C C . LYS A 1 358 ? 0.749 -18.823 -13.663 1.00 98.06 358 LYS A C 1
ATOM 2833 O O . LYS A 1 358 ? 0.582 -17.648 -13.337 1.00 98.06 358 LYS A O 1
ATOM 2838 N N . ILE A 1 359 ? 1.747 -19.582 -13.222 1.00 98.25 359 ILE A N 1
ATOM 2839 C CA . ILE A 1 359 ? 2.764 -19.130 -12.270 1.00 98.25 359 ILE A CA 1
ATOM 2840 C C . ILE A 1 359 ? 3.993 -18.611 -13.021 1.00 98.25 359 ILE A C 1
ATOM 2842 O O . ILE A 1 359 ? 4.453 -19.233 -13.979 1.00 98.25 359 ILE A O 1
ATOM 2846 N N . PHE A 1 360 ? 4.517 -17.464 -12.594 1.00 97.56 360 PHE A N 1
ATOM 2847 C CA . PHE A 1 360 ? 5.802 -16.928 -13.033 1.00 97.56 360 PHE A CA 1
ATOM 2848 C C . PHE A 1 360 ? 6.425 -16.050 -11.940 1.00 97.56 360 PHE A C 1
ATOM 2850 O O . PHE A 1 360 ? 5.723 -15.515 -11.080 1.00 97.56 360 PHE A O 1
ATOM 2857 N N . ASN A 1 361 ? 7.741 -15.863 -12.008 1.00 96.56 361 ASN A N 1
ATOM 2858 C CA . ASN A 1 361 ? 8.467 -14.918 -11.163 1.00 96.56 361 ASN A CA 1
ATOM 2859 C C . ASN A 1 361 ? 8.862 -13.712 -12.027 1.00 96.56 361 ASN A C 1
ATOM 2861 O O . ASN A 1 361 ? 9.391 -13.928 -13.119 1.00 96.56 361 ASN A O 1
ATOM 2865 N N . PRO A 1 362 ? 8.584 -12.465 -11.608 1.00 94.06 362 PRO A N 1
ATOM 2866 C CA . PRO A 1 362 ? 9.083 -11.288 -12.315 1.00 94.06 362 PRO A CA 1
ATOM 2867 C C . PRO A 1 362 ? 10.616 -11.268 -12.357 1.00 94.06 362 PRO A C 1
ATOM 2869 O O . PRO A 1 362 ? 11.265 -11.697 -11.404 1.00 94.06 362 PRO A O 1
ATOM 2872 N N . ASP A 1 363 ? 11.192 -10.773 -13.453 1.00 92.62 363 ASP A N 1
ATOM 2873 C CA . ASP A 1 363 ? 12.644 -10.596 -13.539 1.00 92.62 363 ASP A CA 1
ATOM 2874 C C . ASP A 1 363 ? 13.117 -9.462 -12.619 1.00 92.62 363 ASP A C 1
ATOM 2876 O O . ASP A 1 363 ? 12.345 -8.586 -12.226 1.00 92.62 363 ASP A O 1
ATOM 2880 N N . ALA A 1 364 ? 14.415 -9.453 -12.319 1.00 91.62 364 ALA A N 1
ATOM 2881 C CA . ALA A 1 364 ? 15.028 -8.452 -11.457 1.00 91.62 364 ALA A CA 1
ATOM 2882 C C . ALA A 1 364 ? 14.746 -7.018 -11.945 1.00 91.62 364 ALA A C 1
ATOM 2884 O O . ALA A 1 364 ? 14.874 -6.696 -13.129 1.00 91.62 364 ALA A O 1
ATOM 2885 N N . GLY A 1 365 ? 14.351 -6.149 -11.016 1.00 91.38 365 GLY A N 1
ATOM 2886 C CA . GLY A 1 365 ? 14.046 -4.746 -11.284 1.00 91.38 365 GLY A CA 1
ATOM 2887 C C . GLY A 1 365 ? 12.767 -4.497 -12.076 1.00 91.38 365 GLY A C 1
ATOM 2888 O O . GLY A 1 365 ? 12.535 -3.341 -12.428 1.00 91.38 365 GLY A O 1
ATOM 2889 N N . LYS A 1 366 ? 11.957 -5.523 -12.375 1.00 92.69 366 LYS A N 1
ATOM 2890 C CA . LYS A 1 366 ? 10.733 -5.372 -13.169 1.00 92.69 366 LYS A CA 1
ATOM 2891 C C . LYS A 1 366 ? 9.532 -4.936 -12.340 1.00 92.69 366 LYS A C 1
ATOM 2893 O O . LYS A 1 366 ? 9.367 -5.334 -11.185 1.00 92.69 366 LYS A O 1
ATOM 2898 N N . LEU A 1 367 ? 8.663 -4.154 -12.980 1.00 95.62 367 LEU A N 1
ATOM 2899 C CA . LEU A 1 367 ? 7.336 -3.810 -12.476 1.00 95.62 367 LEU A CA 1
ATOM 2900 C C . LEU A 1 367 ? 6.281 -4.643 -13.202 1.00 95.62 367 LEU A C 1
ATOM 2902 O O . LEU A 1 367 ? 6.317 -4.832 -14.415 1.00 95.62 367 LEU A O 1
ATOM 2906 N N . VAL A 1 368 ? 5.293 -5.116 -12.456 1.00 97.50 368 VAL A N 1
ATOM 2907 C CA . VAL A 1 368 ? 4.105 -5.763 -13.005 1.00 97.50 368 VAL A CA 1
ATOM 2908 C C . VAL A 1 368 ? 2.897 -5.072 -12.409 1.00 97.50 368 VAL A C 1
ATOM 2910 O O . VAL A 1 368 ? 2.786 -4.980 -11.189 1.00 97.50 368 VAL A O 1
ATOM 2913 N N . ALA A 1 369 ? 1.985 -4.603 -13.255 1.00 98.25 369 ALA A N 1
ATOM 2914 C CA . ALA A 1 369 ? 0.764 -3.969 -12.790 1.00 98.25 369 ALA A CA 1
ATOM 2915 C C . ALA A 1 369 ? -0.487 -4.686 -13.288 1.00 98.25 369 ALA A C 1
ATOM 2917 O O . ALA A 1 369 ? -0.508 -5.277 -14.371 1.00 98.25 369 ALA A O 1
ATOM 2918 N N . PHE A 1 370 ? -1.531 -4.600 -12.475 1.00 98.31 370 PHE A N 1
ATOM 2919 C CA . PHE A 1 370 ? -2.856 -5.114 -12.761 1.00 98.31 370 PHE A CA 1
ATOM 2920 C C . PHE A 1 370 ? -3.891 -4.034 -12.481 1.00 98.31 370 PHE A C 1
ATOM 2922 O O . PHE A 1 370 ? -3.759 -3.290 -11.511 1.00 98.31 370 PHE A O 1
ATOM 2929 N N . LYS A 1 371 ? -4.939 -3.971 -13.297 1.00 97.31 371 LYS A N 1
ATOM 2930 C CA . LYS A 1 371 ? -6.129 -3.172 -13.013 1.00 97.31 371 LYS A CA 1
ATOM 2931 C C . LYS A 1 371 ? -7.283 -4.092 -12.651 1.00 97.31 371 LYS A C 1
ATOM 2933 O O . LYS A 1 371 ? -7.503 -5.098 -13.320 1.00 97.31 371 LYS A O 1
ATOM 2938 N N . ILE A 1 372 ? -8.014 -3.750 -11.600 1.00 95.38 372 ILE A N 1
ATOM 2939 C CA . ILE A 1 372 ? -9.216 -4.464 -11.187 1.00 95.38 372 ILE A CA 1
ATOM 2940 C C . ILE A 1 372 ? -10.411 -3.806 -11.879 1.00 95.38 372 ILE A C 1
ATOM 2942 O O . ILE A 1 372 ? -10.791 -2.685 -11.562 1.00 95.38 372 ILE A O 1
ATOM 2946 N N . ASN A 1 373 ? -11.011 -4.503 -12.840 1.00 90.50 373 ASN A N 1
ATOM 2947 C CA . ASN A 1 373 ? -12.183 -4.036 -13.574 1.00 90.50 373 ASN A CA 1
ATOM 2948 C C . ASN A 1 373 ? -13.366 -4.950 -13.241 1.00 90.50 373 ASN A C 1
ATOM 2950 O O . ASN A 1 373 ? -13.366 -6.118 -13.621 1.00 90.50 373 ASN A O 1
ATOM 2954 N N . ASN A 1 374 ? -14.373 -4.445 -12.518 1.00 82.75 374 ASN A N 1
ATOM 2955 C CA . ASN A 1 374 ? -15.554 -5.223 -12.103 1.00 82.75 374 ASN A CA 1
ATOM 2956 C C . ASN A 1 374 ? -15.200 -6.562 -11.420 1.00 82.75 374 ASN A C 1
ATOM 2958 O O . ASN A 1 374 ? -15.813 -7.596 -11.685 1.00 82.75 374 ASN A O 1
ATOM 2962 N N . GLY A 1 375 ? -14.173 -6.554 -10.565 1.00 82.19 375 GLY A N 1
ATOM 2963 C CA . GLY A 1 375 ? -13.702 -7.753 -9.865 1.00 82.19 375 GLY A CA 1
ATOM 2964 C C . GLY A 1 375 ? -12.899 -8.729 -10.732 1.00 82.19 375 GLY A C 1
ATOM 2965 O O . GLY A 1 375 ? -12.638 -9.841 -10.287 1.00 82.19 375 GLY A O 1
ATOM 2966 N N . VAL A 1 376 ? -12.495 -8.336 -11.942 1.00 90.12 376 VAL A N 1
ATOM 2967 C CA . VAL A 1 376 ? -11.610 -9.113 -12.819 1.00 90.12 376 VAL A CA 1
ATOM 2968 C C . VAL A 1 376 ? -10.249 -8.418 -12.915 1.00 90.12 376 VAL A C 1
ATOM 2970 O O . VAL A 1 376 ? -10.205 -7.221 -13.210 1.00 90.12 376 VAL A O 1
ATOM 2973 N N . PRO A 1 377 ? -9.133 -9.123 -12.659 1.00 95.56 377 PRO A N 1
ATOM 2974 C CA . PRO A 1 377 ? -7.806 -8.548 -12.786 1.00 95.56 377 PRO A CA 1
ATOM 2975 C C . PRO A 1 377 ? -7.312 -8.609 -14.235 1.00 95.56 377 PRO A C 1
ATOM 2977 O O . PRO A 1 377 ? -7.278 -9.666 -14.857 1.00 95.56 377 PRO A O 1
ATOM 2980 N N . GLU A 1 378 ? -6.855 -7.476 -14.753 1.00 96.75 378 GLU A N 1
ATOM 2981 C CA . GLU A 1 378 ? -6.253 -7.354 -16.080 1.00 96.75 378 GLU A CA 1
ATOM 2982 C C . GLU A 1 378 ? -4.789 -6.943 -15.941 1.00 96.75 378 GLU A C 1
ATOM 2984 O O . GLU A 1 378 ? -4.491 -5.912 -15.336 1.00 96.75 378 GLU A O 1
ATOM 2989 N N . ARG A 1 379 ? -3.861 -7.730 -16.499 1.00 97.06 379 ARG A N 1
ATOM 2990 C CA . ARG A 1 379 ? -2.441 -7.358 -16.533 1.00 97.06 379 ARG A CA 1
ATOM 2991 C C . ARG A 1 379 ? -2.228 -6.222 -17.528 1.00 97.06 379 ARG A C 1
ATOM 2993 O O . ARG A 1 379 ? -2.604 -6.337 -18.689 1.00 97.06 379 ARG A O 1
ATOM 3000 N N . LEU A 1 380 ? -1.558 -5.170 -17.081 1.00 97.38 380 LEU A N 1
ATOM 3001 C CA . LEU A 1 380 ? -1.300 -3.984 -17.886 1.00 97.38 380 LEU A CA 1
ATOM 3002 C C . LEU A 1 380 ? -0.022 -4.130 -18.718 1.00 97.38 380 LEU A C 1
ATOM 3004 O O . LEU A 1 380 ? 0.948 -4.772 -18.297 1.00 97.38 380 LEU A O 1
ATOM 3008 N N . ALA A 1 381 ? -0.040 -3.522 -19.904 1.00 97.12 381 ALA A N 1
ATOM 3009 C CA . ALA A 1 381 ? 1.125 -3.388 -20.770 1.00 97.12 381 ALA A CA 1
ATOM 3010 C C . ALA A 1 381 ? 2.101 -2.335 -20.219 1.00 97.12 381 ALA A C 1
ATOM 3012 O O . ALA A 1 381 ? 1.715 -1.479 -19.423 1.00 97.12 381 ALA A O 1
ATOM 3013 N N . TYR A 1 382 ? 3.364 -2.388 -20.635 1.00 94.88 382 TYR A N 1
ATOM 3014 C CA . TYR A 1 382 ? 4.426 -1.528 -20.096 1.00 94.88 382 TYR A CA 1
ATOM 3015 C C . TYR A 1 382 ? 4.242 -0.044 -20.439 1.00 94.88 382 TYR A C 1
ATOM 3017 O O . TYR A 1 382 ? 4.651 0.836 -19.685 1.00 94.88 382 TYR A O 1
ATOM 3025 N N . GLU A 1 383 ? 3.565 0.213 -21.550 1.00 96.06 383 GLU A N 1
ATOM 3026 C CA . GLU A 1 383 ? 3.212 1.523 -22.079 1.00 96.06 383 GLU A CA 1
ATOM 3027 C C . GLU A 1 383 ? 2.003 2.128 -21.349 1.00 96.06 383 GLU A C 1
ATOM 3029 O O . GLU A 1 383 ? 1.648 3.287 -21.574 1.00 96.06 383 GLU A O 1
ATOM 3034 N N . TRP A 1 384 ? 1.339 1.354 -20.480 1.00 97.44 384 TRP A N 1
ATOM 3035 C CA . TRP A 1 384 ? 0.218 1.856 -19.701 1.00 97.44 384 TRP A CA 1
ATOM 3036 C C . TRP A 1 384 ? 0.676 2.982 -18.777 1.00 97.44 384 TRP A C 1
ATOM 3038 O O . TRP A 1 384 ? 1.660 2.844 -18.052 1.00 97.44 384 TRP A O 1
ATOM 3048 N N . LYS A 1 385 ? -0.107 4.060 -18.754 1.00 96.25 385 LYS A N 1
ATOM 3049 C CA . LYS A 1 385 ? -0.035 5.149 -17.782 1.00 96.25 385 LYS A CA 1
ATOM 3050 C C . LYS A 1 385 ? -1.439 5.541 -17.352 1.00 96.25 385 LYS A C 1
ATOM 3052 O O . LYS A 1 385 ? -2.397 5.380 -18.114 1.00 96.25 385 LYS A O 1
ATOM 3057 N N . LYS A 1 386 ? -1.568 6.108 -16.155 1.00 93.25 386 LYS A N 1
ATOM 3058 C CA . LYS A 1 386 ? -2.831 6.711 -15.726 1.00 93.25 386 LYS A CA 1
ATOM 3059 C C . LYS A 1 386 ? -3.093 7.961 -16.571 1.00 93.25 386 LYS A C 1
ATOM 3061 O O . LYS A 1 386 ? -2.253 8.854 -16.642 1.00 93.25 386 LYS A O 1
ATOM 3066 N N . THR A 1 387 ? -4.248 8.014 -17.222 1.00 85.38 387 THR A N 1
ATOM 3067 C CA . THR A 1 387 ? -4.755 9.240 -17.849 1.00 85.38 387 THR A CA 1
ATOM 3068 C C . THR A 1 387 ? -5.455 10.092 -16.793 1.00 85.38 387 THR A C 1
ATOM 3070 O O . THR A 1 387 ? -6.056 9.528 -15.874 1.00 85.38 387 THR A O 1
ATOM 3073 N N . ALA A 1 388 ? -5.326 11.416 -16.919 1.00 61.06 388 ALA A N 1
ATOM 3074 C CA . ALA A 1 388 ? -5.952 12.395 -16.029 1.00 61.06 388 ALA A CA 1
ATOM 3075 C C . ALA A 1 388 ? -7.474 12.228 -15.945 1.00 61.06 388 ALA A C 1
ATOM 3077 O O . ALA A 1 388 ? -8.078 11.845 -16.977 1.00 61.06 388 ALA A O 1
#

Radius of gyration: 20.47 Å; Cα contacts (8 Å, |Δi|>4): 869; chains: 1; bounding box: 55×53×57 Å

pLDDT: mean 91.95, std 11.05, range [35.22, 98.75]

Mean predicted aligned error: 4.98 Å

Sequence (388 aa):
MDVRTFSGGEEGLPPGACGLLTAIGQFKLGSVLNAAQCLQYRGRTGAGLTLKGVYPYEADNLFHFHIMFRDSSMITELEGVLENWGWRFEGKNPLIQKKCYNEYDMPKMFHYRVTTPPAEDMLYTDQISDPMMFIRKKVTEFNIKYLDDARIFSSGQDTGTFLTAFQLDDTIKVFDIYQYSDRNLSSVQAHMRWPTSSGRGLWWGPQPIALGNVSGTHNGHLSSDKSNAIALEQLGIALHVGTDSEALFKEINYLVYGGYTLQEMEWIISRKFPNEVALMTDEDRERYTELTADPILNRFKISGPTTAIVQIDDLVVALTDRDHLRPFTIGTNDRITLLASEERAVVAAAFAMGENVKIFNPDAGKLVAFKINNGVPERLAYEWKKTA

Foldseek 3Di:
DDPCPPAAHNHHQHQQFKWKKKKFFDAQPVLLLVLSVVRLVRFFWKKKKKWFQLDDQDDQFKKKWKKFFPAPVLPVVVVVVCVVQVKDWPDKDFQFDPVCCVVVVGTGIIITTIGHHQQVVCCVPPVDNRNQVSQLVVLLVCLQVCVPTMHGQGIERRMDMFMARGTSVSSCRGRVVCVSSPGPIRMMMIMHTRDPDDDSCSRLVHDQGDGYQKTKDKRWAAPLQVLLQVLCVVVVNDDSSSGSRSSLLVLVVCCQVVFHFQLLSLCLAQNDDPVRLVPDDPVVNVSSCVQCPPSSSVSNYRHTFIWMWMGDNQKIKTWGHQVNNFAWKWWDDFGMIMIISDPSSVVSSCVSRVHDTDMDTDHHSHMWMWGQDVSTTDTDDRRDGDDD